Protein AF-0000000086092639 (afdb_homodimer)

Organism: Naegleria lovaniensis (NCBI:txid51637)

Foldseek 3Di:
DPPPPQDAWEKEFFAWDWAQAPHAAFQQEKEAQPPDQQWIWTWHQLQFIWIARNVVSDIDTQAGLDLPDDPVLSVCRPVDSVSCLVRWTWQEWYAFPQRWIFTFTQNQGTWTADNVHRSDIDHLDQADPPHGQAGWAYKDAAPVRFKMKTKRFDPPDGPVCVLLLLLQQFQAIWIWIAGRVVSDIDTLGGGARRWAAKEAFPVRQWMWIFRFSQQFIKIAGCDDPQHSDIDTLGRHPFAGWHYWYQAPVRKIKTWGQAGDAPVSVVSSVDPVSSVCCSVPNDSVNSVVSGQWWGWMFIGHNRRHTNYIYIGRPCPQHTRFNDWYDRPQKIWTGGSGGSTIMIARNVPRIDTD/DPPPPQDAWEKEFFAWDWAQAPHAAFQQEKEAQPPDQQWIWTWHQQQFIWIARNVVSDIDTQAGLDLPDDPVLSVCGPVDSVSCLVRWTWQEWYAFPQRWIFTFTQNQGTWTADNVHRSDIDHLDQDDPPHGQAGWAYKDAAPVRFKMKTKRFDPPDGPVCVLLLLLQQFQAIWMWIAGRVVSDIDTQGGGARRWAAKEAFPVRQWMWIFRFSQQFIKIAGCDDPQHSDIDTLGRHPFAGWHYWYQAPVRKIKTWGQAGDAPVSVVSSVDPVSSVCCSVPNDSVNSVVSGQWWGWMFIGHNRRHTNYIYIGRPCPQHTRFNDWYDRPQKIWTGHSGGSTIMIARNVPRIDID

Structure (mmCIF, N/CA/C/O backbone):
data_AF-0000000086092639-model_v1
#
loop_
_entity.id
_entity.type
_entity.pdbx_description
1 polymer 'Strictosidine synthase conserved region domain-containing protein'
#
loop_
_atom_site.group_PDB
_atom_site.id
_atom_site.type_symbol
_atom_site.label_atom_id
_atom_site.label_alt_id
_atom_site.label_comp_id
_atom_site.label_asym_id
_atom_site.label_entity_id
_atom_site.label_seq_id
_atom_site.pdbx_PDB_ins_code
_atom_site.Cartn_x
_atom_site.Cartn_y
_atom_site.Cartn_z
_atom_site.occupancy
_atom_site.B_iso_or_equiv
_atom_site.auth_seq_id
_atom_site.auth_comp_id
_atom_site.auth_asym_id
_atom_site.auth_atom_id
_atom_site.pdbx_PDB_model_num
ATOM 1 N N . MET A 1 1 ? 31.875 -8.672 -34.562 1 24.73 1 MET A N 1
ATOM 2 C CA . MET A 1 1 ? 30.906 -9.75 -34.812 1 24.73 1 MET A CA 1
ATOM 3 C C . MET A 1 1 ? 29.516 -9.336 -34.344 1 24.73 1 MET A C 1
ATOM 5 O O . MET A 1 1 ? 29.328 -8.906 -33.219 1 24.73 1 MET A O 1
ATOM 9 N N . MET A 1 2 ? 28.688 -8.914 -35.219 1 30.25 2 MET A N 1
ATOM 10 C CA . MET A 1 2 ? 27.391 -8.289 -34.969 1 30.25 2 MET A CA 1
ATOM 11 C C . MET A 1 2 ? 26.484 -9.195 -34.125 1 30.25 2 MET A C 1
ATOM 13 O O . MET A 1 2 ? 26.234 -10.344 -34.5 1 30.25 2 MET A O 1
ATOM 17 N N . VAL A 1 3 ? 26.547 -9.203 -32.875 1 35.75 3 VAL A N 1
ATOM 18 C CA . VAL A 1 3 ? 25.656 -9.992 -32 1 35.75 3 VAL A CA 1
ATOM 19 C C . VAL A 1 3 ? 24.219 -9.891 -32.531 1 35.75 3 VAL A C 1
ATOM 21 O O . VAL A 1 3 ? 23.641 -8.797 -32.562 1 35.75 3 VAL A O 1
ATOM 24 N N . SER A 1 4 ? 24 -10.492 -33.562 1 39.41 4 SER A N 1
ATOM 25 C CA . SER A 1 4 ? 22.656 -10.469 -34.125 1 39.41 4 SER A CA 1
ATOM 26 C C . SER A 1 4 ? 21.609 -10.562 -33.031 1 39.41 4 SER A C 1
ATOM 28 O O . SER A 1 4 ? 21.562 -11.547 -32.281 1 39.41 4 SER A O 1
ATOM 30 N N . ALA A 1 5 ? 21.25 -9.57 -32.281 1 49.91 5 ALA A N 1
ATOM 31 C CA . ALA A 1 5 ? 20.172 -9.453 -31.312 1 49.91 5 ALA A CA 1
ATOM 32 C C . ALA A 1 5 ? 18.953 -10.258 -31.75 1 49.91 5 ALA A C 1
ATOM 34 O O . ALA A 1 5 ? 18.375 -10 -32.812 1 49.91 5 ALA A O 1
ATOM 35 N N . THR A 1 6 ? 18.953 -11.609 -31.672 1 54.09 6 THR A N 1
ATOM 36 C CA . THR A 1 6 ? 17.797 -12.43 -31.984 1 54.09 6 THR A CA 1
ATOM 37 C C . THR A 1 6 ? 16.5 -11.703 -31.625 1 54.09 6 THR A C 1
ATOM 39 O O . THR A 1 6 ? 16.297 -11.336 -30.453 1 54.09 6 THR A O 1
ATOM 42 N N . ARG A 1 7 ? 15.703 -11.156 -32.625 1 72.12 7 ARG A N 1
ATOM 43 C CA . ARG A 1 7 ? 14.492 -10.352 -32.531 1 72.12 7 ARG A CA 1
ATOM 44 C C . ARG A 1 7 ? 13.352 -11.125 -31.891 1 72.12 7 ARG A C 1
ATOM 46 O O . ARG A 1 7 ? 13.047 -12.25 -32.281 1 72.12 7 ARG A O 1
ATOM 53 N N . ILE A 1 8 ? 12.914 -10.797 -30.656 1 86.06 8 ILE A N 1
ATOM 54 C CA . ILE A 1 8 ? 11.734 -11.352 -30 1 86.06 8 ILE A CA 1
ATOM 55 C C . ILE A 1 8 ? 10.523 -11.211 -30.922 1 86.06 8 ILE A C 1
ATOM 57 O O . ILE A 1 8 ? 10.258 -10.133 -31.453 1 86.06 8 ILE A O 1
ATOM 61 N N . ARG A 1 9 ? 9.883 -12.328 -31.266 1 86.19 9 ARG A N 1
ATOM 62 C CA . ARG A 1 9 ? 8.648 -12.312 -32.062 1 86.19 9 ARG A CA 1
ATOM 63 C C . ARG A 1 9 ? 7.43 -12.172 -31.156 1 86.19 9 ARG A C 1
ATOM 65 O O . ARG A 1 9 ? 7.148 -13.055 -30.344 1 86.19 9 ARG A O 1
ATOM 72 N N . GLU A 1 10 ? 6.77 -11.078 -31.312 1 94.5 10 GLU A N 1
ATOM 73 C CA . GLU A 1 10 ? 5.531 -10.906 -30.578 1 94.5 10 GLU A CA 1
ATOM 74 C C . GLU A 1 10 ? 4.316 -11.242 -31.438 1 94.5 10 GLU A C 1
ATOM 76 O O . GLU A 1 10 ? 4.184 -10.75 -32.562 1 94.5 10 GLU A O 1
ATOM 81 N N . LYS A 1 11 ? 3.49 -12.07 -30.938 1 96.81 11 LYS A N 1
ATOM 82 C CA . LYS A 1 11 ? 2.268 -12.516 -31.609 1 96.81 11 LYS A CA 1
ATOM 83 C C . LYS A 1 11 ? 1.041 -12.242 -30.734 1 96.81 11 LYS A C 1
ATOM 85 O O . LYS A 1 11 ? 1.046 -12.516 -29.531 1 96.81 11 LYS A O 1
ATOM 90 N N . THR A 1 12 ? 0.021 -11.727 -31.406 1 97.25 12 THR A N 1
ATOM 91 C CA . THR A 1 12 ? -1.227 -11.43 -30.703 1 97.25 12 THR A CA 1
ATOM 92 C C . THR A 1 12 ? -2.268 -12.516 -30.984 1 97.25 12 THR A C 1
ATOM 94 O O . THR A 1 12 ? -2.457 -12.922 -32.125 1 97.25 12 THR A O 1
ATOM 97 N N . PHE A 1 13 ? -2.83 -13.031 -29.875 1 97.88 13 PHE A N 1
ATOM 98 C CA . PHE A 1 13 ? -3.973 -13.922 -30.047 1 97.88 13 PHE A CA 1
ATOM 99 C C . PHE A 1 13 ? -5.145 -13.18 -30.688 1 97.88 13 PHE A C 1
ATOM 101 O O . PHE A 1 13 ? -5.562 -12.133 -30.188 1 97.88 13 PHE A O 1
ATOM 108 N N . ILE A 1 14 ? -5.711 -13.703 -31.734 1 97.69 14 ILE A N 1
ATOM 109 C CA . ILE A 1 14 ? -6.816 -13.008 -32.406 1 97.69 14 ILE A CA 1
ATOM 110 C C . ILE A 1 14 ? -8.031 -13.93 -32.469 1 97.69 14 ILE A C 1
ATOM 112 O O . ILE A 1 14 ? -9.086 -13.531 -32.969 1 97.69 14 ILE A O 1
ATOM 116 N N . ASN A 1 15 ? -7.875 -15.094 -32.094 1 97.5 15 ASN A N 1
ATOM 117 C CA . ASN A 1 15 ? -8.938 -16.094 -32.031 1 97.5 15 ASN A CA 1
ATOM 118 C C . ASN A 1 15 ? -8.578 -17.234 -31.078 1 97.5 15 ASN A C 1
ATOM 120 O O . ASN A 1 15 ? -7.414 -17.406 -30.703 1 97.5 15 ASN A O 1
ATOM 124 N N . SER A 1 16 ? -9.531 -18 -30.609 1 98.19 16 SER A N 1
ATOM 125 C CA . SER A 1 16 ? -9.336 -19.188 -29.797 1 98.19 16 SER A CA 1
ATOM 126 C C . SER A 1 16 ? -10.625 -20.016 -29.703 1 98.19 16 SER A C 1
ATOM 128 O O . SER A 1 16 ? -11.695 -19.547 -30.094 1 98.19 16 SER A O 1
ATOM 130 N N . ARG A 1 17 ? -10.453 -21.203 -29.312 1 97.19 17 ARG A N 1
ATOM 131 C CA . ARG A 1 17 ? -11.578 -22.078 -29 1 97.19 17 ARG A CA 1
ATOM 132 C C . ARG A 1 17 ? -11.5 -22.562 -27.547 1 97.19 17 ARG A C 1
ATOM 134 O O . ARG A 1 17 ? -10.414 -22.719 -27 1 97.19 17 ARG A O 1
ATOM 141 N N . LYS A 1 18 ? -12.68 -22.812 -26.969 1 97.62 18 LYS A N 1
ATOM 142 C CA . LYS A 1 18 ? -12.75 -23.312 -25.594 1 97.62 18 LYS A CA 1
ATOM 143 C C . LYS A 1 18 ? -13.195 -24.766 -25.562 1 97.62 18 LYS A C 1
ATOM 145 O O . LYS A 1 18 ? -14.094 -25.172 -26.297 1 97.62 18 LYS A O 1
ATOM 150 N N . ILE A 1 19 ? -12.516 -25.516 -24.797 1 97.94 19 ILE A N 1
ATOM 151 C CA . ILE A 1 19 ? -12.906 -26.891 -24.531 1 97.94 19 ILE A CA 1
ATOM 152 C C . ILE A 1 19 ? -13.398 -27.031 -23.094 1 97.94 19 ILE A C 1
ATOM 154 O O . ILE A 1 19 ? -12.719 -26.594 -22.156 1 97.94 19 ILE A O 1
ATOM 158 N N . GLY A 1 20 ? -14.664 -27.609 -22.984 1 96.62 20 GLY A N 1
ATOM 159 C CA . GLY A 1 20 ? -15.164 -27.906 -21.641 1 96.62 20 GLY A CA 1
ATOM 160 C C . GLY A 1 20 ? -15.672 -26.688 -20.906 1 96.62 20 GLY A C 1
ATOM 161 O O . GLY A 1 20 ? -15.555 -26.594 -19.688 1 96.62 20 GLY A O 1
ATOM 162 N N . LEU A 1 21 ? -16.219 -25.719 -21.594 1 95.06 21 LEU A N 1
ATOM 163 C CA . LEU A 1 21 ? -16.719 -24.5 -20.984 1 95.06 21 LEU A CA 1
ATOM 164 C C . LEU A 1 21 ? -17.719 -24.812 -19.875 1 95.06 21 LEU A C 1
ATOM 166 O O . LEU A 1 21 ? -18.719 -25.484 -20.109 1 95.06 21 LEU A O 1
ATOM 170 N N . GLY A 1 22 ? -17.344 -24.344 -18.688 1 94.44 22 GLY A N 1
ATOM 171 C CA . GLY A 1 22 ? -18.219 -24.531 -17.547 1 94.44 22 GLY A CA 1
ATOM 172 C C . GLY A 1 22 ? -18.047 -25.875 -16.859 1 94.44 22 GLY A C 1
ATOM 173 O O . GLY A 1 22 ? -18.594 -26.094 -15.773 1 94.44 22 GLY A O 1
ATOM 174 N N . VAL A 1 23 ? -17.266 -26.719 -17.438 1 94.69 23 VAL A N 1
ATOM 175 C CA . VAL A 1 23 ? -17.109 -28.062 -16.922 1 94.69 23 VAL A CA 1
ATOM 176 C C . VAL A 1 23 ? -15.688 -28.25 -16.391 1 94.69 23 VAL A C 1
ATOM 178 O O . VAL A 1 23 ? -15.492 -28.781 -15.305 1 94.69 23 VAL A O 1
ATOM 181 N N . LEU A 1 24 ? -14.75 -27.812 -17.078 1 97.44 24 LEU A N 1
ATOM 182 C CA . LEU A 1 24 ? -13.352 -27.938 -16.703 1 97.44 24 LEU A CA 1
ATOM 183 C C . LEU A 1 24 ? -12.898 -26.719 -15.906 1 97.44 24 LEU A C 1
ATOM 185 O 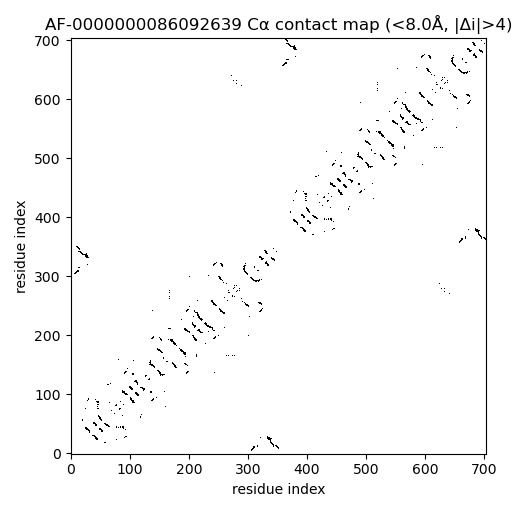O . LEU A 1 24 ? -12.164 -25.875 -16.422 1 97.44 24 LEU A O 1
ATOM 189 N N . THR A 1 25 ? -13.273 -26.719 -14.641 1 97.25 25 THR A N 1
ATOM 190 C CA . THR A 1 25 ? -12.984 -25.547 -13.82 1 97.25 25 THR A CA 1
ATOM 191 C C . THR A 1 25 ? -11.555 -25.594 -13.289 1 97.25 25 THR A C 1
ATOM 193 O O . THR A 1 25 ? -11.219 -26.453 -12.469 1 97.25 25 THR A O 1
ATOM 196 N N . GLY A 1 26 ? -10.789 -24.688 -13.773 1 97.56 26 GLY A N 1
ATOM 197 C CA . GLY A 1 26 ? -9.438 -24.516 -13.258 1 97.56 26 GLY A CA 1
ATOM 198 C C . GLY A 1 26 ? -8.477 -25.578 -13.758 1 97.56 26 GLY A C 1
ATOM 199 O O . GLY A 1 26 ? -7.73 -26.172 -12.977 1 97.56 26 GLY A O 1
ATOM 200 N N . PRO A 1 27 ? -8.516 -25.875 -15.016 1 98.38 27 PRO A N 1
ATOM 201 C CA . PRO A 1 27 ? -7.547 -26.844 -15.547 1 98.38 27 PRO A CA 1
ATOM 202 C C . PRO A 1 27 ? -6.141 -26.266 -15.664 1 98.38 27 PRO A C 1
ATOM 204 O O . PRO A 1 27 ? -5.715 -25.891 -16.766 1 98.38 27 PRO A O 1
ATOM 207 N N . GLU A 1 28 ? -5.453 -26.234 -14.586 1 97.5 28 GLU A N 1
ATOM 208 C CA . GLU A 1 28 ? -4.168 -25.547 -14.516 1 97.5 28 GLU A CA 1
ATOM 209 C C . GLU A 1 28 ? -3.113 -26.266 -15.352 1 97.5 28 GLU A C 1
ATOM 211 O O . GLU A 1 28 ? -2.408 -25.625 -16.141 1 97.5 28 GLU A O 1
ATOM 216 N N . SER A 1 29 ? -2.957 -27.531 -15.156 1 98.56 29 SER A N 1
ATOM 217 C CA . SER A 1 29 ? -1.958 -28.344 -15.844 1 98.56 29 SER A CA 1
ATOM 218 C C . SER A 1 29 ? -2.609 -29.5 -16.594 1 98.56 29 SER A C 1
ATOM 220 O O . SER A 1 29 ? -3.736 -29.891 -16.281 1 98.56 29 SER A O 1
ATOM 222 N N . PHE A 1 30 ? -1.894 -30.031 -17.625 1 98.31 30 PHE A N 1
ATOM 223 C CA . PHE A 1 30 ? -2.426 -31.172 -18.344 1 98.31 30 PHE A CA 1
ATOM 224 C C . PHE A 1 30 ? -1.299 -32.031 -18.922 1 98.31 30 PHE A C 1
ATOM 226 O O . PHE A 1 30 ? -0.19 -31.531 -19.141 1 98.31 30 PHE A O 1
ATOM 233 N N . ALA A 1 31 ? -1.543 -33.281 -19.125 1 98.12 31 ALA A N 1
ATOM 234 C CA . ALA A 1 31 ? -0.63 -34.281 -19.703 1 98.12 31 ALA A CA 1
ATOM 235 C C . ALA A 1 31 ? -1.303 -35.031 -20.844 1 98.12 31 ALA A C 1
ATOM 237 O O . ALA A 1 31 ? -2.449 -35.469 -20.719 1 98.12 31 ALA A O 1
ATOM 238 N N . TRP A 1 32 ? -0.62 -35.125 -21.891 1 97.56 32 TRP A N 1
ATOM 239 C CA . TRP A 1 32 ? -1.138 -35.875 -23.047 1 97.56 32 TRP A CA 1
ATOM 240 C C . TRP A 1 32 ? -1.086 -37.375 -22.797 1 97.56 32 TRP A C 1
ATOM 242 O O . TRP A 1 32 ? -0.125 -37.875 -22.203 1 97.56 32 TRP A O 1
ATOM 252 N N . ASP A 1 33 ? -2.102 -38 -23.297 1 96.88 33 ASP A N 1
ATOM 253 C CA . ASP A 1 33 ? -2.104 -39.469 -23.266 1 96.88 33 ASP A CA 1
ATOM 254 C C . ASP A 1 33 ? -0.931 -40.031 -24.062 1 96.88 33 ASP A C 1
ATOM 256 O O . ASP A 1 33 ? -0.589 -39.531 -25.125 1 96.88 33 ASP A O 1
ATOM 260 N N . LEU A 1 34 ? -0.408 -41.188 -23.594 1 93.88 34 LEU A N 1
ATOM 261 C CA . LEU A 1 34 ? 0.805 -41.719 -24.188 1 93.88 34 LEU A CA 1
ATOM 262 C C . LEU A 1 34 ? 0.487 -42.5 -25.469 1 93.88 34 LEU A C 1
ATOM 264 O O . LEU A 1 34 ? 1.383 -42.75 -26.266 1 93.88 34 LEU A O 1
ATOM 268 N N . VAL A 1 35 ? -0.678 -42.812 -25.656 1 94.06 35 VAL A N 1
ATOM 269 C CA . VAL A 1 35 ? -1.062 -43.656 -26.766 1 94.06 35 VAL A CA 1
ATOM 270 C C . VAL A 1 35 ? -1.975 -42.875 -27.719 1 94.06 35 VAL A C 1
ATOM 272 O O . VAL A 1 35 ? -1.729 -42.812 -28.922 1 94.06 35 VAL A O 1
ATOM 275 N N . ASP A 1 36 ? -2.959 -42.219 -27.188 1 95.69 36 ASP A N 1
ATOM 276 C CA . ASP A 1 36 ? -3.959 -41.531 -27.984 1 95.69 36 ASP A CA 1
ATOM 277 C C . ASP A 1 36 ? -3.648 -40.031 -28.062 1 95.69 36 ASP A C 1
ATOM 279 O O . ASP A 1 36 ? -3.779 -39.312 -27.078 1 95.69 36 ASP A O 1
ATOM 283 N N . GLN A 1 37 ? -3.461 -39.562 -29.234 1 95.44 37 GLN A N 1
ATOM 284 C CA . GLN A 1 37 ? -3.006 -38.188 -29.438 1 95.44 37 GLN A CA 1
ATOM 285 C C . GLN A 1 37 ? -4.148 -37.188 -29.25 1 95.44 37 GLN A C 1
ATOM 287 O O . GLN A 1 37 ? -3.916 -35.969 -29.141 1 95.44 37 GLN A O 1
ATOM 292 N N . ASP A 1 38 ? -5.336 -37.625 -29.156 1 97.44 38 ASP A N 1
ATOM 293 C CA . ASP A 1 38 ? -6.484 -36.719 -29.016 1 97.44 38 ASP A CA 1
ATOM 294 C C . ASP A 1 38 ? -6.922 -36.594 -27.562 1 97.44 38 ASP A C 1
ATOM 296 O O . ASP A 1 38 ? -7.898 -35.906 -27.266 1 97.44 38 ASP A O 1
ATOM 300 N N . ILE A 1 39 ? -6.16 -37.281 -26.703 1 98.25 39 ILE A N 1
ATOM 301 C CA . ILE A 1 39 ? -6.605 -37.344 -25.312 1 98.25 39 ILE A CA 1
ATOM 302 C C . ILE A 1 39 ? -5.574 -36.656 -24.406 1 98.25 39 ILE A C 1
ATOM 304 O O . ILE A 1 39 ? -4.371 -36.875 -24.562 1 98.25 39 ILE A O 1
ATOM 308 N N . LEU A 1 40 ? -6.039 -35.812 -23.562 1 98.38 40 LEU A N 1
ATOM 309 C CA . LEU A 1 40 ? -5.211 -35.312 -22.469 1 98.38 40 LEU A CA 1
ATOM 310 C C . LEU A 1 40 ? -5.926 -35.469 -21.125 1 98.38 40 LEU A C 1
ATOM 312 O O . LEU A 1 40 ? -7.125 -35.75 -21.094 1 98.38 40 LEU A O 1
ATOM 316 N N . TYR A 1 41 ? -5.176 -35.406 -20.031 1 98.75 41 TYR A N 1
ATOM 317 C CA . TYR A 1 41 ? -5.668 -35.469 -18.672 1 98.75 41 TYR A CA 1
ATOM 318 C C . TYR A 1 41 ? -5.363 -34.156 -17.922 1 98.75 41 TYR A C 1
ATOM 320 O O . TYR A 1 41 ? -4.285 -33.594 -18.078 1 98.75 41 TYR A O 1
ATOM 328 N N . THR A 1 42 ? -6.316 -33.656 -17.156 1 98.75 42 THR A N 1
ATOM 329 C CA . THR A 1 42 ? -6.125 -32.438 -16.406 1 98.75 42 THR A CA 1
ATOM 330 C C . THR A 1 42 ? -6.871 -32.5 -15.07 1 98.75 42 THR A C 1
ATOM 332 O O . THR A 1 42 ? -7.926 -33.125 -14.977 1 98.75 42 THR A O 1
ATOM 335 N N . GLY A 1 43 ? -6.27 -31.906 -14.062 1 98.5 43 GLY A N 1
ATOM 336 C CA . GLY A 1 43 ? -6.965 -31.734 -12.797 1 98.5 43 GLY A CA 1
ATOM 337 C C . GLY A 1 43 ? -7.809 -30.484 -12.75 1 98.5 43 GLY A C 1
ATOM 338 O O . GLY A 1 43 ? -7.406 -29.438 -13.266 1 98.5 43 GLY A O 1
ATOM 339 N N . ILE A 1 44 ? -8.984 -30.547 -12.047 1 98.25 44 ILE A N 1
ATOM 340 C CA . ILE A 1 44 ? -9.836 -29.375 -11.945 1 98.25 44 ILE A CA 1
ATOM 341 C C . ILE A 1 44 ? -10.188 -29.109 -10.477 1 98.25 44 ILE A C 1
ATOM 343 O O . ILE A 1 44 ? -9.703 -29.812 -9.586 1 98.25 44 ILE A O 1
ATOM 347 N N . ALA A 1 45 ? -10.992 -28.141 -10.18 1 97.31 45 ALA A N 1
ATOM 348 C CA . ALA A 1 45 ? -11.172 -27.531 -8.875 1 97.31 45 ALA A CA 1
ATOM 349 C C . ALA A 1 45 ? -11.859 -28.484 -7.898 1 97.31 45 ALA A C 1
ATOM 351 O O . ALA A 1 45 ? -11.734 -28.328 -6.68 1 97.31 45 ALA A O 1
ATOM 352 N N . ASP A 1 46 ? -12.516 -29.484 -8.398 1 97.25 46 ASP A N 1
ATOM 353 C CA . ASP A 1 46 ? -13.258 -30.344 -7.492 1 97.25 46 ASP A CA 1
ATOM 354 C C . ASP A 1 46 ? -12.406 -31.547 -7.07 1 97.25 46 ASP A C 1
ATOM 356 O O . ASP A 1 46 ? -12.922 -32.5 -6.469 1 97.25 46 ASP A O 1
ATOM 360 N N . GLY A 1 47 ? -11.156 -31.562 -7.445 1 97.94 47 GLY A N 1
ATOM 361 C CA . GLY A 1 47 ? -10.25 -32.625 -7.039 1 97.94 47 GLY A CA 1
ATOM 362 C C . GLY A 1 47 ? -10.227 -33.781 -8.008 1 97.94 47 GLY A C 1
ATOM 363 O O . GLY A 1 47 ? -9.469 -34.75 -7.816 1 97.94 47 GLY A O 1
ATOM 364 N N . SER A 1 48 ? -11.023 -33.688 -9.031 1 98.12 48 SER A N 1
ATOM 365 C CA . SER A 1 48 ? -11.031 -34.781 -10.008 1 98.12 48 SER A CA 1
ATOM 366 C C . SER A 1 48 ? -9.969 -34.562 -11.078 1 98.12 48 SER A C 1
ATOM 368 O O . SER A 1 48 ? -9.516 -33.438 -11.289 1 98.12 48 SER A O 1
ATOM 370 N N . ILE A 1 49 ? -9.539 -35.625 -11.633 1 98.75 49 ILE A N 1
ATOM 371 C CA . ILE A 1 49 ? -8.75 -35.656 -12.859 1 98.75 49 ILE A CA 1
ATOM 372 C C . ILE A 1 49 ? -9.633 -36.031 -14.039 1 98.75 49 ILE A C 1
ATOM 374 O O . ILE A 1 49 ? -10.266 -37.094 -14.023 1 98.75 49 ILE A O 1
ATOM 378 N N . ARG A 1 50 ? -9.656 -35.156 -15.016 1 98.75 50 ARG A N 1
ATOM 379 C CA . ARG A 1 50 ? -10.531 -35.344 -16.172 1 98.75 50 ARG A CA 1
ATOM 380 C C . ARG A 1 50 ? -9.773 -35.906 -17.359 1 98.75 50 ARG A C 1
ATOM 382 O O . ARG A 1 50 ? -8.633 -35.5 -17.625 1 98.75 50 ARG A O 1
ATOM 389 N N . ARG A 1 51 ? -10.344 -36.906 -18 1 98.62 51 ARG A N 1
ATOM 390 C CA . ARG A 1 51 ? -9.93 -37.344 -19.328 1 98.62 51 ARG A CA 1
ATOM 391 C C . ARG A 1 51 ? -10.656 -36.562 -20.422 1 98.62 51 ARG A C 1
ATOM 393 O O . ARG A 1 51 ? -11.883 -36.594 -20.5 1 98.62 51 ARG A O 1
ATOM 400 N N . VAL A 1 52 ? -9.914 -35.875 -21.266 1 98.75 52 VAL A N 1
ATOM 401 C CA . VAL A 1 52 ? -10.508 -34.938 -22.219 1 98.75 52 VAL A CA 1
ATOM 402 C C . VAL A 1 52 ? -10.148 -35.344 -23.641 1 98.75 52 VAL A C 1
ATOM 404 O O . VAL A 1 52 ? -8.969 -35.5 -23.969 1 98.75 52 VAL A O 1
ATOM 407 N N . ASN A 1 53 ? -11.102 -35.5 -24.453 1 98.44 53 ASN A N 1
ATOM 408 C CA . ASN A 1 53 ? -10.891 -35.594 -25.891 1 98.44 53 ASN A CA 1
ATOM 409 C C . ASN A 1 53 ? -10.898 -34.219 -26.562 1 98.44 53 ASN A C 1
ATOM 411 O O . ASN A 1 53 ? -11.945 -33.594 -26.656 1 98.44 53 ASN A O 1
ATOM 415 N N . VAL A 1 54 ? -9.797 -33.844 -27.094 1 97.62 54 VAL A N 1
ATOM 416 C CA . VAL A 1 54 ? -9.648 -32.469 -27.547 1 97.62 54 VAL A CA 1
ATOM 417 C C . VAL A 1 54 ? -10.328 -32.281 -28.891 1 97.62 54 VAL A C 1
ATOM 419 O O . VAL A 1 54 ? -10.578 -31.141 -29.328 1 97.62 54 VAL A O 1
ATOM 422 N N . THR A 1 55 ? -10.594 -33.344 -29.578 1 95.69 55 THR A N 1
ATOM 423 C CA . THR A 1 55 ? -11.281 -33.281 -30.859 1 95.69 55 THR A CA 1
ATOM 424 C C . THR A 1 55 ? -12.789 -33.125 -30.672 1 95.69 55 THR A C 1
ATOM 426 O O . THR A 1 55 ? -13.406 -32.219 -31.188 1 95.69 55 THR A O 1
ATOM 429 N N . SER A 1 56 ? -13.383 -33.906 -29.797 1 95.38 56 SER A N 1
ATOM 430 C CA . SER A 1 56 ? -14.82 -33.875 -29.594 1 95.38 56 SER A CA 1
ATOM 431 C C . SER A 1 56 ? -15.195 -32.844 -28.531 1 95.38 56 SER A C 1
ATOM 433 O O . SER A 1 56 ? -16.344 -32.375 -28.484 1 95.38 56 SER A O 1
ATOM 435 N N . GLY A 1 57 ? -14.305 -32.625 -27.688 1 94.88 57 GLY A N 1
ATOM 436 C CA . GLY A 1 57 ? -14.562 -31.719 -26.578 1 94.88 57 GLY A CA 1
ATOM 437 C C . GLY A 1 57 ? -15.156 -32.406 -25.359 1 94.88 57 GLY A C 1
ATOM 438 O O . GLY A 1 57 ? -15.359 -31.766 -24.328 1 94.88 57 GLY A O 1
ATOM 439 N N . GLU A 1 58 ? -15.328 -33.625 -25.422 1 95.31 58 GLU A N 1
ATOM 440 C CA . GLU A 1 58 ? -15.938 -34.375 -24.312 1 95.31 58 GLU A CA 1
ATOM 441 C C . GLU A 1 58 ? -14.914 -34.656 -23.219 1 95.31 58 GLU A C 1
ATOM 443 O O . GLU A 1 58 ? -13.734 -34.875 -23.5 1 95.31 58 GLU A O 1
ATOM 448 N N . SER A 1 59 ? -15.375 -34.594 -22.016 1 97.5 59 SER A N 1
ATOM 449 C CA . SER A 1 59 ? -14.539 -34.938 -20.859 1 97.5 59 SER A CA 1
ATOM 450 C C . SER A 1 59 ? -15.266 -35.875 -19.891 1 97.5 59 SER A C 1
ATOM 452 O O . SER A 1 59 ? -16.484 -35.75 -19.734 1 97.5 59 SER A O 1
ATOM 454 N N . THR A 1 60 ? -14.539 -36.781 -19.344 1 97.88 60 THR A N 1
ATOM 455 C CA . THR A 1 60 ? -15.039 -37.688 -18.312 1 97.88 60 THR A CA 1
ATOM 456 C C . THR A 1 60 ? -14.117 -37.719 -17.109 1 97.88 60 THR A C 1
ATOM 458 O O . THR A 1 60 ? -12.953 -37.312 -17.203 1 97.88 60 THR A O 1
ATOM 461 N N . VAL A 1 61 ? -14.672 -38.156 -15.945 1 98.06 61 VAL A N 1
ATOM 462 C CA . VAL A 1 61 ? -13.836 -38.312 -14.766 1 98.06 61 VAL A CA 1
ATOM 463 C C . VAL A 1 61 ? -12.945 -39.531 -14.914 1 98.06 61 VAL A C 1
ATOM 465 O O . VAL A 1 61 ? -13.438 -40.625 -15.141 1 98.06 61 VAL A O 1
ATOM 468 N N . PHE A 1 62 ? -11.742 -39.312 -14.797 1 98.38 62 PHE A N 1
ATOM 469 C CA . PHE A 1 62 ? -10.789 -40.406 -14.82 1 98.38 62 PHE A CA 1
ATOM 470 C C . PHE A 1 62 ? -10.5 -40.906 -13.406 1 98.38 62 PHE A C 1
ATOM 472 O O . PHE A 1 62 ? -10.547 -42.125 -13.141 1 98.38 62 PHE A O 1
ATOM 479 N N . ALA A 1 63 ? -10.211 -40 -12.555 1 98.5 63 ALA A N 1
ATOM 480 C CA . ALA A 1 63 ? -9.867 -40.312 -11.172 1 98.5 63 ALA A CA 1
ATOM 481 C C . ALA A 1 63 ? -10.141 -39.125 -10.258 1 98.5 63 ALA A C 1
ATOM 483 O O . ALA A 1 63 ? -10.477 -38.031 -10.742 1 98.5 63 ALA A O 1
ATOM 484 N N . TYR A 1 64 ? -10.086 -39.375 -8.961 1 98.19 64 TYR A N 1
ATOM 485 C CA . TYR A 1 64 ? -10.062 -38.344 -7.938 1 98.19 64 TYR A CA 1
ATOM 486 C C . TYR A 1 64 ? -8.766 -38.406 -7.137 1 98.19 64 TYR A C 1
ATOM 488 O O . TYR A 1 64 ? -8.266 -39.5 -6.824 1 98.19 64 TYR A O 1
ATOM 496 N N . SER A 1 65 ? -8.266 -37.25 -6.82 1 96.62 65 SER A N 1
ATOM 497 C CA . SER A 1 65 ? -7.117 -37.219 -5.926 1 96.62 65 SER A CA 1
ATOM 498 C C . SER A 1 65 ? -7.438 -37.875 -4.582 1 96.62 65 SER A C 1
ATOM 500 O O . SER A 1 65 ? -6.57 -38.469 -3.961 1 96.62 65 SER A O 1
ATOM 502 N N . VAL A 1 66 ? -8.625 -37.656 -4.129 1 97.75 66 VAL A N 1
ATOM 503 C CA . VAL A 1 66 ? -9.117 -38.25 -2.896 1 97.75 66 VAL A CA 1
ATOM 504 C C . VAL A 1 66 ? -10.312 -39.156 -3.205 1 97.75 66 VAL A C 1
ATOM 506 O O . VAL A 1 66 ? -11.469 -38.719 -3.059 1 97.75 66 VAL A O 1
ATOM 509 N N . PRO A 1 67 ? -10.008 -40.438 -3.42 1 95.94 67 PRO A N 1
ATOM 510 C CA . PRO A 1 67 ? -11.086 -41.312 -3.885 1 95.94 67 PRO A CA 1
ATOM 511 C C . PRO A 1 67 ? -12.023 -41.75 -2.76 1 95.94 67 PRO A C 1
ATOM 513 O O . PRO A 1 67 ? -13.156 -42.156 -3.02 1 95.94 67 PRO A O 1
ATOM 516 N N . SER A 1 68 ? -11.664 -41.625 -1.596 1 95 68 SER A N 1
ATOM 517 C CA . SER A 1 68 ? -12.375 -42.25 -0.481 1 95 68 SER A CA 1
ATOM 518 C C . SER A 1 68 ? -13.43 -41.312 0.095 1 95 68 SER A C 1
ATOM 520 O O . SER A 1 68 ? -14.062 -41.625 1.103 1 95 68 SER A O 1
ATOM 522 N N . LEU A 1 69 ? -13.68 -40.188 -0.487 1 96.38 69 LEU A N 1
ATOM 523 C CA . LEU A 1 69 ? -14.672 -39.25 0.054 1 96.38 69 LEU A CA 1
ATOM 524 C C . LEU A 1 69 ? -16.078 -39.844 -0.079 1 96.38 69 LEU A C 1
ATOM 526 O O . LEU A 1 69 ? -16.406 -40.469 -1.097 1 96.38 69 LEU A O 1
ATOM 530 N N . ASN A 1 70 ? -16.891 -39.625 0.94 1 96.12 70 ASN A N 1
ATOM 531 C CA . ASN A 1 70 ? -18.281 -40.031 0.821 1 96.12 70 ASN A CA 1
ATOM 532 C C . ASN A 1 70 ? -19.062 -39.156 -0.138 1 96.12 70 ASN A C 1
ATOM 534 O O . ASN A 1 70 ? -18.594 -38.062 -0.502 1 96.12 70 ASN A O 1
ATOM 538 N N . ALA A 1 71 ? -20.219 -39.594 -0.442 1 94.81 71 ALA A N 1
ATOM 539 C CA . ALA A 1 71 ? -21.016 -38.938 -1.481 1 94.81 71 ALA A CA 1
ATOM 540 C C . ALA A 1 71 ? -21.375 -37.531 -1.081 1 94.81 71 ALA A C 1
ATOM 542 O O . ALA A 1 71 ? -21.359 -36.594 -1.913 1 94.81 71 ALA A O 1
ATOM 543 N N . THR A 1 72 ? -21.656 -37.281 0.132 1 96.62 72 THR A N 1
ATOM 544 C CA . THR A 1 72 ? -22.078 -35.969 0.625 1 96.62 72 THR A CA 1
ATOM 545 C C . THR A 1 72 ? -20.938 -34.969 0.533 1 96.62 72 THR A C 1
ATOM 547 O O . THR A 1 72 ? -21.125 -33.875 0.042 1 96.62 72 THR A O 1
ATOM 550 N N . THR A 1 73 ? -19.797 -35.406 0.966 1 96.81 73 THR A N 1
ATOM 551 C CA . THR A 1 73 ? -18.641 -34.5 0.903 1 96.81 73 THR A CA 1
ATOM 552 C C . THR A 1 73 ? -18.219 -34.281 -0.544 1 96.81 73 THR A C 1
ATOM 554 O O . THR A 1 73 ? -17.906 -33.156 -0.926 1 96.81 73 THR A O 1
ATOM 557 N N . ARG A 1 74 ? -18.25 -35.281 -1.369 1 96.75 74 ARG A N 1
ATOM 558 C CA . ARG A 1 74 ? -17.906 -35.188 -2.783 1 96.75 74 ARG A CA 1
ATOM 559 C C . ARG A 1 74 ? -18.797 -34.156 -3.5 1 96.75 74 ARG A C 1
ATOM 561 O O . ARG A 1 74 ? -18.312 -33.438 -4.363 1 96.75 74 ARG A O 1
ATOM 568 N N . ALA A 1 75 ? -19.984 -34.094 -3.037 1 95.81 75 ALA A N 1
ATOM 569 C CA . ALA A 1 75 ? -20.938 -33.188 -3.682 1 95.81 75 ALA A CA 1
ATOM 570 C C . ALA A 1 75 ? -20.594 -31.734 -3.42 1 95.81 75 ALA A C 1
ATOM 572 O O . ALA A 1 75 ? -21.031 -30.844 -4.156 1 95.81 75 ALA A O 1
ATOM 573 N N . THR A 1 76 ? -19.797 -31.484 -2.42 1 96.81 76 THR A N 1
ATOM 574 C CA . THR A 1 76 ? -19.453 -30.109 -2.084 1 96.81 76 THR A CA 1
ATOM 575 C C . THR A 1 76 ? -18.188 -29.688 -2.824 1 96.81 76 THR A C 1
ATOM 577 O O . THR A 1 76 ? -17.859 -28.5 -2.865 1 96.81 76 THR A O 1
ATOM 580 N N . CYS A 1 77 ? -17.5 -30.656 -3.381 1 97.25 77 CYS A N 1
ATOM 581 C CA . CYS A 1 77 ? -16.25 -30.344 -4.07 1 97.25 77 CYS A CA 1
ATOM 582 C C . CYS A 1 77 ? -16.5 -29.547 -5.336 1 97.25 77 CYS A C 1
ATOM 584 O O . CYS A 1 77 ? -17.422 -29.859 -6.102 1 97.25 77 CYS A O 1
ATOM 586 N N . GLY A 1 78 ? -15.766 -28.453 -5.5 1 94.25 78 GLY A N 1
ATOM 587 C CA . GLY A 1 78 ? -15.906 -27.594 -6.664 1 94.25 78 GLY A CA 1
ATOM 588 C C . GLY A 1 78 ? -16.844 -26.422 -6.43 1 94.25 78 GLY A C 1
ATOM 589 O O . GLY A 1 78 ? -16.859 -25.469 -7.211 1 94.25 78 GLY A O 1
ATOM 590 N N . LEU A 1 79 ? -17.625 -26.422 -5.312 1 92.69 79 LEU A N 1
ATOM 591 C CA . LEU A 1 79 ? -18.562 -25.344 -5.02 1 92.69 79 LEU A CA 1
ATOM 592 C C . LEU A 1 79 ? -17.844 -24.141 -4.418 1 92.69 79 LEU A C 1
ATOM 594 O O . LEU A 1 79 ? -18.297 -23.016 -4.555 1 92.69 79 LEU A O 1
ATOM 598 N N . SER A 1 80 ? -16.766 -24.469 -3.77 1 92.81 80 SER A N 1
ATOM 599 C CA . SER A 1 80 ? -15.969 -23.422 -3.131 1 92.81 80 SER A CA 1
ATOM 600 C C . SER A 1 80 ? -14.492 -23.797 -3.096 1 92.81 80 SER A C 1
ATOM 602 O O . SER A 1 80 ? -14.148 -24.969 -2.887 1 92.81 80 SER A O 1
ATOM 604 N N . VAL A 1 81 ? -13.75 -22.734 -3.24 1 91.38 81 VAL A N 1
ATOM 605 C CA . VAL A 1 81 ? -12.305 -22.953 -3.166 1 91.38 81 VAL A CA 1
ATOM 606 C C . VAL A 1 81 ? -11.922 -23.422 -1.761 1 91.38 81 VAL A C 1
ATOM 608 O O . VAL A 1 81 ? -10.906 -24.094 -1.575 1 91.38 81 VAL A O 1
ATOM 611 N N . TRP A 1 82 ? -12.727 -23.188 -0.801 1 92.94 82 TRP A N 1
ATOM 612 C CA . TRP A 1 82 ? -12.445 -23.516 0.592 1 92.94 82 TRP A CA 1
ATOM 613 C C . TRP A 1 82 ? -12.594 -25.016 0.835 1 92.94 82 TRP A C 1
ATOM 615 O O . TRP A 1 82 ? -12.18 -25.516 1.877 1 92.94 82 TRP A O 1
ATOM 625 N N . ASN A 1 83 ? -13.117 -25.734 -0.146 1 96.75 83 ASN A N 1
ATOM 626 C CA . ASN A 1 83 ? -13.258 -27.188 -0.026 1 96.75 83 ASN A CA 1
ATOM 627 C C . ASN A 1 83 ? -12.039 -27.906 -0.581 1 96.75 83 ASN A C 1
ATOM 629 O O . ASN A 1 83 ? -11.891 -29.125 -0.398 1 96.75 83 ASN A O 1
ATOM 633 N N . GLU A 1 84 ? -11.125 -27.234 -1.162 1 97.06 84 GLU A N 1
ATOM 634 C CA . GLU A 1 84 ? -9.984 -27.844 -1.832 1 97.06 84 GLU A CA 1
ATOM 635 C C . GLU A 1 84 ? -9.141 -28.672 -0.853 1 97.06 84 GLU A C 1
ATOM 637 O O . GLU A 1 84 ? -8.672 -29.75 -1.186 1 97.06 84 GLU A O 1
ATOM 642 N N . PRO A 1 85 ? -9.016 -28.156 0.385 1 97.25 85 PRO A N 1
ATOM 643 C CA . PRO A 1 85 ? -8.203 -28.953 1.308 1 97.25 85 PRO A CA 1
ATOM 644 C C . PRO A 1 85 ? -8.789 -30.344 1.55 1 97.25 85 PRO A C 1
ATOM 646 O O . PRO A 1 85 ? -8.047 -31.297 1.799 1 97.25 85 PRO A O 1
ATOM 649 N N . ILE A 1 86 ? -10.055 -30.484 1.414 1 97.56 86 ILE A N 1
ATOM 650 C CA . ILE A 1 86 ? -10.727 -31.766 1.635 1 97.56 86 ILE A CA 1
ATOM 651 C C . ILE A 1 86 ? -10.789 -32.531 0.326 1 97.56 86 ILE A C 1
ATOM 653 O O . ILE A 1 86 ? -10.492 -33.75 0.299 1 97.56 86 ILE A O 1
ATOM 657 N N . CYS A 1 87 ? -11 -31.906 -0.739 1 97.94 87 CYS A N 1
ATOM 658 C CA . CYS A 1 87 ? -11.32 -32.531 -2.02 1 97.94 87 CYS A CA 1
ATOM 659 C C . CYS A 1 87 ? -10.055 -32.812 -2.818 1 97.94 87 CYS A C 1
ATOM 661 O O . CYS A 1 87 ? -10.047 -33.688 -3.697 1 97.94 87 CYS A O 1
ATOM 663 N N . GLY A 1 88 ? -9.016 -32.031 -2.582 1 98 88 GLY A N 1
ATOM 664 C CA . GLY A 1 88 ? -7.824 -32.062 -3.412 1 98 88 GLY A CA 1
ATOM 665 C C . GLY A 1 88 ? -7.836 -30.984 -4.488 1 98 88 GLY A C 1
ATOM 666 O O . GLY A 1 88 ? -8.898 -30.469 -4.859 1 98 88 GLY A O 1
ATOM 667 N N . ARG A 1 89 ? -6.668 -30.625 -4.887 1 98.5 89 ARG A N 1
ATOM 668 C CA . ARG A 1 89 ? -6.477 -29.672 -5.98 1 98.5 89 ARG A CA 1
ATOM 669 C C . ARG A 1 89 ? -5.215 -30 -6.773 1 98.5 89 ARG A C 1
ATOM 671 O O . ARG A 1 89 ? -4.109 -29.641 -6.367 1 98.5 89 ARG A O 1
ATOM 678 N N . VAL A 1 90 ? -5.41 -30.562 -7.891 1 98.31 90 VAL A N 1
ATOM 679 C CA . VAL A 1 90 ? -4.297 -30.984 -8.734 1 98.31 90 VAL A CA 1
ATOM 680 C C . VAL A 1 90 ? -3.73 -29.766 -9.477 1 98.31 90 VAL A C 1
ATOM 682 O O . VAL A 1 90 ? -4.457 -29.078 -10.195 1 98.31 90 VAL A O 1
ATOM 685 N N . LEU A 1 91 ? -2.426 -29.531 -9.312 1 98.56 91 LEU A N 1
ATOM 686 C CA . LEU A 1 91 ? -1.792 -28.375 -9.938 1 98.56 91 LEU A CA 1
ATOM 687 C C . LEU A 1 91 ? -0.801 -28.828 -11.016 1 98.56 91 LEU A C 1
ATOM 689 O O . LEU A 1 91 ? -0.399 -28.031 -11.859 1 98.56 91 LEU A O 1
ATOM 693 N N . GLY A 1 92 ? -0.315 -30.047 -10.938 1 98.62 92 GLY A N 1
ATOM 694 C CA . GLY A 1 92 ? 0.593 -30.672 -11.891 1 98.62 92 GLY A CA 1
ATOM 695 C C . GLY A 1 92 ? 0.389 -32.156 -12.031 1 98.62 92 GLY A C 1
ATOM 696 O O . GLY A 1 92 ? 0.008 -32.844 -11.07 1 98.62 92 GLY A O 1
ATOM 697 N N . LEU A 1 93 ? 0.646 -32.656 -13.203 1 98.38 93 LEU A N 1
ATOM 698 C CA . LEU A 1 93 ? 0.57 -34.094 -13.383 1 98.38 93 LEU A CA 1
ATOM 699 C C . LEU A 1 93 ? 1.366 -34.531 -14.609 1 98.38 93 LEU A C 1
ATOM 701 O O . LEU A 1 93 ? 1.546 -33.75 -15.547 1 98.38 93 LEU A O 1
ATOM 705 N N . THR A 1 94 ? 1.853 -35.688 -14.578 1 97.81 94 THR A N 1
ATOM 706 C CA . THR A 1 94 ? 2.588 -36.344 -15.656 1 97.81 94 THR A CA 1
ATOM 707 C C . THR A 1 94 ? 2.502 -37.844 -15.539 1 97.81 94 THR A C 1
ATOM 709 O O . THR A 1 94 ? 2.023 -38.375 -14.523 1 97.81 94 THR A O 1
ATOM 712 N N . PHE A 1 95 ? 2.908 -38.531 -16.578 1 96.75 95 PHE A N 1
ATOM 713 C CA . PHE A 1 95 ? 2.908 -39.969 -16.547 1 96.75 95 PHE A CA 1
ATOM 714 C C . PHE A 1 95 ? 4.285 -40.5 -16.172 1 96.75 95 PHE A C 1
ATOM 716 O O . PHE A 1 95 ? 5.305 -39.938 -16.547 1 96.75 95 PHE A O 1
ATOM 723 N N . ASP A 1 96 ? 4.242 -41.656 -15.453 1 94.75 96 ASP A N 1
ATOM 724 C CA . ASP A 1 96 ? 5.5 -42.375 -15.266 1 94.75 96 ASP A CA 1
ATOM 725 C C . ASP A 1 96 ? 5.688 -43.438 -16.328 1 94.75 96 ASP A C 1
ATOM 727 O O . ASP A 1 96 ? 4.918 -43.531 -17.297 1 94.75 96 ASP A O 1
ATOM 731 N N . HIS A 1 97 ? 6.766 -44.25 -16.219 1 90.88 97 HIS A N 1
ATOM 732 C CA . HIS A 1 97 ? 7.129 -45.219 -17.234 1 90.88 97 HIS A CA 1
ATOM 733 C C . HIS A 1 97 ? 6.109 -46.344 -17.312 1 90.88 97 HIS A C 1
ATOM 735 O O . HIS A 1 97 ? 5.969 -47 -18.344 1 90.88 97 HIS A O 1
ATOM 741 N N . ASP A 1 98 ? 5.449 -46.625 -16.25 1 90.62 98 ASP A N 1
ATOM 742 C CA . ASP A 1 98 ? 4.453 -47.688 -16.203 1 90.62 98 ASP A CA 1
ATOM 743 C C . ASP A 1 98 ? 3.066 -47.156 -16.578 1 90.62 98 ASP A C 1
ATOM 745 O O . ASP A 1 98 ? 2.061 -47.812 -16.328 1 90.62 98 ASP A O 1
ATOM 749 N N . ARG A 1 99 ? 2.924 -45.938 -16.969 1 92.62 99 ARG A N 1
ATOM 750 C CA . ARG A 1 99 ? 1.729 -45.25 -17.438 1 92.62 99 ARG A CA 1
ATOM 751 C C . ARG A 1 99 ? 0.818 -44.844 -16.281 1 92.62 99 ARG A C 1
ATOM 753 O O . ARG A 1 99 ? -0.365 -44.562 -16.469 1 92.62 99 ARG A O 1
ATOM 760 N N . ASN A 1 100 ? 1.366 -44.906 -15.094 1 95.88 100 ASN A N 1
ATOM 761 C CA . ASN A 1 100 ? 0.626 -44.312 -13.984 1 95.88 100 ASN A CA 1
ATOM 762 C C . ASN A 1 100 ? 0.717 -42.781 -14.016 1 95.88 100 ASN A C 1
ATOM 764 O O . ASN A 1 100 ? 1.688 -42.219 -14.531 1 95.88 100 ASN A O 1
ATOM 768 N N . LEU A 1 101 ? -0.328 -42.219 -13.461 1 97.62 101 LEU A N 1
ATOM 769 C CA . LEU A 1 101 ? -0.293 -40.75 -13.328 1 97.62 101 LEU A CA 1
ATOM 770 C C . LEU A 1 101 ? 0.394 -40.344 -12.031 1 97.62 101 LEU A C 1
ATOM 772 O O . LEU A 1 101 ? 0.023 -40.812 -10.953 1 97.62 101 LEU A O 1
ATOM 776 N N . ILE A 1 102 ? 1.453 -39.594 -12.133 1 98.44 102 ILE A N 1
ATOM 777 C CA . ILE A 1 102 ? 2.061 -38.906 -11 1 98.44 102 ILE A CA 1
ATOM 778 C C . ILE A 1 102 ? 1.486 -37.5 -10.883 1 98.44 102 ILE A C 1
ATOM 780 O O . ILE A 1 102 ? 1.602 -36.688 -11.812 1 98.44 102 ILE A O 1
ATOM 784 N N . VAL A 1 103 ? 0.87 -37.219 -9.711 1 98.62 103 VAL A N 1
ATOM 785 C CA . VAL A 1 103 ? 0.059 -36.031 -9.555 1 98.62 103 VAL A CA 1
ATOM 786 C C . VAL A 1 103 ? 0.614 -35.188 -8.414 1 98.62 103 VAL A C 1
ATOM 788 O O . VAL A 1 103 ? 0.911 -35.688 -7.336 1 98.62 103 VAL A O 1
ATOM 791 N N . ALA A 1 104 ? 0.804 -33.938 -8.711 1 98.88 104 ALA A N 1
ATOM 792 C CA . ALA A 1 104 ? 1.052 -32.938 -7.668 1 98.88 104 ALA A CA 1
ATOM 793 C C . ALA A 1 104 ? -0.254 -32.312 -7.184 1 98.88 104 ALA A C 1
ATOM 795 O O . ALA A 1 104 ? -0.823 -31.453 -7.855 1 98.88 104 ALA A O 1
ATOM 796 N N . ASP A 1 105 ? -0.718 -32.75 -6.094 1 98.81 105 ASP A N 1
ATOM 797 C CA . ASP A 1 105 ? -1.896 -32.188 -5.461 1 98.81 105 ASP A CA 1
ATOM 798 C C . ASP A 1 105 ? -1.499 -31.188 -4.359 1 98.81 105 ASP A C 1
ATOM 800 O O . ASP A 1 105 ? -0.763 -31.547 -3.438 1 98.81 105 ASP A O 1
ATOM 804 N N . ALA A 1 106 ? -2.043 -30.047 -4.422 1 98.62 106 ALA A N 1
ATOM 805 C CA . ALA A 1 106 ? -1.629 -28.953 -3.553 1 98.62 106 ALA A CA 1
ATOM 806 C C . ALA A 1 106 ? -1.772 -29.328 -2.082 1 98.62 106 ALA A C 1
ATOM 808 O O . ALA A 1 106 ? -0.995 -28.875 -1.238 1 98.62 106 ALA A O 1
ATOM 809 N N . TYR A 1 107 ? -2.711 -30.172 -1.755 1 98.19 107 TYR A N 1
ATOM 810 C CA . TYR A 1 107 ? -3.053 -30.406 -0.356 1 98.19 107 TYR A CA 1
ATOM 811 C C . TYR A 1 107 ? -2.727 -31.844 0.055 1 98.19 107 TYR A C 1
ATOM 813 O O . TYR A 1 107 ? -2.65 -32.156 1.246 1 98.19 107 TYR A O 1
ATOM 821 N N . LYS A 1 108 ? -2.527 -32.719 -0.934 1 98.38 108 LYS A N 1
ATOM 822 C CA . LYS A 1 108 ? -2.416 -34.125 -0.601 1 98.38 108 LYS A CA 1
ATOM 823 C C . LYS A 1 108 ? -1.015 -34.656 -0.899 1 98.38 108 LYS A C 1
ATOM 825 O O . LYS A 1 108 ? -0.683 -35.781 -0.545 1 98.38 108 LYS A O 1
ATOM 830 N N . GLY A 1 109 ? -0.199 -33.844 -1.516 1 98.56 109 GLY A N 1
ATOM 831 C CA . GLY A 1 109 ? 1.167 -34.25 -1.806 1 98.56 109 GLY A CA 1
ATOM 832 C C . GLY A 1 109 ? 1.337 -34.844 -3.201 1 98.56 109 GLY A C 1
ATOM 833 O O . GLY A 1 109 ? 0.579 -34.5 -4.113 1 98.56 109 GLY A O 1
ATOM 834 N N . ILE A 1 110 ? 2.42 -35.531 -3.332 1 98.81 110 ILE A N 1
ATOM 835 C CA . ILE A 1 110 ? 2.65 -36.281 -4.574 1 98.81 110 ILE A CA 1
ATOM 836 C C . ILE A 1 110 ? 1.93 -37.625 -4.52 1 98.81 110 ILE A C 1
ATOM 838 O O . ILE A 1 110 ? 2.133 -38.406 -3.592 1 98.81 110 ILE A O 1
ATOM 842 N N . LEU A 1 111 ? 1.103 -37.812 -5.547 1 98.69 111 LEU A N 1
ATOM 843 C CA . LEU A 1 111 ? 0.291 -39.031 -5.621 1 98.69 111 LEU A CA 1
ATOM 844 C C . LEU A 1 111 ? 0.649 -39.844 -6.855 1 98.69 111 LEU A C 1
ATOM 846 O O . LEU A 1 111 ? 1.089 -39.312 -7.867 1 98.69 111 LEU A O 1
ATOM 850 N N . ARG A 1 112 ? 0.466 -41.125 -6.719 1 98.38 112 ARG A N 1
ATOM 851 C CA . ARG A 1 112 ? 0.493 -42.031 -7.855 1 98.38 112 ARG A CA 1
ATOM 852 C C . ARG A 1 112 ? -0.865 -42.719 -8.062 1 98.38 112 ARG A C 1
ATOM 854 O O . ARG A 1 112 ? -1.396 -43.344 -7.148 1 98.38 112 ARG A O 1
ATOM 861 N N . ILE A 1 113 ? -1.355 -42.531 -9.219 1 98.31 113 ILE A N 1
ATOM 862 C CA . ILE A 1 113 ? -2.662 -43.062 -9.562 1 98.31 113 ILE A CA 1
ATOM 863 C C . ILE A 1 113 ? -2.508 -44.156 -10.641 1 98.31 113 ILE A C 1
ATOM 865 O O . ILE A 1 113 ? -1.959 -43.875 -11.711 1 98.31 113 ILE A O 1
ATOM 869 N N . SER A 1 114 ? -3.055 -45.312 -10.398 1 97.69 114 SER A N 1
ATOM 870 C CA . SER A 1 114 ? -2.971 -46.406 -11.352 1 97.69 114 SER A CA 1
ATOM 871 C C . SER A 1 114 ? -3.787 -46.125 -12.602 1 97.69 114 SER A C 1
ATOM 873 O O . SER A 1 114 ? -4.945 -45.719 -12.516 1 97.69 114 SER A O 1
ATOM 875 N N . PHE A 1 115 ? -3.107 -46.312 -13.656 1 96.62 115 PHE A N 1
ATOM 876 C CA . PHE A 1 115 ? -3.818 -46.094 -14.906 1 96.62 115 PHE A CA 1
ATOM 877 C C . PHE A 1 115 ? -4.906 -47.125 -15.125 1 96.62 115 PHE A C 1
ATOM 879 O O . PHE A 1 115 ? -5.996 -46.812 -15.609 1 96.62 115 PHE A O 1
ATOM 886 N N . ASN A 1 116 ? -4.645 -48.344 -14.695 1 95.5 116 ASN A N 1
ATOM 887 C CA . ASN A 1 116 ? -5.555 -49.469 -14.922 1 95.5 116 ASN A CA 1
ATOM 888 C C . ASN A 1 116 ? -6.641 -49.531 -13.852 1 95.5 116 ASN A C 1
ATOM 890 O O . ASN A 1 116 ? -7.707 -50.125 -14.07 1 95.5 116 ASN A O 1
ATOM 894 N N . ASN A 1 117 ? -6.379 -49.031 -12.742 1 96.94 117 ASN A N 1
ATOM 895 C CA . ASN A 1 117 ? -7.328 -48.938 -11.641 1 96.94 117 ASN A CA 1
ATOM 896 C C . ASN A 1 117 ? -7.297 -47.531 -11.008 1 96.94 117 ASN A C 1
ATOM 898 O O . ASN A 1 117 ? -6.785 -47.375 -9.898 1 96.94 117 ASN A O 1
ATOM 902 N N . PRO A 1 118 ? -7.98 -46.656 -11.633 1 96.25 118 PRO A N 1
ATOM 903 C CA . PRO A 1 118 ? -7.82 -45.25 -11.266 1 96.25 118 PRO A CA 1
ATOM 904 C C . PRO A 1 118 ? -8.328 -44.969 -9.859 1 96.25 118 PRO A C 1
ATOM 906 O O . PRO A 1 118 ? -8.078 -43.875 -9.32 1 96.25 118 PRO A O 1
ATOM 909 N N . SER A 1 119 ? -9 -45.844 -9.211 1 95.88 119 SER A N 1
ATOM 910 C CA . SER A 1 119 ? -9.414 -45.688 -7.82 1 95.88 119 SER A CA 1
ATOM 911 C C . SER A 1 119 ? -8.258 -45.969 -6.859 1 95.88 119 SER A C 1
ATOM 913 O O . SER A 1 119 ? -8.344 -45.656 -5.672 1 95.88 119 SER A O 1
ATOM 915 N N . GLN A 1 120 ? -7.281 -46.594 -7.398 1 97.25 120 GLN A N 1
ATOM 916 C CA . GLN A 1 120 ? -6.098 -46.844 -6.59 1 97.25 120 GLN A CA 1
ATOM 917 C C . GLN A 1 120 ? -5.148 -45.656 -6.598 1 97.25 120 GLN A C 1
ATOM 919 O O . GLN A 1 120 ? -4.406 -45.438 -7.562 1 97.25 120 GLN A O 1
ATOM 924 N N . VAL A 1 121 ? -5.16 -44.969 -5.523 1 98.12 121 VAL A N 1
ATOM 925 C CA . VAL A 1 121 ? -4.328 -43.781 -5.344 1 98.12 121 VAL A CA 1
ATOM 926 C C . VAL A 1 121 ? -3.346 -44 -4.199 1 98.12 121 VAL A C 1
ATOM 928 O O . VAL A 1 121 ? -3.752 -44.312 -3.076 1 98.12 121 VAL A O 1
ATOM 931 N N . GLN A 1 122 ? -2.078 -43.875 -4.496 1 97.75 122 GLN A N 1
ATOM 932 C CA . GLN A 1 122 ? -1.015 -44 -3.504 1 97.75 122 GLN A CA 1
ATOM 933 C C . GLN A 1 122 ? -0.384 -42.656 -3.205 1 97.75 122 GLN A C 1
ATOM 935 O O . GLN A 1 122 ? 0.019 -41.938 -4.121 1 97.75 122 GLN A O 1
ATOM 940 N N . VAL A 1 123 ? -0.332 -42.281 -1.897 1 98.06 123 VAL A N 1
ATOM 941 C CA . VAL A 1 123 ? 0.417 -41.094 -1.496 1 98.06 123 VAL A CA 1
ATOM 942 C C . VAL A 1 123 ? 1.908 -41.406 -1.441 1 98.06 123 VAL A C 1
ATOM 944 O O . VAL A 1 123 ? 2.35 -42.188 -0.596 1 98.06 123 VAL A O 1
ATOM 947 N N . LEU A 1 124 ? 2.654 -40.844 -2.305 1 98.06 124 LEU A N 1
ATOM 948 C CA . LEU A 1 124 ? 4.094 -41.062 -2.32 1 98.06 124 LEU A CA 1
ATOM 949 C C . LEU A 1 124 ? 4.797 -40.188 -1.279 1 98.06 124 LEU A C 1
ATOM 951 O O . LEU A 1 124 ? 5.645 -40.688 -0.53 1 98.06 124 LEU A O 1
ATOM 955 N N . VAL A 1 125 ? 4.484 -38.906 -1.271 1 98.06 125 VAL A N 1
ATOM 956 C CA . VAL A 1 125 ? 5.09 -37.938 -0.348 1 98.06 125 VAL A CA 1
ATOM 957 C C . VAL A 1 125 ? 4.086 -36.844 -0.014 1 98.06 125 VAL A C 1
ATOM 959 O O . VAL A 1 125 ? 3.43 -36.312 -0.905 1 98.06 125 VAL A O 1
ATOM 962 N N . ASN A 1 126 ? 3.977 -36.5 1.316 1 97.94 126 ASN A N 1
ATOM 963 C CA . ASN A 1 126 ? 3.129 -35.375 1.688 1 97.94 126 ASN A CA 1
ATOM 964 C C . ASN A 1 126 ? 3.682 -34.656 2.906 1 97.94 126 ASN A C 1
ATOM 966 O O . ASN A 1 126 ? 3.016 -33.75 3.459 1 97.94 126 ASN A O 1
ATOM 970 N N . SER A 1 127 ? 4.863 -35 3.381 1 98.06 127 SER A N 1
ATOM 971 C CA . SER A 1 127 ? 5.508 -34.312 4.504 1 98.06 127 SER A CA 1
ATOM 972 C C . SER A 1 127 ? 7.027 -34.375 4.383 1 98.06 127 SER A C 1
ATOM 974 O O . SER A 1 127 ? 7.562 -35.188 3.621 1 98.06 127 SER A O 1
ATOM 976 N N . TYR A 1 128 ? 7.699 -33.469 5.004 1 97.94 128 TYR A N 1
ATOM 977 C CA . TYR A 1 128 ? 9.148 -33.406 5.117 1 97.94 128 TYR A CA 1
ATOM 978 C C . TYR A 1 128 ? 9.578 -33.188 6.559 1 97.94 128 TYR A C 1
ATOM 980 O O . TYR A 1 128 ? 9.242 -32.156 7.156 1 97.94 128 TYR A O 1
ATOM 988 N N . GLN A 1 129 ? 10.297 -34.219 7.121 1 96.44 129 GLN A N 1
ATOM 989 C CA . GLN A 1 129 ? 10.758 -34.188 8.508 1 96.44 129 GLN A CA 1
ATOM 990 C C . GLN A 1 129 ? 9.586 -33.969 9.461 1 96.44 129 GLN A C 1
ATOM 992 O O . GLN A 1 129 ? 9.664 -33.125 10.359 1 96.44 129 GLN A O 1
ATOM 997 N N . GLY A 1 130 ? 8.516 -34.594 9.172 1 95.12 130 GLY A N 1
ATOM 998 C CA . GLY A 1 130 ? 7.367 -34.625 10.062 1 95.12 130 GLY A CA 1
ATOM 999 C C . GLY A 1 130 ? 6.434 -33.438 9.844 1 95.12 130 GLY A C 1
ATOM 1000 O O . GLY A 1 130 ? 5.371 -33.375 10.469 1 95.12 130 GLY A O 1
ATOM 1001 N N . VAL A 1 131 ? 6.805 -32.5 9.023 1 95.5 131 VAL A N 1
ATOM 1002 C CA . VAL A 1 131 ? 5.965 -31.344 8.766 1 95.5 131 VAL A CA 1
ATOM 1003 C C . VAL A 1 131 ? 5.242 -31.5 7.43 1 95.5 131 VAL A C 1
ATOM 1005 O O . VAL A 1 131 ? 5.879 -31.75 6.402 1 95.5 131 VAL A O 1
ATOM 1008 N N . PRO A 1 132 ? 3.93 -31.391 7.449 1 96.19 132 PRO A N 1
ATOM 1009 C CA . PRO A 1 132 ? 3.189 -31.516 6.188 1 96.19 132 PRO A CA 1
ATOM 1010 C C . PRO A 1 132 ? 3.609 -30.453 5.16 1 96.19 132 PRO A C 1
ATOM 1012 O O . PRO A 1 132 ? 3.881 -29.312 5.523 1 96.19 132 PRO A O 1
ATOM 1015 N N . ILE A 1 133 ? 3.719 -30.906 3.908 1 96.94 133 ILE A N 1
ATOM 1016 C CA . ILE A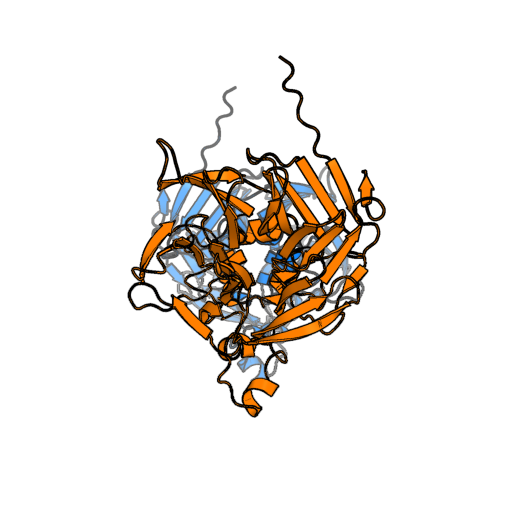 1 133 ? 3.982 -29.969 2.822 1 96.94 133 ILE A CA 1
ATOM 1017 C C . ILE A 1 133 ? 2.711 -29.188 2.49 1 96.94 133 ILE A C 1
ATOM 1019 O O . ILE A 1 133 ? 1.657 -29.781 2.254 1 96.94 133 ILE A O 1
ATOM 1023 N N . LYS A 1 134 ? 2.76 -27.875 2.408 1 94.31 134 LYS A N 1
ATOM 1024 C CA . LYS A 1 134 ? 1.566 -27.031 2.408 1 94.31 134 LYS A CA 1
ATOM 1025 C C . LYS A 1 134 ? 1.022 -26.859 0.995 1 94.31 134 LYS A C 1
ATOM 1027 O O . LYS A 1 134 ? -0.179 -26.656 0.807 1 94.31 134 LYS A O 1
ATOM 1032 N N . MET A 1 135 ? 1.924 -26.844 0.021 1 98 135 MET A N 1
ATOM 1033 C CA . MET A 1 135 ? 1.443 -26.562 -1.329 1 98 135 MET A CA 1
ATOM 1034 C C . MET A 1 135 ? 2.344 -27.219 -2.375 1 98 135 MET A C 1
ATOM 1036 O O . MET A 1 135 ? 3.084 -26.531 -3.078 1 98 135 MET A O 1
ATOM 1040 N N . VAL A 1 136 ? 2.141 -28.5 -2.557 1 98.69 136 VAL A N 1
ATOM 1041 C CA . VAL A 1 136 ? 2.775 -29.156 -3.691 1 98.69 136 VAL A CA 1
ATOM 1042 C C . VAL A 1 136 ? 2.227 -28.594 -4.996 1 98.69 136 VAL A C 1
ATOM 1044 O O . VAL A 1 136 ? 1.015 -28.422 -5.148 1 98.69 136 VAL A O 1
ATOM 1047 N N . ASN A 1 137 ? 3.111 -28.281 -5.926 1 98.75 137 ASN A N 1
ATOM 1048 C CA . ASN A 1 137 ? 2.652 -27.453 -7.035 1 98.75 137 ASN A CA 1
ATOM 1049 C C . ASN A 1 137 ? 2.879 -28.125 -8.383 1 98.75 137 ASN A C 1
ATOM 1051 O O . ASN A 1 137 ? 1.938 -28.312 -9.156 1 98.75 137 ASN A O 1
ATOM 1055 N N . SER A 1 138 ? 4.062 -28.469 -8.711 1 98.75 138 SER A N 1
ATOM 1056 C CA . SER A 1 138 ? 4.414 -29.062 -10 1 98.75 138 SER A CA 1
ATOM 1057 C C . SER A 1 138 ? 5.352 -30.25 -9.828 1 98.75 138 SER A C 1
ATOM 1059 O O . SER A 1 138 ? 5.969 -30.422 -8.773 1 98.75 138 SER A O 1
ATOM 1061 N N . VAL A 1 139 ? 5.438 -31.109 -10.938 1 98.81 139 VAL A N 1
ATOM 1062 C CA . VAL A 1 139 ? 6.168 -32.375 -10.789 1 98.81 139 VAL A CA 1
ATOM 1063 C C . VAL A 1 139 ? 6.754 -32.781 -12.141 1 98.81 139 VAL A C 1
ATOM 1065 O O . VAL A 1 139 ? 6.152 -32.531 -13.188 1 98.81 139 VAL A O 1
ATOM 1068 N N . VAL A 1 140 ? 7.926 -33.406 -12.078 1 98.44 140 VAL A N 1
ATOM 1069 C CA . VAL A 1 140 ? 8.547 -34.031 -13.234 1 98.44 140 VAL A CA 1
ATOM 1070 C C . VAL A 1 140 ? 9.062 -35.438 -12.836 1 98.44 140 VAL A C 1
ATOM 1072 O O . VAL A 1 140 ? 9.555 -35.625 -11.719 1 98.44 140 VAL A O 1
ATOM 1075 N N . VAL A 1 141 ? 8.852 -36.344 -13.719 1 98.25 141 VAL A N 1
ATOM 1076 C CA . VAL A 1 141 ? 9.43 -37.656 -13.586 1 98.25 141 VAL A CA 1
ATOM 1077 C C . VAL A 1 141 ? 10.656 -37.812 -14.484 1 98.25 141 VAL A C 1
ATOM 1079 O O . VAL A 1 141 ? 10.578 -37.5 -15.688 1 98.25 141 VAL A O 1
ATOM 1082 N N . MET A 1 142 ? 11.719 -38.219 -13.898 1 98 142 MET A N 1
ATOM 1083 C CA . MET A 1 142 ? 12.977 -38.344 -14.641 1 98 142 MET A CA 1
ATOM 1084 C C . MET A 1 142 ? 12.977 -39.562 -15.547 1 98 142 MET A C 1
ATOM 1086 O O . MET A 1 142 ? 12.203 -40.5 -15.336 1 98 142 MET A O 1
ATOM 1090 N N . PRO A 1 143 ? 13.898 -39.531 -16.516 1 94.75 143 PRO A N 1
ATOM 1091 C CA . PRO A 1 143 ? 13.93 -40.625 -17.5 1 94.75 143 PRO A CA 1
ATOM 1092 C C . PRO A 1 143 ? 14.227 -42 -16.859 1 94.75 143 PRO A C 1
ATOM 1094 O O . PRO A 1 143 ? 13.875 -43.031 -17.406 1 94.75 143 PRO A O 1
ATOM 1097 N N . ASP A 1 144 ? 14.867 -42.062 -15.758 1 91.81 144 ASP A N 1
ATOM 1098 C CA . ASP A 1 144 ? 15.172 -43.312 -15.094 1 91.81 144 ASP A CA 1
ATOM 1099 C C . ASP A 1 144 ? 13.914 -43.969 -14.523 1 91.81 144 ASP A C 1
ATOM 1101 O O . ASP A 1 144 ? 13.93 -45.125 -14.102 1 91.81 144 ASP A O 1
ATOM 1105 N N . GLY A 1 145 ? 12.844 -43.219 -14.453 1 90.81 145 GLY A N 1
ATOM 1106 C CA . GLY A 1 145 ? 11.555 -43.719 -13.992 1 90.81 145 GLY A CA 1
ATOM 1107 C C . GLY A 1 145 ? 11.469 -43.844 -12.484 1 90.81 145 GLY A C 1
ATOM 1108 O O . GLY A 1 145 ? 10.422 -44.188 -11.945 1 90.81 145 GLY A O 1
ATOM 1109 N N . LYS A 1 146 ? 12.484 -43.5 -11.797 1 94.12 146 LYS A N 1
ATOM 1110 C CA . LYS A 1 146 ? 12.539 -43.719 -10.352 1 94.12 146 LYS A CA 1
ATOM 1111 C C . LYS A 1 146 ? 12.664 -42.406 -9.602 1 94.12 146 LYS A C 1
ATOM 1113 O O . LYS A 1 146 ? 12.359 -42.344 -8.406 1 94.12 146 LYS A O 1
ATOM 1118 N N . THR A 1 147 ? 13.125 -41.438 -10.273 1 97.62 147 THR A N 1
ATOM 1119 C CA . THR A 1 147 ? 13.367 -40.156 -9.617 1 97.62 147 THR A CA 1
ATOM 1120 C C . THR A 1 147 ? 12.281 -39.156 -9.992 1 97.62 147 THR A C 1
ATOM 1122 O O . THR A 1 147 ? 11.945 -39 -11.172 1 97.62 147 THR A O 1
ATOM 1125 N N . ILE A 1 148 ? 11.734 -38.5 -8.961 1 98.5 148 ILE A N 1
ATOM 1126 C CA . ILE A 1 148 ? 10.727 -37.438 -9.133 1 98.5 148 ILE A CA 1
ATOM 1127 C C . ILE A 1 148 ? 11.227 -36.156 -8.523 1 98.5 148 ILE A C 1
ATOM 1129 O O . ILE A 1 148 ? 11.812 -36.156 -7.434 1 98.5 148 ILE A O 1
ATOM 1133 N N . TYR A 1 149 ? 11.141 -35.031 -9.242 1 98.88 149 TYR A N 1
ATOM 1134 C CA . TYR A 1 149 ? 11.312 -33.688 -8.68 1 98.88 149 TYR A CA 1
ATOM 1135 C C . TYR A 1 149 ? 9.977 -32.969 -8.594 1 98.88 149 TYR A C 1
ATOM 1137 O O . TYR A 1 149 ? 9.125 -33.094 -9.477 1 98.88 149 TYR A O 1
ATOM 1145 N N . PHE A 1 150 ? 9.773 -32.219 -7.492 1 98.88 150 PHE A N 1
ATOM 1146 C CA . PHE A 1 150 ? 8.531 -31.469 -7.379 1 98.88 150 PHE A CA 1
ATOM 1147 C C . PHE A 1 150 ? 8.742 -30.219 -6.543 1 98.88 150 PHE A C 1
ATOM 1149 O O . PHE A 1 150 ? 9.688 -30.141 -5.758 1 98.88 150 PHE A O 1
ATOM 1156 N N . THR A 1 151 ? 7.949 -29.219 -6.762 1 98.88 151 THR A N 1
ATOM 1157 C CA . THR A 1 151 ? 8.055 -27.938 -6.059 1 98.88 151 THR A CA 1
ATOM 1158 C C . THR A 1 151 ? 7.039 -27.859 -4.926 1 98.88 151 THR A C 1
ATOM 1160 O O . THR A 1 151 ? 5.938 -28.406 -5.027 1 98.88 151 THR A O 1
ATOM 1163 N N . ASP A 1 152 ? 7.414 -27.25 -3.848 1 98.69 152 ASP A N 1
ATOM 1164 C CA . ASP A 1 152 ? 6.605 -26.781 -2.73 1 98.69 152 ASP A CA 1
ATOM 1165 C C . ASP A 1 152 ? 6.578 -25.25 -2.693 1 98.69 152 ASP A C 1
ATOM 1167 O O . ASP A 1 152 ? 7.594 -24.609 -2.414 1 98.69 152 ASP A O 1
ATOM 1171 N N . SER A 1 153 ? 5.441 -24.672 -2.875 1 98.69 153 SER A N 1
ATOM 1172 C CA . SER A 1 153 ? 5.375 -23.266 -3.279 1 98.69 153 SER A CA 1
ATOM 1173 C C . SER A 1 153 ? 5.484 -22.328 -2.076 1 98.69 153 SER A C 1
ATOM 1175 O O . SER A 1 153 ? 5.766 -21.141 -2.227 1 98.69 153 SER A O 1
ATOM 1177 N N . SER A 1 154 ? 5.199 -22.828 -0.864 1 98.06 154 SER A N 1
ATOM 1178 C CA . SER A 1 154 ? 5.25 -21.953 0.301 1 98.06 154 SER A CA 1
ATOM 1179 C C . SER A 1 154 ? 5.258 -22.75 1.598 1 98.06 154 SER A C 1
ATOM 1181 O O . SER A 1 154 ? 4.621 -23.797 1.684 1 98.06 154 SER A O 1
ATOM 1183 N N . LEU A 1 155 ? 5.922 -22.266 2.586 1 96.69 155 LEU A N 1
ATOM 1184 C CA . LEU A 1 155 ? 5.867 -22.828 3.928 1 96.69 155 LEU A CA 1
ATOM 1185 C C . LEU A 1 155 ? 4.754 -22.188 4.746 1 96.69 155 LEU A C 1
ATOM 1187 O O . LEU A 1 155 ? 4.262 -22.781 5.707 1 96.69 155 LEU A O 1
ATOM 1191 N N . ALA A 1 156 ? 4.402 -21.047 4.375 1 95.69 156 ALA A N 1
ATOM 1192 C CA . ALA A 1 156 ? 3.543 -20.234 5.23 1 95.69 156 ALA A CA 1
ATOM 1193 C C . ALA A 1 156 ? 2.096 -20.266 4.75 1 95.69 156 ALA A C 1
ATOM 1195 O O . ALA A 1 156 ? 1.166 -20.156 5.551 1 95.69 156 ALA A O 1
ATOM 1196 N N . PHE A 1 157 ? 1.907 -20.391 3.449 1 96.44 157 PHE A N 1
ATOM 1197 C CA . PHE A 1 157 ? 0.583 -20.203 2.867 1 96.44 157 PHE A CA 1
ATOM 1198 C C . PHE A 1 157 ? 0.163 -21.422 2.062 1 96.44 157 PHE A C 1
ATOM 1200 O O . PHE A 1 157 ? 1.011 -22.156 1.544 1 96.44 157 PHE A O 1
ATOM 1207 N N . SER A 1 158 ? -1.121 -21.656 1.934 1 95.81 158 SER A N 1
ATOM 1208 C CA . SER A 1 158 ? -1.681 -22.703 1.088 1 95.81 158 SER A CA 1
ATOM 1209 C C . SER A 1 158 ? -2.092 -22.156 -0.274 1 95.81 158 SER A C 1
ATOM 1211 O O . SER A 1 158 ? -1.965 -20.953 -0.53 1 95.81 158 SER A O 1
ATOM 1213 N N . ARG A 1 159 ? -2.584 -23.031 -1.058 1 96.19 159 ARG A N 1
ATOM 1214 C CA . ARG A 1 159 ? -2.934 -22.719 -2.439 1 96.19 159 ARG A CA 1
ATOM 1215 C C . ARG A 1 159 ? -3.986 -21.625 -2.5 1 96.19 159 ARG A C 1
ATOM 1217 O O . ARG A 1 159 ? -3.914 -20.734 -3.35 1 96.19 159 ARG A O 1
ATOM 1224 N N . MET A 1 160 ? -4.953 -21.594 -1.611 1 94.25 160 MET A N 1
ATOM 1225 C CA . MET A 1 160 ? -6.027 -20.609 -1.644 1 94.25 160 MET A CA 1
ATOM 1226 C C . MET A 1 160 ? -5.5 -19.219 -1.302 1 94.25 160 MET A C 1
ATOM 1228 O O . MET A 1 160 ? -6.176 -18.219 -1.551 1 94.25 160 MET A O 1
ATOM 1232 N N . GLN A 1 161 ? -4.355 -19.219 -0.759 1 96.38 161 GLN A N 1
ATOM 1233 C CA . GLN A 1 161 ? -3.738 -17.953 -0.371 1 96.38 161 GLN A CA 1
ATOM 1234 C C . GLN A 1 161 ? -2.631 -17.562 -1.343 1 96.38 161 GLN A C 1
ATOM 1236 O O . GLN A 1 161 ? -1.614 -16.984 -0.938 1 96.38 161 GLN A O 1
ATOM 1241 N N . PHE A 1 162 ? -2.746 -17.875 -2.611 1 96.56 162 PHE A N 1
ATOM 1242 C CA . PHE A 1 162 ? -1.675 -17.672 -3.58 1 96.56 162 PHE A CA 1
ATOM 1243 C C . PHE A 1 162 ? -1.361 -16.188 -3.74 1 96.56 162 PHE A C 1
ATOM 1245 O O . PHE A 1 162 ? -0.218 -15.82 -4.016 1 96.56 162 PHE A O 1
ATOM 1252 N N . VAL A 1 163 ? -2.344 -15.289 -3.557 1 97.44 163 VAL A N 1
ATOM 1253 C CA . VAL A 1 163 ? -2.09 -13.859 -3.645 1 97.44 163 VAL A CA 1
ATOM 1254 C C . VAL A 1 163 ? -1.148 -13.43 -2.521 1 97.44 163 VAL A C 1
ATOM 1256 O O . VAL A 1 163 ? -0.219 -12.648 -2.744 1 97.44 163 VAL A O 1
ATOM 1259 N N . SER A 1 164 ? -1.389 -13.961 -1.333 1 98 164 SER A N 1
ATOM 1260 C CA . SER A 1 164 ? -0.521 -13.664 -0.198 1 98 164 SER A CA 1
ATOM 1261 C C . SER A 1 164 ? 0.904 -14.148 -0.451 1 98 164 SER A C 1
ATOM 1263 O O . SER A 1 164 ? 1.866 -13.508 -0.023 1 98 164 SER A O 1
ATOM 1265 N N . ILE A 1 165 ? 1.035 -15.289 -1.107 1 98.38 165 ILE A N 1
ATOM 1266 C CA . ILE A 1 165 ? 2.361 -15.805 -1.44 1 98.38 165 ILE A CA 1
ATOM 1267 C C . ILE A 1 165 ? 3.092 -14.805 -2.334 1 98.38 165 ILE A C 1
ATOM 1269 O O . ILE A 1 165 ? 4.266 -14.5 -2.105 1 98.38 165 ILE A O 1
ATOM 1273 N N . VAL A 1 166 ? 2.4 -14.266 -3.318 1 98.44 166 VAL A N 1
ATOM 1274 C CA . VAL A 1 166 ? 3.006 -13.305 -4.234 1 98.44 166 VAL A CA 1
ATOM 1275 C C . VAL A 1 166 ? 3.398 -12.039 -3.475 1 98.44 166 VAL A C 1
ATOM 1277 O O . VAL A 1 166 ? 4.516 -11.539 -3.625 1 98.44 166 VAL A O 1
ATOM 1280 N N . LEU A 1 167 ? 2.457 -11.547 -2.631 1 98.12 167 LEU A N 1
ATOM 1281 C CA . LEU A 1 167 ? 2.713 -10.312 -1.889 1 98.12 167 LEU A CA 1
ATOM 1282 C C . LEU A 1 167 ? 3.869 -10.5 -0.912 1 98.12 167 LEU A C 1
ATOM 1284 O O . LEU A 1 167 ? 4.738 -9.633 -0.803 1 98.12 167 LEU A O 1
ATOM 1288 N N . ALA A 1 168 ? 3.924 -11.609 -0.223 1 98.12 168 ALA A N 1
ATOM 1289 C CA . ALA A 1 168 ? 4.969 -11.875 0.763 1 98.12 168 ALA A CA 1
ATOM 1290 C C . ALA A 1 168 ? 6.332 -12.023 0.091 1 98.12 168 ALA A C 1
ATOM 1292 O O . ALA A 1 168 ? 7.348 -11.57 0.63 1 98.12 168 ALA A O 1
ATOM 1293 N N . ASN A 1 169 ? 6.289 -12.68 -1.055 1 98.25 169 ASN A N 1
ATOM 1294 C CA . ASN A 1 169 ? 7.504 -12.914 -1.832 1 98.25 169 ASN A CA 1
ATOM 1295 C C . ASN A 1 169 ? 8.625 -13.477 -0.965 1 98.25 169 ASN A C 1
ATOM 1297 O O . ASN A 1 169 ? 9.781 -13.07 -1.099 1 98.25 169 ASN A O 1
ATOM 1301 N N . SER A 1 170 ? 8.281 -14.367 -0.067 1 97.81 170 SER A N 1
ATOM 1302 C CA . SER A 1 170 ? 9.25 -14.977 0.837 1 97.81 170 SER A CA 1
ATOM 1303 C C . SER A 1 170 ? 10.117 -16 0.109 1 97.81 170 SER A C 1
ATOM 1305 O O . SER A 1 170 ? 9.641 -16.703 -0.779 1 97.81 170 SER A O 1
ATOM 1307 N N . ALA A 1 171 ? 11.352 -16.125 0.508 1 98.25 171 ALA A N 1
ATOM 1308 C CA . ALA A 1 171 ? 12.258 -17.125 -0.034 1 98.25 171 ALA A CA 1
ATOM 1309 C C . ALA A 1 171 ? 12.172 -18.422 0.757 1 98.25 171 ALA A C 1
ATOM 1311 O O . ALA A 1 171 ? 13.164 -18.891 1.328 1 98.25 171 ALA A O 1
ATOM 1312 N N . ASP A 1 172 ? 11 -19.031 0.755 1 98.06 172 ASP A N 1
ATOM 1313 C CA . ASP A 1 172 ? 10.789 -20.203 1.602 1 98.06 172 ASP A CA 1
ATOM 1314 C C . ASP A 1 172 ? 10.273 -21.391 0.785 1 98.06 172 ASP A C 1
ATOM 1316 O O . ASP A 1 172 ? 10.039 -22.469 1.328 1 98.06 172 ASP A O 1
ATOM 1320 N N . SER A 1 173 ? 10 -21.203 -0.505 1 98.19 173 SER A N 1
ATOM 1321 C CA . SER A 1 173 ? 9.578 -22.266 -1.413 1 98.19 173 SER A CA 1
ATOM 1322 C C . SER A 1 173 ? 10.711 -23.25 -1.69 1 98.19 173 SER A C 1
ATOM 1324 O O . SER A 1 173 ? 11.891 -22.891 -1.582 1 98.19 173 SER A O 1
ATOM 1326 N N . ARG A 1 174 ? 10.383 -24.453 -2.035 1 98.75 174 ARG A N 1
ATOM 1327 C CA . ARG A 1 174 ? 11.383 -25.516 -2.039 1 98.75 174 ARG A CA 1
ATOM 1328 C C . ARG A 1 174 ? 11.273 -26.359 -3.299 1 98.75 174 ARG A C 1
ATOM 1330 O O . ARG A 1 174 ? 10.211 -26.422 -3.92 1 98.75 174 ARG A O 1
ATOM 1337 N N . LEU A 1 175 ? 12.352 -26.938 -3.682 1 98.88 175 LEU A N 1
ATOM 1338 C CA . LEU A 1 175 ? 12.438 -28.047 -4.637 1 98.88 175 LEU A CA 1
ATOM 1339 C C . LEU A 1 175 ? 12.875 -29.328 -3.947 1 98.88 175 LEU A C 1
ATOM 1341 O O . LEU A 1 175 ? 13.867 -29.344 -3.221 1 98.88 175 LEU A O 1
ATOM 1345 N N . PHE A 1 176 ? 12.109 -30.406 -4.211 1 98.88 176 PHE A N 1
ATOM 1346 C CA . PHE A 1 176 ? 12.414 -31.703 -3.619 1 98.88 176 PHE A CA 1
ATOM 1347 C C . PHE A 1 176 ? 12.766 -32.719 -4.699 1 98.88 176 PHE A C 1
ATOM 1349 O O . PHE A 1 176 ? 12.266 -32.625 -5.824 1 98.88 176 PHE A O 1
ATOM 1356 N N . LYS A 1 177 ? 13.617 -33.625 -4.32 1 98.81 177 LYS A N 1
ATOM 1357 C CA . LYS A 1 177 ? 13.922 -34.844 -5.059 1 98.81 177 LYS A CA 1
ATOM 1358 C C . LYS A 1 177 ? 13.453 -36.094 -4.297 1 98.81 177 LYS A C 1
ATOM 1360 O O . LYS A 1 177 ? 13.797 -36.281 -3.125 1 98.81 177 LYS A O 1
ATOM 1365 N N . PHE A 1 178 ? 12.633 -36.844 -4.957 1 98.62 178 PHE A N 1
ATOM 1366 C CA . PHE A 1 178 ? 12.078 -38.062 -4.34 1 98.62 178 PHE A CA 1
ATOM 1367 C C . PHE A 1 178 ? 12.422 -39.281 -5.16 1 98.62 178 PHE A C 1
ATOM 1369 O O . PHE A 1 178 ? 12.273 -39.281 -6.383 1 98.62 178 PHE A O 1
ATOM 1376 N N . HIS A 1 179 ? 12.891 -40.375 -4.484 1 97.94 179 HIS A N 1
ATOM 1377 C CA . HIS A 1 179 ? 13.141 -41.656 -5.117 1 97.94 179 HIS A CA 1
ATOM 1378 C C . HIS A 1 179 ? 12.031 -42.656 -4.809 1 97.94 179 HIS A C 1
ATOM 1380 O O . HIS A 1 179 ? 11.852 -43.062 -3.658 1 97.94 179 HIS A O 1
ATOM 1386 N N . VAL A 1 180 ? 11.352 -43.156 -5.812 1 95.5 180 VAL A N 1
ATOM 1387 C CA . VAL A 1 180 ? 10.109 -43.906 -5.66 1 95.5 180 VAL A CA 1
ATOM 1388 C C . VAL A 1 180 ? 10.398 -45.25 -5.023 1 95.5 180 VAL A C 1
ATOM 1390 O O . VAL A 1 180 ? 9.586 -45.781 -4.254 1 95.5 180 VAL A O 1
ATOM 1393 N N . GLU A 1 181 ? 11.516 -45.844 -5.25 1 93.88 181 GLU A N 1
ATOM 1394 C CA . GLU A 1 181 ? 11.836 -47.188 -4.75 1 93.88 181 GLU A CA 1
ATOM 1395 C C . GLU A 1 181 ? 12.336 -47.125 -3.309 1 93.88 181 GLU A C 1
ATOM 1397 O O . GLU A 1 181 ? 11.914 -47.938 -2.471 1 93.88 181 GLU A O 1
ATOM 1402 N N . THR A 1 182 ? 13.172 -46.219 -3.064 1 96.25 182 THR A N 1
ATOM 1403 C CA . THR A 1 182 ? 13.773 -46.188 -1.737 1 96.25 182 THR A CA 1
ATOM 1404 C C . THR A 1 182 ? 12.938 -45.312 -0.792 1 96.25 182 THR A C 1
ATOM 1406 O O . THR A 1 182 ? 13.062 -45.438 0.43 1 96.25 182 THR A O 1
ATOM 1409 N N . GLY A 1 183 ? 12.195 -44.438 -1.326 1 96.06 183 GLY A N 1
ATOM 1410 C CA . GLY A 1 183 ? 11.406 -43.531 -0.512 1 96.06 183 GLY A CA 1
ATOM 1411 C C . GLY A 1 183 ? 12.211 -42.344 0.002 1 96.06 183 GLY A C 1
ATOM 1412 O O . GLY A 1 183 ? 11.719 -41.562 0.816 1 96.06 183 GLY A O 1
ATOM 1413 N N . GLU A 1 184 ? 13.383 -42.219 -0.452 1 97.5 184 GLU A N 1
ATOM 1414 C CA . GLU A 1 184 ? 14.242 -41.125 0 1 97.5 184 GLU A CA 1
ATOM 1415 C C . GLU A 1 184 ? 13.758 -39.781 -0.551 1 97.5 184 GLU A C 1
ATOM 1417 O O . GLU A 1 184 ? 13.508 -39.656 -1.75 1 97.5 184 GLU A O 1
ATOM 1422 N N . LEU A 1 185 ? 13.508 -38.812 0.369 1 98.44 185 LEU A N 1
ATOM 1423 C CA . LEU A 1 185 ? 13.133 -37.438 0.036 1 98.44 185 LEU A CA 1
ATOM 1424 C C . LEU A 1 185 ? 14.25 -36.469 0.378 1 98.44 185 LEU A C 1
ATOM 1426 O O . LEU A 1 185 ? 14.656 -36.375 1.538 1 98.44 185 LEU A O 1
ATOM 1430 N N . GLN A 1 186 ? 14.758 -35.75 -0.616 1 98.31 186 GLN A N 1
ATOM 1431 C CA . GLN A 1 186 ? 15.859 -34.812 -0.44 1 98.31 186 GLN A CA 1
ATOM 1432 C C . GLN A 1 186 ? 15.422 -33.375 -0.751 1 98.31 186 GLN A C 1
ATOM 1434 O O . GLN A 1 186 ? 14.742 -33.156 -1.751 1 98.31 186 GLN A O 1
ATOM 1439 N N . LEU A 1 187 ? 15.75 -32.469 0.142 1 98.44 187 LEU A N 1
ATOM 1440 C CA . LEU A 1 187 ? 15.602 -31.047 -0.139 1 98.44 187 LEU A CA 1
ATOM 1441 C C . LEU A 1 187 ? 16.734 -30.547 -1.022 1 98.44 187 LEU A C 1
ATOM 1443 O O . LEU A 1 187 ? 17.906 -30.547 -0.607 1 98.44 187 LEU A O 1
ATOM 1447 N N . VAL A 1 188 ? 16.438 -30.047 -2.25 1 98.12 188 VAL A N 1
ATOM 1448 C CA . VAL A 1 188 ? 17.453 -29.719 -3.254 1 98.12 188 VAL A CA 1
ATOM 1449 C C . VAL A 1 188 ? 17.672 -28.203 -3.291 1 98.12 188 VAL A C 1
ATOM 1451 O O . VAL A 1 188 ? 18.812 -27.734 -3.42 1 98.12 188 VAL A O 1
ATOM 1454 N N . ILE A 1 189 ? 16.641 -27.422 -3.326 1 98.62 189 ILE A N 1
ATOM 1455 C CA . ILE A 1 189 ? 16.641 -25.969 -3.227 1 98.62 189 ILE A CA 1
ATOM 1456 C C . ILE A 1 189 ? 15.688 -25.516 -2.119 1 98.62 189 ILE A C 1
ATOM 1458 O O . ILE A 1 189 ? 14.578 -26.031 -2.012 1 98.62 189 ILE A O 1
ATOM 1462 N N . SER A 1 190 ? 16.062 -24.5 -1.271 1 98.44 190 SER A N 1
ATOM 1463 C CA . SER A 1 190 ? 15.25 -24.141 -0.114 1 98.44 190 SER A CA 1
ATOM 1464 C C . SER A 1 190 ? 14.867 -22.672 -0.137 1 98.44 190 SER A C 1
ATOM 1466 O O . SER A 1 190 ? 14.305 -22.156 0.832 1 98.44 190 SER A O 1
ATOM 1468 N N . ASP A 1 191 ? 15.211 -21.953 -1.243 1 98.62 191 ASP A N 1
ATOM 1469 C CA . ASP A 1 191 ? 15.039 -20.516 -1.182 1 98.62 191 ASP A CA 1
ATOM 1470 C C . ASP A 1 191 ? 14.336 -19.984 -2.432 1 98.62 191 ASP A C 1
ATOM 1472 O O . ASP A 1 191 ? 14.617 -18.891 -2.898 1 98.62 191 ASP A O 1
ATOM 1476 N N . LEU A 1 192 ? 13.523 -20.844 -3 1 98.69 192 LEU A N 1
ATOM 1477 C CA . LEU A 1 192 ? 12.719 -20.359 -4.109 1 98.69 192 LEU A CA 1
ATOM 1478 C C . LEU A 1 192 ? 11.672 -19.359 -3.619 1 98.69 192 LEU A C 1
ATOM 1480 O O . LEU A 1 192 ? 11.375 -19.297 -2.424 1 98.69 192 LEU A O 1
ATOM 1484 N N . ARG A 1 193 ? 11.234 -18.531 -4.488 1 98.75 193 ARG A N 1
ATOM 1485 C CA . ARG A 1 193 ? 10.141 -17.609 -4.199 1 98.75 193 ARG A CA 1
ATOM 1486 C C . ARG A 1 193 ? 8.898 -17.953 -5.012 1 98.75 193 ARG A C 1
ATOM 1488 O O . ARG A 1 193 ? 8.781 -17.578 -6.18 1 98.75 193 ARG A O 1
ATOM 1495 N N . PHE A 1 194 ? 7.992 -18.656 -4.316 1 98.69 194 PHE A N 1
ATOM 1496 C CA . PHE A 1 194 ? 6.801 -19.219 -4.938 1 98.69 194 PHE A CA 1
ATOM 1497 C C . PHE A 1 194 ? 7.172 -20.141 -6.09 1 98.69 194 PHE A C 1
ATOM 1499 O O . PHE A 1 194 ? 6.758 -19.922 -7.23 1 98.69 194 PHE A O 1
ATOM 1506 N N . GLY A 1 195 ? 7.93 -21.188 -5.754 1 98.75 195 GLY A N 1
ATOM 1507 C CA . GLY A 1 195 ? 8.219 -22.219 -6.75 1 98.75 195 GLY A CA 1
ATOM 1508 C C . GLY A 1 195 ? 6.969 -22.828 -7.348 1 98.75 195 GLY A C 1
ATOM 1509 O O . GLY A 1 195 ? 6.062 -23.25 -6.621 1 98.75 195 GLY A O 1
ATOM 1510 N N . ASN A 1 196 ? 6.926 -22.797 -8.617 1 98.5 196 ASN A N 1
ATOM 1511 C CA . ASN A 1 196 ? 5.738 -23.234 -9.344 1 98.5 196 ASN A CA 1
ATOM 1512 C C . ASN A 1 196 ? 6.086 -24.266 -10.414 1 98.5 196 ASN A C 1
ATOM 1514 O O . ASN A 1 196 ? 6.547 -25.359 -10.102 1 98.5 196 ASN A O 1
ATOM 1518 N N . GLY A 1 197 ? 6.074 -23.969 -11.641 1 98.81 197 GLY A N 1
ATOM 1519 C CA . GLY A 1 197 ? 6.344 -24.891 -12.727 1 98.81 197 GLY A CA 1
ATOM 1520 C C . GLY A 1 197 ? 7.773 -25.406 -12.727 1 98.81 197 GLY A C 1
ATOM 1521 O O . GLY A 1 197 ? 8.703 -24.672 -12.422 1 98.81 197 GLY A O 1
ATOM 1522 N N . ILE A 1 198 ? 7.938 -26.672 -13.102 1 98.88 198 ILE A N 1
ATOM 1523 C CA . ILE A 1 198 ? 9.234 -27.312 -13.266 1 98.88 198 ILE A CA 1
ATOM 1524 C C . ILE A 1 198 ? 9.258 -28.109 -14.578 1 98.88 198 ILE A C 1
ATOM 1526 O O . ILE A 1 198 ? 8.266 -28.734 -14.953 1 98.88 198 ILE A O 1
ATOM 1530 N N . ALA A 1 199 ? 10.359 -28.031 -15.297 1 98.81 199 ALA A N 1
ATOM 1531 C CA . ALA A 1 199 ? 10.508 -28.781 -16.531 1 98.81 199 ALA A CA 1
ATOM 1532 C C . ALA A 1 199 ? 11.938 -29.297 -16.703 1 98.81 199 ALA A C 1
ATOM 1534 O O . ALA A 1 199 ? 12.883 -28.672 -16.219 1 98.81 199 ALA A O 1
ATOM 1535 N N . LEU A 1 200 ? 12 -30.422 -17.297 1 98.69 200 LEU A N 1
ATOM 1536 C CA . LEU A 1 200 ? 13.273 -31.047 -17.625 1 98.69 200 LEU A CA 1
ATOM 1537 C C . LEU A 1 200 ? 13.742 -30.625 -19.016 1 98.69 200 LEU A C 1
ATOM 1539 O O . LEU A 1 200 ? 12.945 -30.609 -19.953 1 98.69 200 LEU A O 1
ATOM 1543 N N . SER A 1 201 ? 15.055 -30.281 -19.109 1 98.69 201 SER A N 1
ATOM 1544 C CA . SER A 1 201 ? 15.609 -29.969 -20.422 1 98.69 201 SER A CA 1
ATOM 1545 C C . SER A 1 201 ? 15.562 -31.188 -21.344 1 98.69 201 SER A C 1
ATOM 1547 O O . SER A 1 201 ? 15.539 -32.312 -20.875 1 98.69 201 SER A O 1
ATOM 1549 N N . SER A 1 202 ? 15.602 -30.875 -22.609 1 97.38 202 SER A N 1
ATOM 1550 C CA . SER A 1 202 ? 15.453 -31.938 -23.594 1 97.38 202 SER A CA 1
ATOM 1551 C C . SER A 1 202 ? 16.625 -32.906 -23.531 1 97.38 202 SER A C 1
ATOM 1553 O O . SER A 1 202 ? 16.469 -34.094 -23.812 1 97.38 202 SER A O 1
ATOM 1555 N N . ASP A 1 203 ? 17.797 -32.469 -23.172 1 97.12 203 ASP A N 1
ATOM 1556 C CA . ASP A 1 203 ? 18.969 -33.344 -23.094 1 97.12 203 ASP A CA 1
ATOM 1557 C C . ASP A 1 203 ? 19.141 -33.906 -21.688 1 97.12 203 ASP A C 1
ATOM 1559 O O . ASP A 1 203 ? 20.156 -34.531 -21.391 1 97.12 203 ASP A O 1
ATOM 1563 N N . HIS A 1 204 ? 18.219 -33.594 -20.812 1 97.88 204 HIS A N 1
ATOM 1564 C CA . HIS A 1 204 ? 18.125 -34.125 -19.453 1 97.88 204 HIS A CA 1
ATOM 1565 C C . HIS A 1 204 ? 19.297 -33.656 -18.609 1 97.88 204 HIS A C 1
ATOM 1567 O O . HIS A 1 204 ? 19.656 -34.281 -17.625 1 97.88 204 HIS A O 1
ATOM 1573 N N . SER A 1 205 ? 19.875 -32.5 -18.969 1 98.25 205 SER A N 1
ATOM 1574 C CA . SER A 1 205 ? 21.062 -32.031 -18.266 1 98.25 205 SER A CA 1
ATOM 1575 C C . SER A 1 205 ? 20.719 -31.062 -17.141 1 98.25 205 SER A C 1
ATOM 1577 O O . SER A 1 205 ? 21.531 -30.797 -16.266 1 98.25 205 SER A O 1
ATOM 1579 N N . PHE A 1 206 ? 19.562 -30.484 -17.188 1 98.75 206 PHE A N 1
ATOM 1580 C CA . PHE A 1 206 ? 19.172 -29.547 -16.141 1 98.75 206 PHE A CA 1
ATOM 1581 C C . PHE A 1 206 ? 17.656 -29.438 -16.047 1 98.75 206 PHE A C 1
ATOM 1583 O O . PHE A 1 206 ? 16.938 -29.875 -16.938 1 98.75 206 PHE A O 1
ATOM 1590 N N . LEU A 1 207 ? 17.188 -28.953 -14.906 1 98.88 207 LEU A N 1
ATOM 1591 C CA . LEU A 1 207 ? 15.797 -28.562 -14.672 1 98.88 207 LEU A CA 1
ATOM 1592 C C . LEU A 1 207 ? 15.656 -27.047 -14.688 1 98.88 207 LEU A C 1
ATOM 1594 O O . LEU A 1 207 ? 16.594 -26.328 -14.32 1 98.88 207 LEU A O 1
ATOM 1598 N N . VAL A 1 208 ? 14.539 -26.562 -15.141 1 98.94 208 VAL A N 1
ATOM 1599 C CA . VAL A 1 208 ? 14.164 -25.156 -14.938 1 98.94 208 VAL A CA 1
ATOM 1600 C C . VAL A 1 208 ? 12.945 -25.078 -14.031 1 98.94 208 VAL A C 1
ATOM 1602 O O . VAL A 1 208 ? 12.039 -25.906 -14.117 1 98.94 208 VAL A O 1
ATOM 1605 N N . ILE A 1 209 ? 12.969 -24.125 -13.047 1 98.94 209 ILE A N 1
ATOM 1606 C CA . ILE A 1 209 ? 11.914 -23.953 -12.055 1 98.94 209 ILE A CA 1
ATOM 1607 C C . ILE A 1 209 ? 11.438 -22.5 -12.078 1 98.94 209 ILE A C 1
ATOM 1609 O O . ILE A 1 209 ? 12.242 -21.562 -11.93 1 98.94 209 ILE A O 1
ATOM 1613 N N . ASN A 1 210 ? 10.156 -22.297 -12.258 1 98.94 210 ASN A N 1
ATOM 1614 C CA . ASN A 1 210 ? 9.586 -20.953 -12.18 1 98.94 210 ASN A CA 1
ATOM 1615 C C . ASN A 1 210 ? 9.531 -20.438 -10.742 1 98.94 210 ASN A C 1
ATOM 1617 O O . ASN A 1 210 ? 9.141 -21.172 -9.836 1 98.94 210 ASN A O 1
ATOM 1621 N N . GLU A 1 211 ? 9.938 -19.266 -10.516 1 98.81 211 GLU A N 1
ATOM 1622 C CA . GLU A 1 211 ? 9.656 -18.5 -9.312 1 98.81 211 GLU A CA 1
ATOM 1623 C C . GLU A 1 211 ? 8.625 -17.406 -9.586 1 98.81 211 GLU A C 1
ATOM 1625 O O . GLU A 1 211 ? 8.977 -16.312 -10.023 1 98.81 211 GLU A O 1
ATOM 1630 N N . CYS A 1 212 ? 7.461 -17.672 -9.242 1 98.69 212 CYS A N 1
ATOM 1631 C CA . CYS A 1 212 ? 6.328 -16.859 -9.672 1 98.69 212 CYS A CA 1
ATOM 1632 C C . CYS A 1 212 ? 6.402 -15.453 -9.086 1 98.69 212 CYS A C 1
ATOM 1634 O O . CYS A 1 212 ? 6.344 -14.461 -9.812 1 98.69 212 CYS A O 1
ATOM 1636 N N . SER A 1 213 ? 6.59 -15.344 -7.766 1 98.31 213 SER A N 1
ATOM 1637 C CA . SER A 1 213 ? 6.492 -14.055 -7.094 1 98.31 213 SER A CA 1
ATOM 1638 C C . SER A 1 213 ? 7.664 -13.148 -7.457 1 98.31 213 SER A C 1
ATOM 1640 O O . SER A 1 213 ? 7.523 -11.922 -7.492 1 98.31 213 SER A O 1
ATOM 1642 N N . GLU A 1 214 ? 8.789 -13.758 -7.766 1 97.88 214 GLU A N 1
ATOM 1643 C CA . GLU A 1 214 ? 9.984 -12.992 -8.109 1 97.88 214 GLU A CA 1
ATOM 1644 C C . GLU A 1 214 ? 10.109 -12.797 -9.617 1 97.88 214 GLU A C 1
ATOM 1646 O O . GLU A 1 214 ? 11.062 -12.18 -10.094 1 97.88 214 GLU A O 1
ATOM 1651 N N . ARG A 1 215 ? 9.25 -13.414 -10.391 1 98.31 215 ARG A N 1
ATOM 1652 C CA . ARG A 1 215 ? 9.203 -13.273 -11.844 1 98.31 215 ARG A CA 1
ATOM 1653 C C . ARG A 1 215 ? 10.492 -13.773 -12.484 1 98.31 215 ARG A C 1
ATOM 1655 O O . ARG A 1 215 ? 11.016 -13.148 -13.406 1 98.31 215 ARG A O 1
ATOM 1662 N N . ARG A 1 216 ? 11.031 -14.828 -11.961 1 98.38 216 ARG A N 1
ATOM 1663 C CA . ARG A 1 216 ? 12.297 -15.352 -12.453 1 98.38 216 ARG A CA 1
ATOM 1664 C C . ARG A 1 216 ? 12.234 -16.875 -12.633 1 98.38 216 ARG A C 1
ATOM 1666 O O . ARG A 1 216 ? 11.25 -17.5 -12.258 1 98.38 216 ARG A O 1
ATOM 1673 N N . ILE A 1 217 ? 13.242 -17.406 -13.328 1 98.88 217 ILE A N 1
ATOM 1674 C CA . ILE A 1 217 ? 13.375 -18.859 -13.523 1 98.88 217 ILE A CA 1
ATOM 1675 C C . ILE A 1 217 ? 14.734 -19.312 -13.008 1 98.88 217 ILE A C 1
ATOM 1677 O O . ILE A 1 217 ? 15.758 -18.688 -13.281 1 98.88 217 ILE A O 1
ATOM 1681 N N . ARG A 1 218 ? 14.734 -20.375 -12.211 1 98.88 218 ARG A N 1
ATOM 1682 C CA . ARG A 1 218 ? 15.938 -21.016 -11.703 1 98.88 218 ARG A CA 1
ATOM 1683 C C . ARG A 1 218 ? 16.328 -22.219 -12.57 1 98.88 218 ARG A C 1
ATOM 1685 O O . ARG A 1 218 ? 15.453 -22.891 -13.117 1 98.88 218 ARG A O 1
ATOM 1692 N N . LYS A 1 219 ? 17.641 -22.406 -12.719 1 98.81 219 LYS A N 1
ATOM 1693 C CA . LYS A 1 219 ? 18.203 -23.578 -13.375 1 98.81 219 LYS A CA 1
ATOM 1694 C C . LYS A 1 219 ? 18.953 -24.453 -12.383 1 98.81 219 LYS A C 1
ATOM 1696 O O . LYS A 1 219 ? 19.797 -23.969 -11.633 1 98.81 219 LYS A O 1
ATOM 1701 N N . TYR A 1 220 ? 18.578 -25.656 -12.297 1 98.88 220 TYR A N 1
ATOM 1702 C CA . TYR A 1 220 ? 19.234 -26.656 -11.461 1 98.88 220 TYR A CA 1
ATOM 1703 C C . TYR A 1 220 ? 19.969 -27.688 -12.312 1 98.88 220 TYR A C 1
ATOM 1705 O O . TYR A 1 220 ? 19.344 -28.422 -13.078 1 98.88 220 TYR A O 1
ATOM 1713 N N . TYR A 1 221 ? 21.297 -27.844 -12.164 1 98.81 221 TYR A N 1
ATOM 1714 C CA . TYR A 1 221 ? 22.109 -28.734 -12.969 1 98.81 221 TYR A CA 1
ATOM 1715 C C . TYR A 1 221 ? 21.984 -30.172 -12.484 1 98.81 221 TYR A C 1
ATOM 1717 O O . TYR A 1 221 ? 22.141 -30.453 -11.289 1 98.81 221 TYR A O 1
ATOM 1725 N N . LEU A 1 222 ? 21.75 -31.062 -13.438 1 98.5 222 LEU A N 1
ATOM 1726 C CA . LEU A 1 222 ? 21.594 -32.469 -13.109 1 98.5 222 LEU A CA 1
ATOM 1727 C C . LEU A 1 222 ? 22.859 -33.25 -13.422 1 98.5 222 LEU A C 1
ATOM 1729 O O . LEU A 1 222 ? 23.125 -34.281 -12.812 1 98.5 222 LEU A O 1
ATOM 1733 N N . THR A 1 223 ? 23.625 -32.812 -14.422 1 97.88 223 THR A N 1
ATOM 1734 C CA . THR A 1 223 ? 24.828 -33.5 -14.875 1 97.88 223 THR A CA 1
ATOM 1735 C C . THR A 1 223 ? 26 -32.531 -15.016 1 97.88 223 THR A C 1
ATOM 1737 O O . THR A 1 223 ? 25.812 -31.312 -14.898 1 97.88 223 THR A O 1
ATOM 1740 N N . GLY A 1 224 ? 27.172 -33.188 -15.227 1 96.94 224 GLY A N 1
ATOM 1741 C CA . GLY A 1 224 ? 28.359 -32.406 -15.453 1 96.94 224 GLY A CA 1
ATOM 1742 C C . GLY A 1 224 ? 29 -31.906 -14.172 1 96.94 224 GLY A C 1
ATOM 1743 O O . GLY A 1 224 ? 28.641 -32.344 -13.078 1 96.94 224 GLY A O 1
ATOM 1744 N N . ARG A 1 225 ? 29.984 -30.922 -14.242 1 97.5 225 ARG A N 1
ATOM 1745 C CA . ARG A 1 225 ? 30.781 -30.438 -13.117 1 97.5 225 ARG A CA 1
ATOM 1746 C C . ARG A 1 225 ? 29.922 -29.625 -12.148 1 97.5 225 ARG A C 1
ATOM 1748 O O . ARG A 1 225 ? 30.219 -29.562 -10.953 1 97.5 225 ARG A O 1
ATOM 1755 N N . LYS A 1 226 ? 28.875 -29.109 -12.633 1 97.5 226 LYS A N 1
ATOM 1756 C CA . LYS A 1 226 ? 28.047 -28.25 -11.797 1 97.5 226 LYS A CA 1
ATOM 1757 C C . LYS A 1 226 ? 26.859 -29.016 -11.219 1 97.5 226 LYS A C 1
ATOM 1759 O O . LYS A 1 226 ? 26 -28.438 -10.555 1 97.5 226 LYS A O 1
ATOM 1764 N N . ALA A 1 227 ? 26.797 -30.25 -11.438 1 97.81 227 ALA A N 1
ATOM 1765 C CA . ALA A 1 227 ? 25.656 -31.047 -10.969 1 97.81 227 ALA A CA 1
ATOM 1766 C C . ALA A 1 227 ? 25.391 -30.812 -9.484 1 97.81 227 ALA A C 1
ATOM 1768 O O . ALA A 1 227 ? 26.328 -30.766 -8.68 1 97.81 227 ALA A O 1
ATOM 1769 N N . GLY A 1 228 ? 24.125 -30.516 -9.156 1 97.75 228 GLY A N 1
ATOM 1770 C CA . GLY A 1 228 ? 23.734 -30.312 -7.77 1 97.75 228 GLY A CA 1
ATOM 1771 C C . GLY A 1 228 ? 23.703 -28.844 -7.371 1 97.75 228 GLY A C 1
ATOM 1772 O O . GLY A 1 228 ? 23.312 -28.5 -6.254 1 97.75 228 GLY A O 1
ATOM 1773 N N . THR A 1 229 ? 24.094 -28.016 -8.297 1 98.25 229 THR A N 1
ATOM 1774 C CA . THR A 1 229 ? 24.047 -26.578 -8.039 1 98.25 229 THR A CA 1
ATOM 1775 C C . THR A 1 229 ? 22.953 -25.922 -8.875 1 98.25 229 THR A C 1
ATOM 1777 O O . THR A 1 229 ? 22.344 -26.562 -9.734 1 98.25 229 THR A O 1
ATOM 1780 N N . ASN A 1 230 ? 22.594 -24.703 -8.508 1 98.56 230 ASN A N 1
ATOM 1781 C CA . ASN A 1 230 ? 21.578 -23.953 -9.258 1 98.56 230 ASN A CA 1
ATOM 1782 C C . ASN A 1 230 ? 21.984 -22.5 -9.477 1 98.56 230 ASN A C 1
ATOM 1784 O O . ASN A 1 230 ? 22.828 -21.984 -8.75 1 98.56 230 ASN A O 1
ATOM 1788 N N . VAL A 1 231 ? 21.484 -21.891 -10.5 1 98.25 231 VAL A N 1
ATOM 1789 C CA . VAL A 1 231 ? 21.734 -20.484 -10.844 1 98.25 231 VAL A CA 1
ATOM 1790 C C . VAL A 1 231 ? 20.422 -19.844 -11.312 1 98.25 231 VAL A C 1
ATOM 1792 O O . VAL A 1 231 ? 19.453 -20.531 -11.602 1 98.25 231 VAL A O 1
ATOM 1795 N N . VAL A 1 232 ? 20.406 -18.5 -11.273 1 98.38 232 VAL A N 1
ATOM 1796 C CA . VAL A 1 232 ? 19.312 -17.781 -11.922 1 98.38 232 VAL A CA 1
ATOM 1797 C C . VAL A 1 232 ? 19.422 -17.922 -13.438 1 98.38 232 VAL A C 1
ATOM 1799 O O . VAL A 1 232 ? 20.422 -17.516 -14.031 1 98.38 232 VAL A O 1
ATOM 1802 N N . PHE A 1 233 ? 18.484 -18.547 -14.031 1 98.44 233 PHE A N 1
ATOM 1803 C CA . PHE A 1 233 ? 18.422 -18.828 -15.461 1 98.44 233 PHE A CA 1
ATOM 1804 C C . PHE A 1 233 ? 17.891 -17.625 -16.219 1 98.44 233 PHE A C 1
ATOM 1806 O O . PHE A 1 233 ? 18.422 -17.234 -17.266 1 98.44 233 PHE A O 1
ATOM 1813 N N . VAL A 1 234 ? 16.812 -17.047 -15.773 1 98.44 234 VAL A N 1
ATOM 1814 C CA . VAL A 1 234 ? 16.172 -15.812 -16.234 1 98.44 234 VAL A CA 1
ATOM 1815 C C . VAL A 1 234 ? 15.945 -14.875 -15.062 1 98.44 234 VAL A C 1
ATOM 1817 O O . VAL A 1 234 ? 15.219 -15.203 -14.125 1 98.44 234 VAL A O 1
ATOM 1820 N N . GLU A 1 235 ? 16.547 -13.734 -15.062 1 97.81 235 GLU A N 1
ATOM 1821 C CA . GLU A 1 235 ? 16.484 -12.797 -13.945 1 97.81 235 GLU A CA 1
ATOM 1822 C C . GLU A 1 235 ? 15.094 -12.188 -13.812 1 97.81 235 GLU A C 1
ATOM 1824 O O . GLU A 1 235 ? 14.602 -11.977 -12.703 1 97.81 235 GLU A O 1
ATOM 1829 N N . ASP A 1 236 ? 14.531 -11.812 -14.891 1 97.5 236 ASP A N 1
ATOM 1830 C CA . ASP A 1 236 ? 13.188 -11.258 -14.953 1 97.5 236 ASP A CA 1
ATOM 1831 C C . ASP A 1 236 ? 12.5 -11.648 -16.266 1 97.5 236 ASP A C 1
ATOM 1833 O O . ASP A 1 236 ? 12.852 -11.156 -17.328 1 97.5 236 ASP A O 1
ATOM 1837 N N . ILE A 1 237 ? 11.539 -12.469 -16.156 1 98 237 ILE A N 1
ATOM 1838 C CA . ILE A 1 237 ? 10.859 -12.992 -17.328 1 98 237 ILE A CA 1
ATOM 1839 C C . ILE A 1 237 ? 9.781 -12 -17.781 1 98 237 ILE A C 1
ATOM 1841 O O . ILE A 1 237 ? 9.195 -12.164 -18.859 1 98 237 ILE A O 1
ATOM 1845 N N . GLY A 1 238 ? 9.531 -10.938 -17 1 97.19 238 GLY A N 1
ATOM 1846 C CA . GLY A 1 238 ? 8.578 -9.906 -17.391 1 97.19 238 GLY A CA 1
ATOM 1847 C C . GLY A 1 238 ? 7.137 -10.312 -17.125 1 97.19 238 GLY A C 1
ATOM 1848 O O . GLY A 1 238 ? 6.254 -10.023 -17.938 1 97.19 238 GLY A O 1
ATOM 1849 N N . GLY A 1 239 ? 6.852 -11.008 -16.078 1 97.94 239 GLY A N 1
ATOM 1850 C CA . GLY A 1 239 ? 5.539 -11.461 -15.656 1 97.94 239 GLY A CA 1
ATOM 1851 C C . GLY A 1 239 ? 5.586 -12.445 -14.5 1 97.94 239 GLY A C 1
ATOM 1852 O O . GLY A 1 239 ? 6.641 -12.641 -13.891 1 97.94 239 GLY A O 1
ATOM 1853 N N . TYR A 1 240 ? 4.469 -12.984 -14.18 1 98.5 240 TYR A N 1
ATOM 1854 C CA . TYR A 1 240 ? 4.355 -13.945 -13.086 1 98.5 240 TYR A CA 1
ATOM 1855 C C . TYR A 1 240 ? 4.191 -15.359 -13.633 1 98.5 240 TYR A C 1
ATOM 1857 O O . TYR A 1 240 ? 3.072 -15.797 -13.914 1 98.5 240 TYR A O 1
ATOM 1865 N N . PRO A 1 241 ? 5.363 -16.062 -13.742 1 98.81 241 PRO A N 1
ATOM 1866 C CA . PRO A 1 241 ? 5.312 -17.391 -14.367 1 98.81 241 PRO A CA 1
ATOM 1867 C C . PRO A 1 241 ? 4.609 -18.422 -13.5 1 98.81 241 PRO A C 1
ATOM 1869 O O . PRO A 1 241 ? 4.883 -18.516 -12.297 1 98.81 241 PRO A O 1
ATOM 1872 N N . ASP A 1 242 ? 3.678 -19.125 -14.07 1 98.62 242 ASP A N 1
ATOM 1873 C CA . ASP A 1 242 ? 2.982 -20.203 -13.398 1 98.62 242 ASP A CA 1
ATOM 1874 C C . ASP A 1 242 ? 3.625 -21.562 -13.727 1 98.62 242 ASP A C 1
ATOM 1876 O O . ASP A 1 242 ? 4.672 -21.906 -13.164 1 98.62 242 ASP A O 1
ATOM 1880 N N . ASN A 1 243 ? 3.188 -22.281 -14.758 1 98.88 243 ASN A N 1
ATOM 1881 C CA . ASN A 1 243 ? 3.838 -23.531 -15.141 1 98.88 243 ASN A CA 1
ATOM 1882 C C . ASN A 1 243 ? 4.766 -23.328 -16.344 1 98.88 243 ASN A C 1
ATOM 1884 O O . ASN A 1 243 ? 4.742 -22.281 -16.984 1 98.88 243 ASN A O 1
ATOM 1888 N N . ILE A 1 244 ? 5.629 -24.297 -16.578 1 98.88 244 ILE A N 1
ATOM 1889 C CA . ILE A 1 244 ? 6.605 -24.312 -17.672 1 98.88 244 ILE A CA 1
ATOM 1890 C C . ILE A 1 244 ? 6.707 -25.719 -18.25 1 98.88 244 ILE A C 1
ATOM 1892 O O . ILE A 1 244 ? 6.688 -26.703 -17.531 1 98.88 244 ILE A O 1
ATOM 1896 N N . LYS A 1 245 ? 6.762 -25.812 -19.578 1 98.44 245 LYS A N 1
ATOM 1897 C CA . LYS A 1 245 ? 6.887 -27.078 -20.281 1 98.44 245 LYS A CA 1
ATOM 1898 C C . LYS A 1 245 ? 7.988 -27.031 -21.328 1 98.44 245 LYS A C 1
ATOM 1900 O O . LYS A 1 245 ? 8.211 -25.984 -21.953 1 98.44 245 LYS A O 1
ATOM 1905 N N . THR A 1 246 ? 8.641 -28.141 -21.531 1 97.94 246 THR A N 1
ATOM 1906 C CA . THR A 1 246 ? 9.602 -28.297 -22.625 1 97.94 246 THR A CA 1
ATOM 1907 C C . THR A 1 246 ? 8.891 -28.719 -23.906 1 97.94 246 THR A C 1
ATOM 1909 O O . THR A 1 246 ? 8.094 -29.672 -23.891 1 97.94 246 THR A O 1
ATOM 1912 N N . ASP A 1 247 ? 9.148 -28 -24.891 1 95.12 247 ASP A N 1
ATOM 1913 C CA . ASP A 1 247 ? 8.508 -28.391 -26.141 1 95.12 247 ASP A CA 1
ATOM 1914 C C . ASP A 1 247 ? 9.406 -29.344 -26.938 1 95.12 247 ASP A C 1
ATOM 1916 O O . ASP A 1 247 ? 10.484 -29.719 -26.484 1 95.12 247 ASP A O 1
ATOM 1920 N N . GLU A 1 248 ? 8.953 -29.734 -28.125 1 91.88 248 GLU A N 1
ATOM 1921 C CA . GLU A 1 248 ? 9.625 -30.766 -28.906 1 91.88 248 GLU A CA 1
ATOM 1922 C C . GLU A 1 248 ? 10.961 -30.266 -29.453 1 91.88 248 GLU A C 1
ATOM 1924 O O . GLU A 1 248 ? 11.859 -31.062 -29.719 1 91.88 248 GLU A O 1
ATOM 1929 N N . ASP A 1 249 ? 11.117 -28.984 -29.609 1 94.31 249 ASP A N 1
ATOM 1930 C CA . ASP A 1 249 ? 12.328 -28.406 -30.156 1 94.31 249 ASP A CA 1
ATOM 1931 C C . ASP A 1 249 ? 13.344 -28.094 -29.062 1 94.31 249 ASP A C 1
ATOM 1933 O O . ASP A 1 249 ? 14.414 -27.531 -29.328 1 94.31 249 ASP A O 1
ATOM 1937 N N . GLY A 1 250 ? 12.984 -28.406 -27.844 1 96.25 250 GLY A N 1
ATOM 1938 C CA . GLY A 1 250 ? 13.883 -28.188 -26.734 1 96.25 250 GLY A CA 1
ATOM 1939 C C . GLY A 1 250 ? 13.766 -26.797 -26.141 1 96.25 250 GLY A C 1
ATOM 1940 O O . GLY A 1 250 ? 14.602 -26.375 -25.328 1 96.25 250 GLY A O 1
ATOM 1941 N N . ASN A 1 251 ? 12.734 -26.047 -26.609 1 97.88 251 ASN A N 1
ATOM 1942 C CA . ASN A 1 251 ? 12.414 -24.766 -26 1 97.88 251 ASN A CA 1
ATOM 1943 C C . ASN A 1 251 ? 11.5 -24.922 -24.781 1 97.88 251 ASN A C 1
ATOM 1945 O O . ASN A 1 251 ? 11.062 -26.031 -24.484 1 97.88 251 ASN A O 1
ATOM 1949 N N . PHE A 1 252 ? 11.352 -23.844 -24.094 1 98.75 252 PHE A N 1
ATOM 1950 C CA . PHE A 1 252 ? 10.461 -23.828 -22.938 1 98.75 252 PHE A CA 1
ATOM 1951 C C . PHE A 1 252 ? 9.266 -22.922 -23.172 1 98.75 252 PHE A C 1
ATOM 1953 O O . PHE A 1 252 ? 9.422 -21.797 -23.641 1 98.75 252 PHE A O 1
ATOM 1960 N N . LEU A 1 253 ? 8.102 -23.438 -22.953 1 98.81 253 LEU A N 1
ATOM 1961 C CA . LEU A 1 253 ? 6.883 -22.625 -22.938 1 98.81 253 LEU A CA 1
ATOM 1962 C C . LEU A 1 253 ? 6.477 -22.266 -21.516 1 98.81 253 LEU A C 1
ATOM 1964 O O . LEU A 1 253 ? 6.324 -23.156 -20.672 1 98.81 253 LEU A O 1
ATOM 1968 N N . VAL A 1 254 ? 6.309 -21 -21.266 1 98.88 254 VAL A N 1
ATOM 1969 C CA . VAL A 1 254 ? 5.977 -20.516 -19.938 1 98.88 254 VAL A CA 1
ATOM 1970 C C . VAL A 1 254 ? 4.617 -19.828 -19.953 1 98.88 254 VAL A C 1
ATOM 1972 O O . VAL A 1 254 ? 4.418 -18.859 -20.688 1 98.88 254 VAL A O 1
ATOM 1975 N N . GLY A 1 255 ? 3.648 -20.391 -19.203 1 98.81 255 GLY A N 1
ATOM 1976 C CA . GLY A 1 255 ? 2.424 -19.641 -18.953 1 98.81 255 GLY A CA 1
ATOM 1977 C C . GLY A 1 255 ? 2.594 -18.562 -17.906 1 98.81 255 GLY A C 1
ATOM 1978 O O . GLY A 1 255 ? 3.227 -18.781 -16.875 1 98.81 255 GLY A O 1
ATOM 1979 N N . LEU A 1 256 ? 2.066 -17.375 -18.188 1 98.75 256 LEU A N 1
ATOM 1980 C CA . LEU A 1 256 ? 2.178 -16.266 -17.25 1 98.75 256 LEU A CA 1
ATOM 1981 C C . LEU A 1 256 ? 0.799 -15.742 -16.875 1 98.75 256 LEU A C 1
ATOM 1983 O O . LEU A 1 256 ? -0.055 -15.531 -17.734 1 98.75 256 LEU A O 1
ATOM 1987 N N . TYR A 1 257 ? 0.631 -15.523 -15.633 1 97.62 257 TYR A N 1
ATOM 1988 C CA . TYR A 1 257 ? -0.63 -14.984 -15.133 1 97.62 257 TYR A CA 1
ATOM 1989 C C . TYR A 1 257 ? -0.875 -13.578 -15.664 1 97.62 257 TYR A C 1
ATOM 1991 O O . TYR A 1 257 ? -2.002 -13.234 -16.031 1 97.62 257 TYR A O 1
ATOM 1999 N N . ALA A 1 258 ? 0.175 -12.758 -15.664 1 97.38 258 ALA A N 1
ATOM 2000 C CA . ALA A 1 258 ? 0.148 -11.375 -16.141 1 97.38 258 ALA A CA 1
ATOM 2001 C C . ALA A 1 258 ? 1.562 -10.828 -16.312 1 97.38 258 ALA A C 1
ATOM 2003 O O . ALA A 1 258 ? 2.541 -11.5 -15.984 1 97.38 258 ALA A O 1
ATOM 2004 N N . GLU A 1 259 ? 1.61 -9.656 -16.859 1 97 259 GLU A N 1
ATOM 2005 C CA . GLU A 1 259 ? 2.885 -8.945 -16.938 1 97 259 GLU A CA 1
ATOM 2006 C C . GLU A 1 259 ? 3.275 -8.383 -15.57 1 97 259 GLU A C 1
ATOM 2008 O O . GLU A 1 259 ? 2.434 -8.258 -14.68 1 97 259 GLU A O 1
ATOM 2013 N N . THR A 1 260 ? 4.551 -8.07 -15.516 1 96.38 260 THR A N 1
ATOM 2014 C CA . THR A 1 260 ? 5.043 -7.426 -14.297 1 96.38 260 THR A CA 1
ATOM 2015 C C . THR A 1 260 ? 4.227 -6.176 -13.977 1 96.38 260 THR A C 1
ATOM 2017 O O . THR A 1 260 ? 3.891 -5.398 -14.875 1 96.38 260 THR A O 1
ATOM 2020 N N . ASN A 1 261 ? 3.928 -6 -12.758 1 96.25 261 ASN A N 1
ATOM 2021 C CA . ASN A 1 261 ? 3.148 -4.852 -12.305 1 96.25 261 ASN A CA 1
ATOM 2022 C C . ASN A 1 261 ? 3.918 -4.023 -11.281 1 96.25 261 ASN A C 1
ATOM 2024 O O . ASN A 1 261 ? 4.391 -4.559 -10.273 1 96.25 261 ASN A O 1
ATOM 2028 N N . ALA A 1 262 ? 3.996 -2.746 -11.555 1 95.62 262 ALA A N 1
ATOM 2029 C CA . ALA A 1 262 ? 4.797 -1.859 -10.719 1 95.62 262 ALA A CA 1
ATOM 2030 C C . ALA A 1 262 ? 4.203 -1.748 -9.312 1 95.62 262 ALA A C 1
ATOM 2032 O O . ALA A 1 262 ? 4.934 -1.608 -8.328 1 95.62 262 ALA A O 1
ATOM 2033 N N . ASP A 1 263 ? 2.906 -1.736 -9.172 1 96.56 263 ASP A N 1
ATOM 2034 C CA . ASP A 1 263 ? 2.268 -1.648 -7.863 1 96.56 263 ASP A CA 1
ATOM 2035 C C . ASP A 1 263 ? 2.605 -2.865 -7.004 1 96.56 263 ASP A C 1
ATOM 2037 O O . ASP A 1 263 ? 2.9 -2.73 -5.816 1 96.56 263 ASP A O 1
ATOM 2041 N N . VAL A 1 264 ? 2.551 -4.059 -7.633 1 97.56 264 VAL A N 1
ATOM 2042 C CA . VAL A 1 264 ? 2.896 -5.273 -6.906 1 97.56 264 VAL A CA 1
ATOM 2043 C C . VAL A 1 264 ? 4.359 -5.215 -6.469 1 97.56 264 VAL A C 1
ATOM 2045 O O . VAL A 1 264 ? 4.684 -5.531 -5.32 1 97.56 264 VAL A O 1
ATOM 2048 N N . THR A 1 265 ? 5.184 -4.773 -7.34 1 96.31 265 THR A N 1
ATOM 2049 C CA . THR A 1 265 ? 6.602 -4.641 -7.02 1 96.31 265 THR A CA 1
ATOM 2050 C C . THR A 1 265 ? 6.809 -3.662 -5.867 1 96.31 265 THR A C 1
ATOM 2052 O O . THR A 1 265 ? 7.629 -3.904 -4.98 1 96.31 265 THR A O 1
ATOM 2055 N N . ALA A 1 266 ? 6.086 -2.559 -5.887 1 95.75 266 ALA A N 1
ATOM 2056 C CA . ALA A 1 266 ? 6.188 -1.572 -4.816 1 95.75 266 ALA A CA 1
ATOM 2057 C C . ALA A 1 266 ? 5.785 -2.178 -3.475 1 95.75 266 ALA A C 1
ATOM 2059 O O . ALA A 1 266 ? 6.461 -1.968 -2.465 1 95.75 266 ALA A O 1
ATOM 2060 N N . VAL A 1 267 ? 4.75 -2.934 -3.428 1 97.69 267 VAL A N 1
ATOM 2061 C CA . VAL A 1 267 ? 4.289 -3.58 -2.201 1 97.69 267 VAL A CA 1
ATOM 2062 C C . VAL A 1 267 ? 5.348 -4.566 -1.71 1 97.69 267 VAL A C 1
ATOM 2064 O O . VAL A 1 267 ? 5.691 -4.578 -0.525 1 97.69 267 VAL A O 1
ATOM 2067 N N . GLN A 1 268 ? 5.895 -5.332 -2.641 1 97.12 268 GLN A N 1
ATOM 2068 C CA . GLN A 1 268 ? 6.879 -6.348 -2.281 1 97.12 268 GLN A CA 1
ATOM 2069 C C . GLN A 1 268 ? 8.156 -5.711 -1.738 1 97.12 268 GLN A C 1
ATOM 2071 O O . GLN A 1 268 ? 8.883 -6.328 -0.957 1 97.12 268 GLN A O 1
ATOM 2076 N N . SER A 1 269 ? 8.43 -4.496 -2.08 1 95.81 269 SER A N 1
ATOM 2077 C CA . SER A 1 269 ? 9.711 -3.865 -1.805 1 95.81 269 SER A CA 1
ATOM 2078 C C . SER A 1 269 ? 9.727 -3.219 -0.423 1 95.81 269 SER A C 1
ATOM 2080 O O . SER A 1 269 ? 10.781 -2.811 0.066 1 95.81 269 SER A O 1
ATOM 2082 N N . SER A 1 270 ? 8.562 -3.037 0.193 1 96.56 270 SER A N 1
ATOM 2083 C CA . SER A 1 270 ? 8.477 -2.439 1.521 1 96.56 270 SER A CA 1
ATOM 2084 C C . SER A 1 270 ? 7.93 -3.434 2.541 1 96.56 270 SER A C 1
ATOM 2086 O O . SER A 1 270 ? 6.805 -3.918 2.404 1 96.56 270 SER A O 1
ATOM 2088 N N . ILE A 1 271 ? 8.727 -3.727 3.541 1 95.94 271 ILE A N 1
ATOM 2089 C CA . ILE A 1 271 ? 8.305 -4.664 4.578 1 95.94 271 ILE A CA 1
ATOM 2090 C C . ILE A 1 271 ? 7.016 -4.164 5.23 1 95.94 271 ILE A C 1
ATOM 2092 O O . ILE A 1 271 ? 6.09 -4.945 5.473 1 95.94 271 ILE A O 1
ATOM 2096 N N . ASN A 1 272 ? 6.902 -2.826 5.434 1 96 272 ASN A N 1
ATOM 2097 C CA . ASN A 1 272 ? 5.73 -2.25 6.086 1 96 272 ASN A CA 1
ATOM 2098 C C . ASN A 1 272 ? 4.492 -2.348 5.199 1 96 272 ASN A C 1
ATOM 2100 O O . ASN A 1 272 ? 3.445 -2.824 5.641 1 96 272 ASN A O 1
ATOM 2104 N N . ILE A 1 273 ? 4.598 -1.9 3.943 1 97.75 273 ILE A N 1
ATOM 2105 C CA . ILE A 1 273 ? 3.447 -1.923 3.047 1 97.75 273 ILE A CA 1
ATOM 2106 C C . ILE A 1 273 ? 3 -3.365 2.816 1 97.75 273 ILE A C 1
ATOM 2108 O O . ILE A 1 273 ? 1.803 -3.658 2.828 1 97.75 273 ILE A O 1
ATOM 2112 N N . LYS A 1 274 ? 3.965 -4.238 2.68 1 97.12 274 LYS A N 1
ATOM 2113 C CA . LYS A 1 274 ? 3.688 -5.664 2.508 1 97.12 274 LYS A CA 1
ATOM 2114 C C . LYS A 1 274 ? 2.867 -6.207 3.674 1 97.12 274 LYS A C 1
ATOM 2116 O O . LYS A 1 274 ? 1.826 -6.836 3.469 1 97.12 274 LYS A O 1
ATOM 2121 N N . ASN A 1 275 ? 3.338 -5.957 4.891 1 97.44 275 ASN A N 1
ATOM 2122 C CA . ASN A 1 275 ? 2.65 -6.449 6.082 1 97.44 275 ASN A CA 1
ATOM 2123 C C . ASN A 1 275 ? 1.249 -5.863 6.203 1 97.44 275 ASN A C 1
ATOM 2125 O O . ASN A 1 275 ? 0.314 -6.551 6.613 1 97.44 275 ASN A O 1
ATOM 2129 N N . ILE A 1 276 ? 1.093 -4.617 5.859 1 98.31 276 ILE A N 1
ATOM 2130 C CA . ILE A 1 276 ? -0.213 -3.969 5.898 1 98.31 276 ILE A CA 1
ATOM 2131 C C . ILE A 1 276 ? -1.146 -4.617 4.879 1 98.31 276 ILE A C 1
ATOM 2133 O O . ILE A 1 276 ? -2.311 -4.891 5.18 1 98.31 276 ILE A O 1
ATOM 2137 N N . PHE A 1 277 ? -0.727 -4.895 3.666 1 98.25 277 PHE A N 1
ATOM 2138 C CA . PHE A 1 277 ? -1.538 -5.566 2.656 1 98.25 277 PHE A CA 1
ATOM 2139 C C . PHE A 1 277 ? -1.965 -6.949 3.135 1 98.25 277 PHE A C 1
ATOM 2141 O O . PHE A 1 277 ? -3.143 -7.305 3.051 1 98.25 277 PHE A O 1
ATOM 2148 N N . LEU A 1 278 ? -0.984 -7.73 3.664 1 98.19 278 LEU A N 1
ATOM 2149 C CA . LEU A 1 278 ? -1.261 -9.094 4.09 1 98.19 278 LEU A CA 1
ATOM 2150 C C . LEU A 1 278 ? -2.279 -9.117 5.227 1 98.19 278 LEU A C 1
ATOM 2152 O O . LEU A 1 278 ? -3.084 -10.047 5.328 1 98.19 278 LEU A O 1
ATOM 2156 N N . LYS A 1 279 ? -2.268 -8.07 6.012 1 97.44 279 LYS A N 1
ATOM 2157 C CA . LYS A 1 279 ? -3.102 -8.055 7.211 1 97.44 279 LYS A CA 1
ATOM 2158 C C . LYS A 1 279 ? -4.461 -7.426 6.922 1 97.44 279 LYS A C 1
ATOM 2160 O O . LYS A 1 279 ? -5.48 -7.867 7.457 1 97.44 279 LYS A O 1
ATOM 2165 N N . HIS A 1 280 ? -4.562 -6.375 5.969 1 97.69 280 HIS A N 1
ATOM 2166 C CA . HIS A 1 280 ? -5.754 -5.535 5.957 1 97.69 280 HIS A CA 1
ATOM 2167 C C . HIS A 1 280 ? -6.426 -5.551 4.586 1 97.69 280 HIS A C 1
ATOM 2169 O O . HIS A 1 280 ? -7.59 -5.168 4.457 1 97.69 280 HIS A O 1
ATOM 2175 N N . VAL A 1 281 ? -5.754 -5.902 3.539 1 98 281 VAL A N 1
ATOM 2176 C CA . VAL A 1 281 ? -6.293 -5.781 2.188 1 98 281 VAL A CA 1
ATOM 2177 C C . VAL A 1 281 ? -6.84 -7.129 1.725 1 98 281 VAL A C 1
ATOM 2179 O O . VAL A 1 281 ? -6.113 -8.125 1.709 1 98 281 VAL A O 1
ATOM 2182 N N . PRO A 1 282 ? -8.102 -7.203 1.352 1 96.94 282 PRO A N 1
ATOM 2183 C CA . PRO A 1 282 ? -8.617 -8.453 0.799 1 96.94 282 PRO A CA 1
ATOM 2184 C C . PRO A 1 282 ? -7.809 -8.953 -0.396 1 96.94 282 PRO A C 1
ATOM 2186 O O . PRO A 1 282 ? -7.441 -8.164 -1.27 1 96.94 282 PRO A O 1
ATOM 2189 N N . PRO A 1 283 ? -7.586 -10.273 -0.462 1 95.19 283 PRO A N 1
ATOM 2190 C CA . PRO A 1 283 ? -6.75 -10.828 -1.531 1 95.19 283 PRO A CA 1
ATOM 2191 C C . PRO A 1 283 ? -7.281 -10.492 -2.924 1 95.19 283 PRO A C 1
ATOM 2193 O O . PRO A 1 283 ? -6.5 -10.219 -3.838 1 95.19 283 PRO A O 1
ATOM 2196 N N . LEU A 1 284 ? -8.562 -10.508 -3.096 1 94.62 284 LEU A N 1
ATOM 2197 C CA . LEU A 1 284 ? -9.133 -10.219 -4.406 1 94.62 284 LEU A CA 1
ATOM 2198 C C . LEU A 1 284 ? -8.82 -8.781 -4.82 1 94.62 284 LEU A C 1
ATOM 2200 O O . LEU A 1 284 ? -8.578 -8.516 -6 1 94.62 284 LEU A O 1
ATOM 2204 N N . THR A 1 285 ? -8.844 -7.777 -3.877 1 96.81 285 THR A N 1
ATOM 2205 C CA . THR A 1 285 ? -8.477 -6.395 -4.16 1 96.81 285 THR A CA 1
ATOM 2206 C C . THR A 1 285 ? -7.027 -6.301 -4.625 1 96.81 285 THR A C 1
ATOM 2208 O O . THR A 1 285 ? -6.727 -5.609 -5.598 1 96.81 285 THR A O 1
ATOM 2211 N N . ALA A 1 286 ? -6.133 -7.031 -3.904 1 96.06 286 ALA A N 1
ATOM 2212 C CA . ALA A 1 286 ? -4.727 -7.051 -4.297 1 96.06 286 ALA A CA 1
ATOM 2213 C C . ALA A 1 286 ? -4.547 -7.699 -5.668 1 96.06 286 ALA A C 1
ATOM 2215 O O . ALA A 1 286 ? -3.764 -7.223 -6.488 1 96.06 286 ALA A O 1
ATOM 2216 N N . LEU A 1 287 ? -5.266 -8.773 -5.93 1 94.94 287 LEU A N 1
ATOM 2217 C CA . LEU A 1 287 ? -5.18 -9.477 -7.207 1 94.94 287 LEU A CA 1
ATOM 2218 C C . LEU A 1 287 ? -5.59 -8.562 -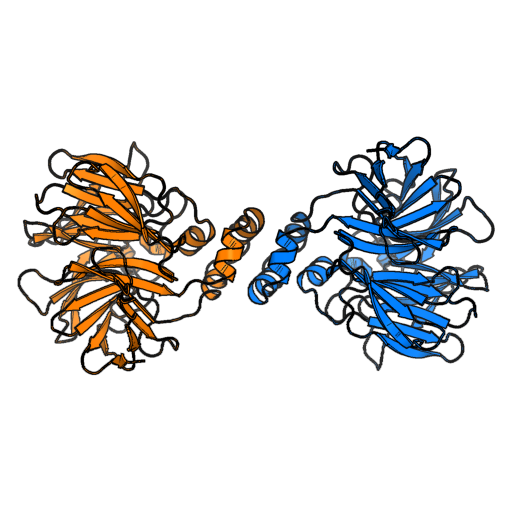8.359 1 94.94 287 LEU A C 1
ATOM 2220 O O . LEU A 1 287 ? -5.008 -8.625 -9.445 1 94.94 287 LEU A O 1
ATOM 2224 N N . ASN A 1 288 ? -6.523 -7.688 -8.117 1 94.44 288 ASN A N 1
ATOM 2225 C CA . ASN A 1 288 ? -7.07 -6.809 -9.148 1 94.44 288 ASN A CA 1
ATOM 2226 C C . ASN A 1 288 ? -6.09 -5.699 -9.516 1 94.44 288 ASN A C 1
ATOM 2228 O O . ASN A 1 288 ? -6.34 -4.93 -10.445 1 94.44 288 ASN A O 1
ATOM 2232 N N . MET A 1 289 ? -5.012 -5.551 -8.805 1 94.38 289 MET A N 1
ATOM 2233 C CA . MET A 1 289 ? -3.982 -4.59 -9.195 1 94.38 289 MET A CA 1
ATOM 2234 C C . MET A 1 289 ? -3.318 -5.004 -10.508 1 94.38 289 MET A C 1
ATOM 2236 O O . MET A 1 289 ? -2.766 -4.164 -11.219 1 94.38 289 MET A O 1
ATOM 2240 N N . VAL A 1 290 ? -3.297 -6.352 -10.773 1 95 290 VAL A N 1
ATOM 2241 C CA . VAL A 1 290 ? -2.648 -6.867 -11.977 1 95 290 VAL A CA 1
ATOM 2242 C C . VAL A 1 290 ? -3.66 -6.953 -13.117 1 95 290 VAL A C 1
ATOM 2244 O O . VAL A 1 290 ? -4.793 -7.395 -12.914 1 95 290 VAL A O 1
ATOM 2247 N N . PRO A 1 291 ? -3.279 -6.492 -14.328 1 93.69 291 PRO A N 1
ATOM 2248 C CA . PRO A 1 291 ? -4.219 -6.539 -15.453 1 93.69 291 PRO A CA 1
ATOM 2249 C C . PRO A 1 291 ? -4.578 -7.965 -15.859 1 93.69 291 PRO A C 1
ATOM 2251 O O . PRO A 1 291 ? -3.725 -8.852 -15.82 1 93.69 291 PRO A O 1
ATOM 2254 N N . VAL A 1 292 ? -5.82 -8.164 -16.234 1 96.31 292 VAL A N 1
ATOM 2255 C CA . VAL A 1 292 ? -6.25 -9.43 -16.828 1 96.31 292 VAL A CA 1
ATOM 2256 C C . VAL A 1 292 ? -5.797 -9.5 -18.281 1 96.31 292 VAL A C 1
ATOM 2258 O O . VAL A 1 292 ? -6.125 -8.625 -19.078 1 96.31 292 VAL A O 1
ATOM 2261 N N . MET A 1 293 ? -5.047 -10.523 -18.609 1 98 293 MET A N 1
ATOM 2262 C CA . MET A 1 293 ? -4.508 -10.688 -19.953 1 98 293 MET A CA 1
ATOM 2263 C C . MET A 1 293 ? -4.09 -12.133 -20.203 1 98 293 MET A C 1
ATOM 2265 O O . MET A 1 293 ? -4.027 -12.938 -19.266 1 98 293 MET A O 1
ATOM 2269 N N . GLY A 1 294 ? -3.928 -12.469 -21.484 1 98.38 294 GLY A N 1
ATOM 2270 C CA . GLY A 1 294 ? -3.266 -13.711 -21.859 1 98.38 294 GLY A CA 1
ATOM 2271 C C . GLY A 1 294 ? -1.801 -13.516 -22.203 1 98.38 294 GLY A C 1
ATOM 2272 O O . GLY A 1 294 ? -1.445 -12.594 -22.938 1 98.38 294 GLY A O 1
ATOM 2273 N N . LEU A 1 295 ? -0.987 -14.344 -21.656 1 98.62 295 LEU A N 1
ATOM 2274 C CA . LEU A 1 295 ? 0.443 -14.164 -21.891 1 98.62 295 LEU A CA 1
ATOM 2275 C C . LEU A 1 295 ? 1.18 -15.492 -21.812 1 98.62 295 LEU A C 1
ATOM 2277 O O . LEU A 1 295 ? 1.025 -16.25 -20.859 1 98.62 295 LEU A O 1
ATOM 2281 N N . VAL A 1 296 ? 1.862 -15.883 -22.875 1 98.81 296 VAL A N 1
ATOM 2282 C CA . VAL A 1 296 ? 2.783 -17.016 -22.953 1 98.81 296 VAL A CA 1
ATOM 2283 C C . VAL A 1 296 ? 4.121 -16.547 -23.516 1 98.81 296 VAL A C 1
ATOM 2285 O O . VAL A 1 296 ? 4.164 -15.742 -24.453 1 98.81 296 VAL A O 1
ATOM 2288 N N . LYS A 1 297 ? 5.16 -17.016 -22.938 1 98.75 297 LYS A N 1
ATOM 2289 C CA . LYS A 1 297 ? 6.484 -16.734 -23.5 1 98.75 297 LYS A CA 1
ATOM 2290 C C . LYS A 1 297 ? 7.227 -18.031 -23.797 1 98.75 297 LYS A C 1
ATOM 2292 O O . LYS A 1 297 ? 7.137 -19 -23.031 1 98.75 297 LYS A O 1
ATOM 2297 N N . LYS A 1 298 ? 7.938 -18.016 -24.891 1 98.38 298 LYS A N 1
ATOM 2298 C CA . LYS A 1 298 ? 8.805 -19.125 -25.281 1 98.38 298 LYS A CA 1
ATOM 2299 C C . LYS A 1 298 ? 10.273 -18.781 -25.109 1 98.38 298 LYS A C 1
ATOM 2301 O O . LYS A 1 298 ? 10.727 -17.719 -25.578 1 98.38 298 LYS A O 1
ATOM 2306 N N . LEU A 1 299 ? 10.953 -19.625 -24.422 1 98.5 299 LEU A N 1
ATOM 2307 C CA . LEU A 1 299 ? 12.383 -19.453 -24.172 1 98.5 299 LEU A CA 1
ATOM 2308 C C . LEU A 1 299 ? 13.195 -20.5 -24.922 1 98.5 299 LEU A C 1
ATOM 2310 O O . LEU A 1 299 ? 12.781 -21.656 -25.016 1 98.5 299 LEU A O 1
ATOM 2314 N N . ASP A 1 300 ? 14.367 -20.109 -25.359 1 97.5 300 ASP A N 1
ATOM 2315 C CA . ASP A 1 300 ? 15.273 -21.109 -25.906 1 97.5 300 ASP A CA 1
ATOM 2316 C C . ASP A 1 300 ? 16.047 -21.812 -24.781 1 97.5 300 ASP A C 1
ATOM 2318 O O . ASP A 1 300 ? 15.812 -21.547 -23.594 1 97.5 300 ASP A O 1
ATOM 2322 N N . ARG A 1 301 ? 16.875 -22.781 -25.125 1 96.69 301 ARG A N 1
ATOM 2323 C CA . ARG A 1 301 ? 17.562 -23.641 -24.172 1 96.69 301 ARG A CA 1
ATOM 2324 C C . ARG A 1 301 ? 18.5 -22.844 -23.281 1 96.69 301 ARG A C 1
ATOM 2326 O O . ARG A 1 301 ? 18.953 -23.344 -22.25 1 96.69 301 ARG A O 1
ATOM 2333 N N . HIS A 1 302 ? 18.797 -21.547 -23.641 1 95.75 302 HIS A N 1
ATOM 2334 C CA . HIS A 1 302 ? 19.719 -20.719 -22.875 1 95.75 302 HIS A CA 1
ATOM 2335 C C . HIS A 1 302 ? 18.953 -19.672 -22.062 1 95.75 302 HIS A C 1
ATOM 2337 O O . HIS A 1 302 ? 19.562 -18.828 -21.406 1 95.75 302 HIS A O 1
ATOM 2343 N N . GLY A 1 303 ? 17.672 -19.688 -22.078 1 97.12 303 GLY A N 1
ATOM 2344 C CA . GLY A 1 303 ? 16.875 -18.797 -21.25 1 97.12 303 GLY A CA 1
ATOM 2345 C C . GLY A 1 303 ? 16.5 -17.5 -21.953 1 97.12 303 GLY A C 1
ATOM 2346 O O . GLY A 1 303 ? 15.953 -16.594 -21.328 1 97.12 303 GLY A O 1
ATOM 2347 N N . ARG A 1 304 ? 16.875 -17.375 -23.281 1 96.69 304 ARG A N 1
ATOM 2348 C CA . ARG A 1 304 ? 16.516 -16.188 -24.062 1 96.69 304 ARG A CA 1
ATOM 2349 C C . ARG A 1 304 ? 15.07 -16.281 -24.547 1 96.69 304 ARG A C 1
ATOM 2351 O O . ARG A 1 304 ? 14.656 -17.312 -25.094 1 96.69 304 ARG A O 1
ATOM 2358 N N . VAL A 1 305 ? 14.211 -15.211 -24.25 1 97.44 305 VAL A N 1
ATOM 2359 C CA . VAL A 1 305 ? 12.852 -15.148 -24.781 1 97.44 305 VAL A CA 1
ATOM 2360 C C . VAL A 1 305 ? 12.898 -15.047 -26.297 1 97.44 305 VAL A C 1
ATOM 2362 O O . VAL A 1 305 ? 13.469 -14.102 -26.844 1 97.44 305 VAL A O 1
ATOM 2365 N N . ILE A 1 306 ? 12.258 -15.953 -27.016 1 96.94 306 ILE A N 1
ATOM 2366 C CA . ILE A 1 306 ? 12.328 -15.945 -28.469 1 96.94 306 ILE A CA 1
ATOM 2367 C C . ILE A 1 306 ? 10.945 -15.633 -29.047 1 96.94 306 ILE A C 1
ATOM 2369 O O . ILE A 1 306 ? 10.828 -15.219 -30.203 1 96.94 306 ILE A O 1
ATOM 2373 N N . SER A 1 307 ? 9.906 -15.883 -28.312 1 97 307 SER A N 1
ATOM 2374 C CA . SER A 1 307 ? 8.555 -15.523 -28.734 1 97 307 SER A CA 1
ATOM 2375 C C . SER A 1 307 ? 7.703 -15.094 -27.547 1 97 307 SER A C 1
ATOM 2377 O O . SER A 1 307 ? 7.871 -15.602 -26.438 1 97 307 SER A O 1
ATOM 2379 N N . VAL A 1 308 ? 6.848 -14.125 -27.781 1 98.06 308 VAL A N 1
ATOM 2380 C CA . VAL A 1 308 ? 5.844 -13.68 -26.812 1 98.06 308 VAL A CA 1
ATOM 2381 C C . VAL A 1 308 ? 4.453 -13.773 -27.438 1 98.06 308 VAL A C 1
ATOM 2383 O O . VAL A 1 308 ? 4.211 -13.219 -28.516 1 98.06 308 VAL A O 1
ATOM 2386 N N . TYR A 1 309 ? 3.582 -14.516 -26.906 1 98.25 309 TYR A N 1
ATOM 2387 C CA . TYR A 1 309 ? 2.176 -14.609 -27.281 1 98.25 309 TYR A CA 1
ATOM 2388 C C . TYR A 1 309 ? 1.298 -13.836 -26.297 1 98.25 309 TYR A C 1
ATOM 2390 O O . TYR A 1 309 ? 1.315 -14.109 -25.094 1 98.25 309 TYR A O 1
ATOM 2398 N N . VAL A 1 310 ? 0.478 -12.875 -26.812 1 98.19 310 VAL A N 1
ATOM 2399 C CA . VAL A 1 310 ? -0.157 -11.977 -25.844 1 98.19 310 VAL A CA 1
ATOM 2400 C C . VAL A 1 310 ? -1.582 -11.664 -26.297 1 98.19 310 VAL A C 1
ATOM 2402 O O . VAL A 1 310 ? -1.854 -11.57 -27.5 1 98.19 310 VAL A O 1
ATOM 2405 N N . ASP A 1 311 ? -2.49 -11.633 -25.391 1 98.06 311 ASP A N 1
ATOM 2406 C CA . ASP A 1 311 ? -3.824 -11.055 -25.516 1 98.06 311 ASP A CA 1
ATOM 2407 C C . ASP A 1 311 ? -4.055 -9.977 -24.453 1 98.06 311 ASP A C 1
ATOM 2409 O O . ASP A 1 311 ? -4.543 -10.273 -23.359 1 98.06 311 ASP A O 1
ATOM 2413 N N . ARG A 1 312 ? -3.814 -8.734 -24.781 1 95.44 312 ARG A N 1
ATOM 2414 C CA . ARG A 1 312 ? -3.85 -7.637 -23.812 1 95.44 312 ARG A CA 1
ATOM 2415 C C . ARG A 1 312 ? -5.285 -7.297 -23.438 1 95.44 312 ARG A C 1
ATOM 2417 O O . ARG A 1 312 ? -5.523 -6.707 -22.375 1 95.44 312 ARG A O 1
ATOM 2424 N N . THR A 1 313 ? -6.258 -7.738 -24.266 1 95.81 313 THR A N 1
ATOM 2425 C CA . THR A 1 313 ? -7.656 -7.406 -24.016 1 95.81 313 THR A CA 1
ATOM 2426 C C . THR A 1 313 ? -8.352 -8.539 -23.266 1 95.81 313 THR A C 1
ATOM 2428 O O . THR A 1 313 ? -9.492 -8.383 -22.812 1 95.81 313 THR A O 1
ATOM 2431 N N . ALA A 1 314 ? -7.617 -9.648 -23.156 1 96.75 314 ALA A N 1
ATOM 2432 C CA . ALA A 1 314 ? -8.18 -10.828 -22.5 1 96.75 314 ALA A CA 1
ATOM 2433 C C . ALA A 1 314 ? -9.453 -11.289 -23.188 1 96.75 314 ALA A C 1
ATOM 2435 O O . ALA A 1 314 ? -10.383 -11.766 -22.547 1 96.75 314 ALA A O 1
ATOM 2436 N N . THR A 1 315 ? -9.562 -11.086 -24.438 1 96.38 315 THR A N 1
ATOM 2437 C CA . THR A 1 315 ? -10.742 -11.445 -25.203 1 96.38 315 THR A CA 1
ATOM 2438 C C . THR A 1 315 ? -10.727 -12.938 -25.547 1 96.38 315 THR A C 1
ATOM 2440 O O . THR A 1 315 ? -11.766 -13.602 -25.484 1 96.38 315 THR A O 1
ATOM 2443 N N . PHE A 1 316 ? -9.547 -13.461 -25.906 1 94.69 316 PHE A N 1
ATOM 2444 C CA . PHE A 1 316 ? -9.422 -14.812 -26.422 1 94.69 316 PHE A CA 1
ATOM 2445 C C . PHE A 1 316 ? -8.758 -15.727 -25.406 1 94.69 316 PHE A C 1
ATOM 2447 O O . PHE A 1 316 ? -9.039 -16.922 -25.359 1 94.69 316 PHE A O 1
ATOM 2454 N N . VAL A 1 317 ? -7.832 -15.195 -24.734 1 94.88 317 VAL A N 1
ATOM 2455 C CA . VAL A 1 317 ? -7.043 -15.922 -23.75 1 94.88 317 VAL A CA 1
ATOM 2456 C C . VAL A 1 317 ? -6.793 -15.039 -22.516 1 94.88 317 VAL A C 1
ATOM 2458 O O . VAL A 1 317 ? -6.57 -13.828 -22.656 1 94.88 317 VAL A O 1
ATOM 2461 N N . SER A 1 318 ? -6.887 -15.602 -21.359 1 96.44 318 SER A N 1
ATOM 2462 C CA . SER A 1 318 ? -6.496 -14.828 -20.172 1 96.44 318 SER A CA 1
ATOM 2463 C C . SER A 1 318 ? -5.922 -15.734 -19.094 1 96.44 318 SER A C 1
ATOM 2465 O O . SER A 1 318 ? -6.238 -16.922 -19.031 1 96.44 318 SER A O 1
ATOM 2467 N N . GLN A 1 319 ? -5.023 -15.164 -18.281 1 96.62 319 GLN A N 1
ATOM 2468 C CA . GLN A 1 319 ? -4.52 -15.758 -17.047 1 96.62 319 GLN A CA 1
ATOM 2469 C C . GLN A 1 319 ? -4.027 -17.188 -17.281 1 96.62 319 GLN A C 1
ATOM 2471 O O . GLN A 1 319 ? -4.504 -18.125 -16.641 1 96.62 319 GLN A O 1
ATOM 2476 N N . VAL A 1 320 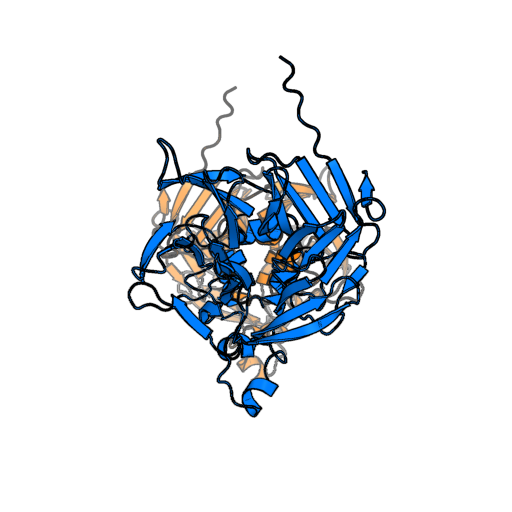? -2.996 -17.344 -18.062 1 98.69 320 VAL A N 1
ATOM 2477 C CA . VAL A 1 320 ? -2.49 -18.641 -18.5 1 98.69 320 VAL A CA 1
ATOM 2478 C C . VAL A 1 320 ? -1.64 -19.281 -17.406 1 98.69 320 VAL A C 1
ATOM 2480 O O . VAL A 1 320 ? -0.706 -18.656 -16.891 1 98.69 320 VAL A O 1
ATOM 2483 N N . SER A 1 321 ? -1.972 -20.516 -17.062 1 98.75 321 SER A N 1
ATOM 2484 C CA . SER A 1 321 ? -1.174 -21.281 -16.109 1 98.75 321 SER A CA 1
ATOM 2485 C C . SER A 1 321 ? -0.161 -22.172 -16.812 1 98.75 321 SER A C 1
ATOM 2487 O O . SER A 1 321 ? 0.994 -22.266 -16.391 1 98.75 321 SER A O 1
ATOM 2489 N N . GLU A 1 322 ? -0.559 -22.781 -17.859 1 98.88 322 GLU A N 1
ATOM 2490 C CA . GLU A 1 322 ? 0.298 -23.703 -18.609 1 98.88 322 GLU A CA 1
ATOM 2491 C C . GLU A 1 322 ? 0.022 -23.625 -20.109 1 98.88 322 GLU A C 1
ATOM 2493 O O . GLU A 1 322 ? -1.118 -23.391 -20.516 1 98.88 322 GLU A O 1
ATOM 2498 N N . ALA A 1 323 ? 1.08 -23.781 -20.891 1 98.81 323 ALA A N 1
ATOM 2499 C CA . ALA A 1 323 ? 0.992 -23.828 -22.344 1 98.81 323 ALA A CA 1
ATOM 2500 C C . ALA A 1 323 ? 1.749 -25.031 -22.906 1 98.81 323 ALA A C 1
ATOM 2502 O O . ALA A 1 323 ? 2.832 -25.359 -22.422 1 98.81 323 ALA A O 1
ATOM 2503 N N . ASP A 1 324 ? 1.181 -25.625 -23.844 1 98 324 ASP A N 1
ATOM 2504 C CA . ASP A 1 324 ? 1.811 -26.703 -24.578 1 98 324 ASP A CA 1
ATOM 2505 C C . ASP A 1 324 ? 1.367 -26.703 -26.047 1 98 324 ASP A C 1
ATOM 2507 O O . ASP A 1 324 ? 0.26 -26.266 -26.359 1 98 324 ASP A O 1
ATOM 2511 N N . VAL A 1 325 ? 2.248 -27.125 -26.875 1 97.5 325 VAL A N 1
ATOM 2512 C CA . VAL A 1 325 ? 1.938 -27.188 -28.312 1 97.5 325 VAL A CA 1
ATOM 2513 C C . VAL A 1 325 ? 1.829 -28.641 -28.75 1 97.5 325 VAL A C 1
ATOM 2515 O O . VAL A 1 325 ? 2.699 -29.453 -28.438 1 97.5 325 VAL A O 1
ATOM 2518 N N . HIS A 1 326 ? 0.785 -28.953 -29.422 1 95.75 326 HIS A N 1
ATOM 2519 C CA . HIS A 1 326 ? 0.485 -30.297 -29.922 1 95.75 326 HIS A CA 1
ATOM 2520 C C . HIS A 1 326 ? -0.218 -30.234 -31.266 1 95.75 326 HIS A C 1
ATOM 2522 O O . HIS A 1 326 ? -1.29 -29.641 -31.391 1 95.75 326 HIS A O 1
ATOM 2528 N N . GLU A 1 327 ? 0.416 -30.781 -32.312 1 93.44 327 GLU A N 1
ATOM 2529 C CA . GLU A 1 327 ? -0.14 -30.891 -33.656 1 93.44 327 GLU A CA 1
ATOM 2530 C C . GLU A 1 327 ? -0.554 -29.531 -34.188 1 93.44 327 GLU A C 1
ATOM 2532 O O . GLU A 1 327 ? -1.68 -29.359 -34.656 1 93.44 327 GLU A O 1
ATOM 2537 N N . GLY A 1 328 ? 0.254 -28.578 -34 1 94.19 328 GLY A N 1
ATOM 2538 C CA . GLY A 1 328 ? 0.078 -27.266 -34.594 1 94.19 328 GLY A CA 1
ATOM 2539 C C . GLY A 1 328 ? -0.847 -26.359 -33.781 1 94.19 328 GLY A C 1
ATOM 2540 O O . GLY A 1 328 ? -1.143 -25.25 -34.219 1 94.19 328 GLY A O 1
ATOM 2541 N N . LYS A 1 329 ? -1.263 -26.859 -32.656 1 97.31 329 LYS A N 1
ATOM 2542 C CA . LYS A 1 329 ? -2.141 -26.078 -31.781 1 97.31 329 LYS A CA 1
ATOM 2543 C C . LYS A 1 329 ? -1.512 -25.859 -30.406 1 97.31 329 LYS A C 1
ATOM 2545 O O . LYS A 1 329 ? -0.786 -26.734 -29.906 1 97.31 329 LYS A O 1
ATOM 2550 N N . MET A 1 330 ? -1.837 -24.672 -29.922 1 98.25 330 MET A N 1
ATOM 2551 C CA . MET A 1 330 ? -1.431 -24.391 -28.547 1 98.25 330 MET A CA 1
ATOM 2552 C C . MET A 1 330 ? -2.592 -24.594 -27.578 1 98.25 330 MET A C 1
ATOM 2554 O O . MET A 1 330 ? -3.682 -24.047 -27.797 1 98.25 330 MET A O 1
ATOM 2558 N N . TYR A 1 331 ? -2.359 -25.391 -26.625 1 98.56 331 TYR A N 1
ATOM 2559 C CA . TYR A 1 331 ? -3.322 -25.641 -25.562 1 98.56 331 TYR A CA 1
ATOM 2560 C C . TYR A 1 331 ? -2.928 -24.891 -24.297 1 98.56 331 TYR A C 1
ATOM 2562 O O . TYR A 1 331 ? -1.768 -24.922 -23.875 1 98.56 331 TYR A O 1
ATOM 2570 N N . LEU A 1 332 ? -3.924 -24.172 -23.766 1 98.81 332 LEU A N 1
ATOM 2571 C CA . LEU A 1 332 ? -3.664 -23.312 -22.609 1 98.81 332 LEU A CA 1
ATOM 2572 C C . LEU A 1 332 ? -4.57 -23.688 -21.438 1 98.81 332 LEU A C 1
ATOM 2574 O O . LEU A 1 332 ? -5.793 -23.75 -21.594 1 98.81 332 LEU A O 1
ATOM 2578 N N . GLY A 1 333 ? -3.93 -24 -20.281 1 98.38 333 GLY A N 1
ATOM 2579 C CA . GLY A 1 333 ? -4.648 -24.172 -19.031 1 98.38 333 GLY A CA 1
ATOM 2580 C C . GLY A 1 333 ? -4.637 -22.922 -18.172 1 98.38 333 GLY A C 1
ATOM 2581 O O . GLY A 1 333 ? -3.738 -22.078 -18.297 1 98.38 333 GLY A O 1
ATOM 2582 N N . SER A 1 334 ? -5.66 -22.797 -17.359 1 97.69 334 SER A N 1
ATOM 2583 C CA . SER A 1 334 ? -5.754 -21.719 -16.391 1 97.69 334 SER A CA 1
ATOM 2584 C C . SER A 1 334 ? -6.34 -22.188 -15.062 1 97.69 334 SER A C 1
ATOM 2586 O O . SER A 1 334 ? -7.324 -22.938 -15.047 1 97.69 334 SER A O 1
ATOM 2588 N N . VAL A 1 335 ? -5.699 -21.703 -14.055 1 93.56 335 VAL A N 1
ATOM 2589 C CA . VAL A 1 335 ? -6.168 -22.094 -12.727 1 93.56 335 VAL A CA 1
ATOM 2590 C C . VAL A 1 335 ? -7.484 -21.391 -12.414 1 93.56 335 VAL A C 1
ATOM 2592 O O . VAL A 1 335 ? -8.25 -21.828 -11.562 1 93.56 335 VAL A O 1
ATOM 2595 N N . LEU A 1 336 ? -7.867 -20.359 -13.156 1 92.25 336 LEU A N 1
ATOM 2596 C CA . LEU A 1 336 ? -9.008 -19.531 -12.797 1 92.25 336 LEU A CA 1
ATOM 2597 C C . LEU A 1 336 ? -10.156 -19.719 -13.781 1 92.25 336 LEU A C 1
ATOM 2599 O O . LEU A 1 336 ? -11.312 -19.453 -13.453 1 92.25 336 LEU A O 1
ATOM 2603 N N . LEU A 1 337 ? -9.859 -20.219 -14.961 1 95.81 337 LEU A N 1
ATOM 2604 C CA . LEU A 1 337 ? -10.875 -20.281 -16 1 95.81 337 LEU A CA 1
ATOM 2605 C C . LEU A 1 337 ? -11.586 -21.641 -15.984 1 95.81 337 LEU A C 1
ATOM 2607 O O . LEU A 1 337 ? -10.977 -22.656 -15.641 1 95.81 337 LEU A O 1
ATOM 2611 N N . PRO A 1 338 ? -12.797 -21.656 -16.406 1 97 338 PRO A N 1
ATOM 2612 C CA . PRO A 1 338 ? -13.562 -22.906 -16.406 1 97 338 PRO A CA 1
ATOM 2613 C C . PRO A 1 338 ? -13.539 -23.609 -17.766 1 97 338 PRO A C 1
ATOM 2615 O O . PRO A 1 338 ? -14.57 -24.109 -18.219 1 97 338 PRO A O 1
ATOM 2618 N N . TRP A 1 339 ? -12.43 -23.547 -18.5 1 97.88 339 TRP A N 1
ATOM 2619 C CA . TRP A 1 339 ? -12.234 -24.234 -19.781 1 97.88 339 TRP A CA 1
ATOM 2620 C C . TRP A 1 339 ? -10.758 -24.328 -20.125 1 97.88 339 TRP A C 1
ATOM 2622 O O . TRP A 1 339 ? -9.914 -23.719 -19.469 1 97.88 339 TRP A O 1
ATOM 2632 N N . LEU A 1 340 ? -10.422 -25.219 -21.062 1 98.31 340 LEU A N 1
ATOM 2633 C CA . LEU A 1 340 ? -9.141 -25.188 -21.75 1 98.31 340 LEU A CA 1
ATOM 2634 C C . LEU A 1 340 ? -9.227 -24.344 -23.031 1 98.31 340 LEU A C 1
ATOM 2636 O O . LEU A 1 340 ? -10.211 -24.438 -23.766 1 98.31 340 LEU A O 1
ATOM 2640 N N . THR A 1 341 ? -8.227 -23.469 -23.219 1 98.62 341 THR A N 1
ATOM 2641 C CA . THR A 1 341 ? -8.195 -22.656 -24.422 1 98.62 341 THR A CA 1
ATOM 2642 C C . THR A 1 341 ? -7.312 -23.297 -25.484 1 98.62 341 THR A C 1
ATOM 2644 O O . THR A 1 341 ? -6.23 -23.797 -25.188 1 98.62 341 THR A O 1
ATOM 2647 N N . VAL A 1 342 ? -7.797 -23.328 -26.719 1 98.56 342 VAL A N 1
ATOM 2648 C CA . VAL A 1 342 ? -7.035 -23.859 -27.844 1 98.56 342 VAL A CA 1
ATOM 2649 C C . VAL A 1 342 ? -6.844 -22.781 -28.906 1 98.56 342 VAL A C 1
ATOM 2651 O O . VAL A 1 342 ? -7.805 -22.109 -29.297 1 98.56 342 VAL A O 1
ATOM 2654 N N . VAL A 1 343 ? -5.648 -22.656 -29.328 1 98.44 343 VAL A N 1
ATOM 2655 C CA . VAL A 1 343 ? -5.285 -21.672 -30.344 1 98.44 343 VAL A CA 1
ATOM 2656 C C . VAL A 1 343 ? -4.57 -22.359 -31.5 1 98.44 343 VAL A C 1
ATOM 2658 O O . VAL A 1 343 ? -3.574 -23.047 -31.297 1 98.44 343 VAL A O 1
ATOM 2661 N N . ASP A 1 344 ? -5.102 -22.141 -32.688 1 97.81 344 ASP A N 1
ATOM 2662 C CA . ASP A 1 344 ? -4.395 -22.609 -33.875 1 97.81 344 ASP A CA 1
ATOM 2663 C C . ASP A 1 344 ? -3.213 -21.688 -34.188 1 97.81 344 ASP A C 1
ATOM 2665 O O . ASP A 1 344 ? -3.396 -20.516 -34.469 1 97.81 344 ASP A O 1
ATOM 2669 N N . LEU A 1 345 ? -2.084 -22.266 -34.25 1 96.56 345 LEU A N 1
ATOM 2670 C CA . LEU A 1 345 ? -0.879 -21.453 -34.375 1 96.56 345 LEU A CA 1
ATOM 2671 C C . LEU A 1 345 ? -0.765 -20.875 -35.781 1 96.56 345 LEU A C 1
ATOM 2673 O O . LEU A 1 345 ? -0.019 -19.922 -36 1 96.56 345 LEU A O 1
ATOM 2677 N N . SER A 1 346 ? -1.469 -21.406 -36.719 1 95.75 346 SER A N 1
ATOM 2678 C CA . SER A 1 346 ? -1.393 -20.953 -38.094 1 95.75 346 SER A CA 1
ATOM 2679 C C . SER A 1 346 ? -2.42 -19.859 -38.375 1 95.75 346 SER A C 1
ATOM 2681 O O . SER A 1 346 ? -2.186 -18.984 -39.188 1 95.75 346 SER A O 1
ATOM 2683 N N . THR A 1 347 ? -3.502 -19.875 -37.625 1 95.69 347 THR A N 1
ATOM 2684 C CA . THR A 1 347 ? -4.59 -19 -38.062 1 95.69 347 THR A CA 1
ATOM 2685 C C . THR A 1 347 ? -4.977 -18.047 -36.906 1 95.69 347 THR A C 1
ATOM 2687 O O . THR A 1 347 ? -5.598 -17 -37.156 1 95.69 347 THR A O 1
ATOM 2690 N N . ASP A 1 348 ? -4.691 -18.359 -35.75 1 95.81 348 ASP A N 1
ATOM 2691 C CA . ASP A 1 348 ? -5.281 -17.641 -34.625 1 95.81 348 ASP A CA 1
ATOM 2692 C C . ASP A 1 348 ? -4.293 -16.641 -34.031 1 95.81 348 ASP A C 1
ATOM 2694 O O . ASP A 1 348 ? -4.504 -16.141 -32.938 1 95.81 348 ASP A O 1
ATOM 2698 N N . LEU A 1 349 ? -3.236 -16.422 -34.719 1 95.62 349 LEU A N 1
ATOM 2699 C CA . LEU A 1 349 ? -2.219 -15.477 -34.25 1 95.62 349 LEU A CA 1
ATOM 2700 C C . LEU A 1 349 ? -1.956 -14.398 -35.281 1 95.62 349 LEU A C 1
ATOM 2702 O O . LEU A 1 349 ? -2.025 -14.664 -36.5 1 95.62 349 LEU A O 1
ATOM 2706 N N . GLN A 1 350 ? -1.717 -13.195 -34.75 1 94.88 350 GLN A N 1
ATOM 2707 C CA . GLN A 1 350 ? -1.274 -12.094 -35.594 1 94.88 350 GLN A CA 1
ATOM 2708 C C . GLN A 1 350 ? 0.117 -11.617 -35.188 1 94.88 350 GLN A C 1
ATOM 2710 O O . GLN A 1 350 ? 0.36 -11.32 -34.031 1 94.88 350 GLN A O 1
ATOM 2715 N N . LEU A 1 351 ? 0.991 -11.641 -36.156 1 89.12 351 LEU A N 1
ATOM 2716 C CA . LEU A 1 351 ? 2.336 -11.141 -35.906 1 89.12 351 LEU A CA 1
ATOM 2717 C C . LEU A 1 351 ? 2.344 -9.625 -35.781 1 89.12 351 LEU A C 1
ATOM 2719 O O . LEU A 1 351 ? 1.726 -8.93 -36.594 1 89.12 351 LEU A O 1
ATOM 2723 N N . ASN A 1 352 ? 2.961 -9.172 -34.625 1 80.06 352 ASN A N 1
ATOM 2724 C CA . ASN A 1 352 ? 3.059 -7.73 -34.438 1 80.06 352 ASN A CA 1
ATOM 2725 C C . ASN A 1 352 ? 4.297 -7.156 -35.125 1 80.06 352 ASN A C 1
ATOM 2727 O O . ASN A 1 352 ? 5.309 -7.848 -35.25 1 80.06 352 ASN A O 1
ATOM 2731 N N . MET B 1 1 ? 34.469 32.344 -5.609 1 25.08 1 MET B N 1
ATOM 2732 C CA . MET B 1 1 ? 33.75 32.812 -4.418 1 25.08 1 MET B CA 1
ATOM 2733 C C . MET B 1 1 ? 33.125 31.641 -3.682 1 25.08 1 MET B C 1
ATOM 2735 O O . MET B 1 1 ? 32.344 30.891 -4.27 1 25.08 1 MET B O 1
ATOM 2739 N N . MET B 1 2 ? 33.75 31.094 -2.734 1 29.89 2 MET B N 1
ATOM 2740 C CA . MET B 1 2 ? 33.406 29.859 -2.027 1 29.89 2 MET B CA 1
ATOM 2741 C C . MET B 1 2 ? 31.984 29.938 -1.454 1 29.89 2 MET B C 1
ATOM 2743 O O . MET B 1 2 ? 31.656 30.859 -0.703 1 29.89 2 MET B O 1
ATOM 2747 N N . VAL B 1 3 ? 30.969 29.641 -2.137 1 35.59 3 VAL B N 1
ATOM 2748 C CA . VAL B 1 3 ? 29.609 29.625 -1.606 1 35.59 3 VAL B CA 1
ATOM 2749 C C . VAL B 1 3 ? 29.594 28.984 -0.222 1 35.59 3 VAL B C 1
ATOM 2751 O O . VAL B 1 3 ? 29.938 27.812 -0.073 1 35.59 3 VAL B O 1
ATOM 2754 N N . SER B 1 4 ? 30.078 29.656 0.665 1 39.28 4 SER B N 1
ATOM 2755 C CA . SER B 1 4 ? 30.109 29.156 2.031 1 39.28 4 SER B CA 1
ATOM 2756 C C . SER B 1 4 ? 28.812 28.391 2.365 1 39.28 4 SER B C 1
ATOM 2758 O O . SER B 1 4 ? 27.734 28.969 2.303 1 39.28 4 SER B O 1
ATOM 2760 N N . ALA B 1 5 ? 28.578 27.188 1.967 1 49.22 5 ALA B N 1
ATOM 2761 C CA . ALA B 1 5 ? 27.484 26.281 2.307 1 49.22 5 ALA B CA 1
ATOM 2762 C C . ALA B 1 5 ? 27.047 26.469 3.754 1 49.22 5 ALA B C 1
ATOM 2764 O O . ALA B 1 5 ? 27.844 26.312 4.68 1 49.22 5 ALA B O 1
ATOM 2765 N N . THR B 1 6 ? 26.328 27.562 4.102 1 54.31 6 THR B N 1
ATOM 2766 C CA . THR B 1 6 ? 25.797 27.766 5.449 1 54.31 6 THR B CA 1
ATOM 2767 C C . THR B 1 6 ? 25.438 26.438 6.102 1 54.31 6 THR B C 1
ATOM 2769 O O . THR B 1 6 ? 24.609 25.688 5.578 1 54.31 6 THR B O 1
ATOM 2772 N N . ARG B 1 7 ? 26.25 25.875 7.086 1 72.38 7 ARG B N 1
ATOM 2773 C CA . ARG B 1 7 ? 26.188 24.609 7.797 1 72.38 7 ARG B CA 1
ATOM 2774 C C . ARG B 1 7 ? 24.906 24.5 8.609 1 72.38 7 ARG B C 1
ATOM 2776 O O . ARG B 1 7 ? 24.578 25.391 9.391 1 72.38 7 ARG B O 1
ATOM 2783 N N . ILE B 1 8 ? 23.953 23.656 8.242 1 86.06 8 ILE B N 1
ATOM 2784 C CA . ILE B 1 8 ? 22.75 23.344 9.023 1 86.06 8 ILE B CA 1
ATOM 2785 C C . ILE B 1 8 ? 23.156 22.906 10.43 1 86.06 8 ILE B C 1
ATOM 2787 O O . ILE B 1 8 ? 24.031 22.047 10.586 1 86.06 8 ILE B O 1
ATOM 2791 N N . ARG B 1 9 ? 22.688 23.594 11.453 1 86.06 9 ARG B N 1
ATOM 2792 C CA . ARG B 1 9 ? 22.922 23.219 12.836 1 86.06 9 ARG B CA 1
ATOM 2793 C C . ARG B 1 9 ? 21.844 22.234 13.328 1 86.06 9 ARG B C 1
ATOM 2795 O O . ARG B 1 9 ? 20.672 22.594 13.406 1 86.06 9 ARG B O 1
ATOM 2802 N N . GLU B 1 10 ? 22.312 21.078 13.617 1 94.5 10 GLU B N 1
ATOM 2803 C CA . GLU B 1 10 ? 21.375 20.109 14.188 1 94.5 10 GLU B CA 1
ATOM 2804 C C . GLU B 1 10 ? 21.516 20.047 15.711 1 94.5 10 GLU B C 1
ATOM 2806 O O . GLU B 1 10 ? 22.625 19.906 16.234 1 94.5 10 GLU B O 1
ATOM 2811 N N . LYS B 1 11 ? 20.438 20.188 16.375 1 96.81 11 LYS B N 1
ATOM 2812 C CA . LYS B 1 11 ? 20.359 20.156 17.828 1 96.81 11 LYS B CA 1
ATOM 2813 C C . LYS B 1 11 ? 19.391 19.078 18.297 1 96.81 11 LYS B C 1
ATOM 2815 O O . LYS B 1 11 ? 18.297 18.938 17.766 1 96.81 11 LYS B O 1
ATOM 2820 N N . THR B 1 12 ? 19.859 18.359 19.312 1 97.31 12 THR B N 1
ATOM 2821 C CA . THR B 1 12 ? 19.016 17.297 19.875 1 97.31 12 THR B CA 1
ATOM 2822 C C . THR B 1 12 ? 18.375 17.766 21.188 1 97.31 12 THR B C 1
ATOM 2824 O O . THR B 1 12 ? 19.047 18.344 22.031 1 97.31 12 THR B O 1
ATOM 2827 N N . PHE B 1 13 ? 17.047 17.594 21.234 1 97.81 13 PHE B N 1
ATOM 2828 C CA . PHE B 1 13 ? 16.375 17.828 22.516 1 97.81 13 PHE B CA 1
ATOM 2829 C C . PHE B 1 13 ? 16.875 16.828 23.562 1 97.81 13 PHE B C 1
ATOM 2831 O O . PHE B 1 13 ? 16.844 15.625 23.344 1 97.81 13 PHE B O 1
ATOM 2838 N N . ILE B 1 14 ? 17.281 17.297 24.719 1 97.69 14 ILE B N 1
ATOM 2839 C CA . ILE B 1 14 ? 17.781 16.375 25.734 1 97.69 14 ILE B CA 1
ATOM 2840 C C . ILE B 1 14 ? 17 16.562 27.031 1 97.69 14 ILE B C 1
ATOM 2842 O O . ILE B 1 14 ? 17.25 15.875 28.016 1 97.69 14 ILE B O 1
ATOM 2846 N N . ASN B 1 15 ? 16.156 17.484 27.062 1 97.56 15 ASN B N 1
ATOM 2847 C CA . ASN B 1 15 ? 15.273 17.766 28.188 1 97.56 15 ASN B CA 1
ATOM 2848 C C . ASN B 1 15 ? 14.07 18.594 27.75 1 97.56 15 ASN B C 1
ATOM 2850 O O . ASN B 1 15 ? 14.062 19.172 26.672 1 97.56 15 ASN B O 1
ATOM 2854 N N . SER B 1 16 ? 13.008 18.625 28.5 1 98.19 16 SER B N 1
ATOM 2855 C CA . SER B 1 16 ? 11.828 19.453 28.281 1 98.19 16 SER B CA 1
ATOM 2856 C C . SER B 1 16 ? 10.93 19.469 29.516 1 98.19 16 SER B C 1
ATOM 2858 O O . SER B 1 16 ? 11.133 18.688 30.453 1 98.19 16 SER B O 1
ATOM 2860 N N . ARG B 1 17 ? 10.086 20.406 29.531 1 97.19 17 ARG B N 1
ATOM 2861 C CA . ARG B 1 17 ? 9.031 20.5 30.531 1 97.19 17 ARG B CA 1
ATOM 2862 C C . ARG B 1 17 ? 7.648 20.5 29.891 1 97.19 17 ARG B C 1
ATOM 2864 O O . ARG B 1 17 ? 7.484 20.984 28.766 1 97.19 17 ARG B O 1
ATOM 2871 N N . LYS B 1 18 ? 6.668 19.953 30.625 1 97.62 18 LYS B N 1
ATOM 2872 C CA . LYS B 1 18 ? 5.293 19.906 30.125 1 97.62 18 LYS B CA 1
ATOM 2873 C C . LYS B 1 18 ? 4.402 20.891 30.891 1 97.62 18 LYS B C 1
ATOM 2875 O O . LYS B 1 18 ? 4.496 21 32.125 1 97.62 18 LYS B O 1
ATOM 2880 N N . ILE B 1 19 ? 3.652 21.609 30.188 1 97.94 19 ILE B N 1
ATOM 2881 C CA . ILE B 1 19 ? 2.637 22.469 30.766 1 97.94 19 ILE B CA 1
ATOM 2882 C C . ILE B 1 19 ? 1.247 21.906 30.484 1 97.94 19 ILE B C 1
ATOM 2884 O O . ILE B 1 19 ? 0.924 21.594 29.328 1 97.94 19 ILE B O 1
ATOM 2888 N N . GLY B 1 20 ? 0.456 21.734 31.625 1 96.62 20 GLY B N 1
ATOM 2889 C CA . GLY B 1 20 ? -0.932 21.344 31.438 1 96.62 20 GLY B CA 1
ATOM 2890 C C . GLY B 1 20 ? -1.096 19.859 31.109 1 96.62 20 GLY B C 1
ATOM 2891 O O . GLY B 1 20 ? -2 19.484 30.375 1 96.62 20 GLY B O 1
ATOM 2892 N N . LEU B 1 21 ? -0.256 19.016 31.625 1 95 21 LEU B N 1
ATOM 2893 C CA . LEU B 1 21 ? -0.315 17.578 31.359 1 95 21 LEU B CA 1
ATOM 2894 C C . LEU B 1 21 ? -1.697 17.031 31.688 1 95 21 LEU B C 1
ATOM 2896 O O . LEU B 1 21 ? -2.172 17.156 32.812 1 95 21 LEU B O 1
ATOM 2900 N N . GLY B 1 22 ? -2.301 16.469 30.672 1 94.38 22 GLY B N 1
ATOM 2901 C CA . GLY B 1 22 ? -3.604 15.844 30.844 1 94.38 22 GLY B CA 1
ATOM 2902 C C . GLY B 1 22 ? -4.754 16.828 30.75 1 94.38 22 GLY B C 1
ATOM 2903 O O . GLY B 1 22 ? -5.918 16.438 30.719 1 94.38 22 GLY B O 1
ATOM 2904 N N . VAL B 1 23 ? -4.438 18.078 30.656 1 94.62 23 VAL B N 1
ATOM 2905 C CA . VAL B 1 23 ? -5.465 19.125 30.656 1 94.62 23 VAL B CA 1
ATOM 2906 C C . VAL B 1 23 ? -5.516 19.812 29.297 1 94.62 23 VAL B C 1
ATOM 2908 O O . VAL B 1 23 ? -6.594 20.031 28.75 1 94.62 23 VAL B O 1
ATOM 2911 N N . LEU B 1 24 ? -4.438 20.109 28.766 1 97.44 24 LEU B N 1
ATOM 2912 C CA . LEU B 1 24 ? -4.348 20.781 27.469 1 97.44 24 LEU B CA 1
ATOM 2913 C C . LEU B 1 24 ? -4.242 19.766 26.344 1 97.44 24 LEU B C 1
ATOM 2915 O O . LEU B 1 24 ? -3.168 19.578 25.766 1 97.44 24 LEU B O 1
ATOM 2919 N N . THR B 1 25 ? -5.391 19.188 26 1 97.19 25 THR B N 1
ATOM 2920 C CA . THR B 1 25 ? -5.391 18.125 25 1 97.19 25 THR B CA 1
ATOM 2921 C C . THR B 1 25 ? -5.371 18.703 23.594 1 97.19 25 THR B C 1
ATOM 2923 O O . THR B 1 25 ? -6.34 19.328 23.156 1 97.19 25 THR B O 1
ATOM 2926 N N . GLY B 1 26 ? -4.285 18.469 22.938 1 97.5 26 GLY B N 1
ATOM 2927 C CA . GLY B 1 26 ? -4.18 18.844 21.547 1 97.5 26 GLY B CA 1
ATOM 2928 C C . GLY B 1 26 ? -3.973 20.328 21.328 1 97.5 26 GLY B C 1
ATOM 2929 O O . GLY B 1 26 ? -4.648 20.938 20.5 1 97.5 26 GLY B O 1
ATOM 2930 N N . PRO B 1 27 ? -3.117 20.938 22.094 1 98.38 27 PRO B N 1
ATOM 2931 C CA . PRO B 1 27 ? -2.848 22.359 21.859 1 98.38 27 PRO B CA 1
ATOM 2932 C C . PRO B 1 27 ? -2.002 22.594 20.609 1 98.38 27 PRO B C 1
ATOM 2934 O O . PRO B 1 27 ? -0.792 22.812 20.703 1 98.38 27 PRO B O 1
ATOM 2937 N N . GLU B 1 28 ? -2.635 22.594 19.484 1 97.44 28 GLU B N 1
ATOM 2938 C CA . GLU B 1 28 ? -1.931 22.625 18.203 1 97.44 28 GLU B CA 1
ATOM 2939 C C . GLU B 1 28 ? -1.249 23.969 18 1 97.44 28 GLU B C 1
ATOM 2941 O O . GLU B 1 28 ? -0.069 24.031 17.641 1 97.44 28 GLU B O 1
ATOM 2946 N N . SER B 1 29 ? -1.98 25.047 18.156 1 98.56 29 SER B N 1
ATOM 2947 C CA . SER B 1 29 ? -1.497 26.406 17.938 1 98.56 29 SER B CA 1
ATOM 2948 C C . SER B 1 29 ? -1.672 27.266 19.188 1 98.56 29 SER B C 1
ATOM 2950 O O . SER B 1 29 ? -2.475 26.938 20.062 1 98.56 29 SER B O 1
ATOM 2952 N N . PHE B 1 30 ? -0.858 28.344 19.281 1 98.31 30 PHE B N 1
ATOM 2953 C CA . PHE B 1 30 ? -1.004 29.234 20.422 1 98.31 30 PHE B CA 1
ATOM 2954 C C . PHE B 1 30 ? -0.583 30.656 20.047 1 98.31 30 PHE B C 1
ATOM 2956 O O . PHE B 1 30 ? 0.192 30.859 19.109 1 98.31 30 PHE B O 1
ATOM 2963 N N . ALA B 1 31 ? -1.128 31.641 20.719 1 98.12 31 ALA B N 1
ATOM 2964 C CA . ALA B 1 31 ? -0.83 33.062 20.562 1 98.12 31 ALA B CA 1
ATOM 2965 C C . ALA B 1 31 ? -0.503 33.688 21.922 1 98.12 31 ALA B C 1
ATOM 2967 O O . ALA B 1 31 ? -1.197 33.469 22.906 1 98.12 31 ALA B O 1
ATOM 2968 N N . TRP B 1 32 ? 0.513 34.438 21.922 1 97.5 32 TRP B N 1
ATOM 2969 C CA . TRP B 1 32 ? 0.912 35.125 23.141 1 97.5 32 TRP B CA 1
ATOM 2970 C C . TRP B 1 32 ? -0.007 36.312 23.422 1 97.5 32 TRP B C 1
ATOM 2972 O O . TRP B 1 32 ? -0.411 37.031 22.5 1 97.5 32 TRP B O 1
ATOM 2982 N N . ASP B 1 33 ? -0.241 36.5 24.688 1 96.81 33 ASP B N 1
ATOM 2983 C CA . ASP B 1 33 ? -0.98 37.688 25.109 1 96.81 33 ASP B CA 1
ATOM 2984 C C . ASP B 1 33 ? -0.23 38.969 24.719 1 96.81 33 ASP B C 1
ATOM 2986 O O . ASP B 1 33 ? 0.997 39 24.828 1 96.81 33 ASP B O 1
ATOM 2990 N N . LEU B 1 34 ? -0.992 40 24.406 1 93.75 34 LEU B N 1
ATOM 2991 C CA . LEU B 1 34 ? -0.389 41.219 23.891 1 93.75 34 LEU B CA 1
ATOM 2992 C C . LEU B 1 34 ? 0.177 42.094 25.016 1 93.75 34 LEU B C 1
ATOM 2994 O O . LEU B 1 34 ? 0.988 42.969 24.781 1 93.75 34 LEU B O 1
ATOM 2998 N N . VAL B 1 35 ? -0.205 41.812 26.156 1 93.94 35 VAL B N 1
ATOM 2999 C CA . VAL B 1 35 ? 0.164 42.656 27.281 1 93.94 35 VAL B CA 1
ATOM 3000 C C . VAL B 1 35 ? 1.008 41.875 28.266 1 93.94 35 VAL B C 1
ATOM 3002 O O . VAL B 1 35 ? 2.092 42.281 28.672 1 93.94 35 VAL B O 1
ATOM 3005 N N . ASP B 1 36 ? 0.566 40.688 28.594 1 95.62 36 ASP B N 1
ATOM 3006 C CA . ASP B 1 36 ? 1.225 39.875 29.609 1 95.62 36 ASP B CA 1
ATOM 3007 C C . ASP B 1 36 ? 2.125 38.812 28.953 1 95.62 36 ASP B C 1
ATOM 3009 O O . ASP B 1 36 ? 1.636 37.875 28.344 1 95.62 36 ASP B O 1
ATOM 3013 N N . GLN B 1 37 ? 3.359 38.875 29.266 1 95.38 37 GLN B N 1
ATOM 3014 C CA . GLN B 1 37 ? 4.348 38.031 28.609 1 95.38 37 GLN B CA 1
ATOM 3015 C C . GLN B 1 37 ? 4.301 36.594 29.141 1 95.38 37 GLN B C 1
ATOM 3017 O O . GLN B 1 37 ? 4.875 35.688 28.531 1 95.38 37 GLN B O 1
ATOM 3022 N N . ASP B 1 38 ? 3.611 36.344 30.172 1 97.38 38 ASP B N 1
ATOM 3023 C CA . ASP B 1 38 ? 3.568 35 30.766 1 97.38 38 ASP B CA 1
ATOM 3024 C C . ASP B 1 38 ? 2.311 34.25 30.344 1 97.38 38 ASP B C 1
ATOM 3026 O O . ASP B 1 38 ? 2.084 33.125 30.766 1 97.38 38 ASP B O 1
ATOM 3030 N N . ILE B 1 39 ? 1.532 34.938 29.484 1 98.19 39 ILE B N 1
ATOM 3031 C CA . ILE B 1 39 ? 0.239 34.344 29.156 1 98.19 39 ILE B CA 1
ATOM 3032 C C . ILE B 1 39 ? 0.179 34.031 27.656 1 98.19 39 ILE B C 1
ATOM 3034 O O . ILE B 1 39 ? 0.598 34.844 26.828 1 98.19 39 ILE B O 1
ATOM 3038 N N . LEU B 1 40 ? -0.247 32.844 27.359 1 98.38 40 LEU B N 1
ATOM 3039 C CA . LEU B 1 40 ? -0.611 32.5 25.984 1 98.38 40 LEU B CA 1
ATOM 3040 C C . LEU B 1 40 ? -2.002 31.875 25.922 1 98.38 40 LEU B C 1
ATOM 3042 O O . LEU B 1 40 ? -2.566 31.516 26.969 1 98.38 40 LEU B O 1
ATOM 3046 N N . TYR B 1 41 ? -2.613 31.875 24.75 1 98.75 41 TYR B N 1
ATOM 3047 C CA . TYR B 1 41 ? -3.912 31.281 24.469 1 98.75 41 TYR B CA 1
ATOM 3048 C C . TYR B 1 41 ? -3.777 30.141 23.453 1 98.75 41 TYR B C 1
ATOM 3050 O O . TYR B 1 41 ? -3.016 30.234 22.5 1 98.75 41 TYR B O 1
ATOM 3058 N N . THR B 1 42 ? -4.469 29.031 23.703 1 98.75 42 THR B N 1
ATOM 3059 C CA . THR B 1 42 ? -4.414 27.891 22.797 1 98.75 42 THR B CA 1
ATOM 3060 C C . THR B 1 42 ? -5.766 27.172 22.75 1 98.75 42 THR B C 1
ATOM 3062 O O . THR B 1 42 ? -6.504 27.156 23.734 1 98.75 42 THR B O 1
ATOM 3065 N N . GLY B 1 43 ? -6.098 26.688 21.578 1 98.5 43 GLY B N 1
ATOM 3066 C CA . GLY B 1 43 ? -7.262 25.828 21.438 1 98.5 43 GLY B CA 1
ATOM 3067 C C . GLY B 1 43 ? -6.965 24.375 21.734 1 98.5 43 GLY B C 1
ATOM 3068 O O . GLY B 1 43 ? -5.902 23.875 21.359 1 98.5 43 GLY B O 1
ATOM 3069 N N . ILE B 1 44 ? -7.961 23.656 22.359 1 98.19 44 ILE B N 1
ATOM 3070 C CA . ILE B 1 44 ? -7.746 22.234 22.641 1 98.19 44 ILE B CA 1
ATOM 3071 C C . ILE B 1 44 ? -8.914 21.422 22.109 1 98.19 44 ILE B C 1
ATOM 3073 O O . ILE B 1 44 ? -9.828 21.969 21.484 1 98.19 44 ILE B O 1
ATOM 3077 N N . ALA B 1 45 ? -8.953 20.141 22.328 1 97.25 45 ALA B N 1
ATOM 3078 C CA . ALA B 1 45 ? -9.766 19.141 21.625 1 97.25 45 ALA B CA 1
ATOM 3079 C C . ALA B 1 45 ? -11.25 19.312 21.953 1 97.25 45 ALA B C 1
ATOM 3081 O O . ALA B 1 45 ? -12.117 18.891 21.203 1 97.25 45 ALA B O 1
ATOM 3082 N N . ASP B 1 46 ? -11.547 19.969 23.047 1 97.25 46 ASP B N 1
ATOM 3083 C CA . ASP B 1 46 ? -12.953 20.062 23.438 1 97.25 46 ASP B CA 1
ATOM 3084 C C . ASP B 1 46 ? -13.602 21.328 22.891 1 97.25 46 ASP B C 1
ATOM 3086 O O . ASP B 1 46 ? -14.719 21.672 23.281 1 97.25 46 ASP B O 1
ATOM 3090 N N . GLY B 1 47 ? -12.883 22.062 22.078 1 97.94 47 GLY B N 1
ATOM 3091 C CA . GLY B 1 47 ? -13.43 23.25 21.453 1 97.94 47 GLY B CA 1
ATOM 3092 C C . GLY B 1 47 ? -13.211 24.516 22.281 1 97.94 47 GLY B C 1
ATOM 3093 O O . GLY B 1 47 ? -13.578 25.609 21.844 1 97.94 47 GLY B O 1
ATOM 3094 N N . SER B 1 48 ? -12.602 24.359 23.422 1 98.12 48 SER B N 1
ATOM 3095 C CA . SER B 1 48 ? -12.336 25.531 24.234 1 98.12 48 SER B CA 1
ATOM 3096 C C . SER B 1 48 ? -11.016 26.188 23.859 1 98.12 48 SER B C 1
ATOM 3098 O O . SER B 1 48 ? -10.148 25.547 23.266 1 98.12 48 SER B O 1
ATOM 3100 N N . ILE B 1 49 ? -10.938 27.422 24.094 1 98.75 49 ILE B N 1
ATOM 3101 C CA . ILE B 1 49 ? -9.695 28.188 24.094 1 98.75 49 ILE B CA 1
ATOM 3102 C C . ILE B 1 49 ? -9.234 28.438 25.516 1 98.75 49 ILE B C 1
ATOM 3104 O O . ILE B 1 49 ? -9.969 29 26.328 1 98.75 49 ILE B O 1
ATOM 3108 N N . ARG B 1 50 ? -8.023 28.016 25.766 1 98.75 50 ARG B N 1
ATOM 3109 C CA . ARG B 1 50 ? -7.469 28.078 27.109 1 98.75 50 ARG B CA 1
ATOM 3110 C C . ARG B 1 50 ? -6.527 29.266 27.266 1 98.75 50 ARG B C 1
ATOM 3112 O O . ARG B 1 50 ? -5.742 29.562 26.359 1 98.75 50 ARG B O 1
ATOM 3119 N N . ARG B 1 51 ? -6.68 29.984 28.344 1 98.62 51 ARG B N 1
ATOM 3120 C CA . ARG B 1 51 ? -5.691 30.938 28.812 1 98.62 51 ARG B CA 1
ATOM 3121 C C . ARG B 1 51 ? -4.668 30.266 29.734 1 98.62 51 ARG B C 1
ATOM 3123 O O . ARG B 1 51 ? -5.02 29.734 30.781 1 98.62 51 ARG B O 1
ATOM 3130 N N . VAL B 1 52 ? -3.4 30.344 29.359 1 98.75 52 VAL B N 1
ATOM 3131 C CA . VAL B 1 52 ? -2.373 29.562 30.031 1 98.75 52 VAL B CA 1
ATOM 3132 C C . VAL B 1 52 ? -1.296 30.484 30.578 1 98.75 52 VAL B C 1
ATOM 3134 O O . VAL B 1 52 ? -0.736 31.297 29.844 1 98.75 52 VAL B O 1
ATOM 3137 N N . ASN B 1 53 ? -1.03 30.391 31.812 1 98.38 53 ASN B N 1
ATOM 3138 C CA . ASN B 1 53 ? 0.147 31.016 32.406 1 98.38 53 ASN B CA 1
ATOM 3139 C C . ASN B 1 53 ? 1.358 30.094 32.375 1 98.38 53 ASN B C 1
ATOM 3141 O O . ASN B 1 53 ? 1.401 29.078 33.062 1 98.38 53 ASN B O 1
ATOM 3145 N N . VAL B 1 54 ? 2.342 30.453 31.625 1 97.62 54 VAL B N 1
ATOM 3146 C CA . VAL B 1 54 ? 3.424 29.516 31.328 1 97.62 54 VAL B CA 1
ATOM 3147 C C . VAL B 1 54 ? 4.383 29.453 32.5 1 97.62 54 VAL B C 1
ATOM 3149 O O . VAL B 1 54 ? 5.199 28.531 32.594 1 97.62 54 VAL B O 1
ATOM 3152 N N . THR B 1 55 ? 4.328 30.406 33.375 1 95.62 55 THR B N 1
ATOM 3153 C CA . THR B 1 55 ? 5.176 30.406 34.562 1 95.62 55 THR B CA 1
ATOM 3154 C C . THR B 1 55 ? 4.586 29.5 35.656 1 95.62 55 THR B C 1
ATOM 3156 O O . THR B 1 55 ? 5.262 28.594 36.156 1 95.62 55 THR B O 1
ATOM 3159 N N . SER B 1 56 ? 3.316 29.594 35.906 1 95.31 56 SER B N 1
ATOM 3160 C CA . SER B 1 56 ? 2.689 28.797 36.969 1 95.31 56 SER B CA 1
ATOM 3161 C C . SER B 1 56 ? 2.215 27.453 36.406 1 95.31 56 SER B C 1
ATOM 3163 O O . SER B 1 56 ? 2.037 26.5 37.188 1 95.31 56 SER B O 1
ATOM 3165 N N . GLY B 1 57 ? 1.918 27.453 35.188 1 94.81 57 GLY B N 1
ATOM 3166 C CA . GLY B 1 57 ? 1.391 26.25 34.594 1 94.81 57 GLY B CA 1
ATOM 3167 C C . GLY B 1 57 ? -0.122 26.156 34.656 1 94.81 57 GLY B C 1
ATOM 3168 O O . GLY B 1 57 ? -0.718 25.234 34.094 1 94.81 57 GLY B O 1
ATOM 3169 N N . GLU B 1 58 ? -0.737 27.094 35.188 1 95.19 58 GLU B N 1
ATOM 3170 C CA . GLU B 1 58 ? -2.189 27.094 35.344 1 95.19 58 GLU B CA 1
ATOM 3171 C C . GLU B 1 58 ? -2.885 27.484 34.031 1 95.19 58 GLU B C 1
ATOM 3173 O O . GLU B 1 58 ? -2.379 28.328 33.281 1 95.19 58 GLU B O 1
ATOM 3178 N N . SER B 1 59 ? -3.982 26.859 33.781 1 97.44 59 SER B N 1
ATOM 3179 C CA . SER B 1 59 ? -4.797 27.188 32.625 1 97.44 59 SER B CA 1
ATOM 3180 C C . SER B 1 59 ? -6.27 27.312 32.969 1 97.44 59 SER B C 1
ATOM 3182 O O . SER B 1 59 ? -6.758 26.578 33.844 1 97.44 59 SER B O 1
ATOM 3184 N N . THR B 1 60 ? -6.934 28.266 32.406 1 97.88 60 THR B N 1
ATOM 3185 C CA . THR B 1 60 ? -8.375 28.453 32.562 1 97.88 60 THR B CA 1
ATOM 3186 C C . THR B 1 60 ? -9.055 28.562 31.188 1 97.88 60 THR B C 1
ATOM 3188 O O . THR B 1 60 ? -8.398 28.828 30.172 1 97.88 60 THR B O 1
ATOM 3191 N N . VAL B 1 61 ? -10.375 28.297 31.172 1 98.06 61 VAL B N 1
ATOM 3192 C CA . VAL B 1 61 ? -11.133 28.469 29.938 1 98.06 61 VAL B CA 1
ATOM 3193 C C . VAL B 1 61 ? -11.312 29.969 29.656 1 98.06 61 VAL B C 1
ATOM 3195 O O . VAL B 1 61 ? -11.836 30.703 30.5 1 98.06 61 VAL B O 1
ATOM 3198 N N . PHE B 1 62 ? -10.906 30.328 28.547 1 98.38 62 PHE B N 1
ATOM 3199 C CA . PHE B 1 62 ? -11.117 31.703 28.125 1 98.38 62 PHE B CA 1
ATOM 3200 C C . PHE B 1 62 ? -12.406 31.828 27.312 1 98.38 62 PHE B C 1
ATOM 3202 O O . PHE B 1 62 ? -13.219 32.719 27.578 1 98.38 62 PHE B O 1
ATOM 3209 N N . ALA B 1 63 ? -12.562 30.969 26.375 1 98.56 63 ALA B N 1
ATOM 3210 C CA . ALA B 1 63 ? -13.711 30.969 25.484 1 98.56 63 ALA B CA 1
ATOM 3211 C C . ALA B 1 63 ? -13.953 29.594 24.891 1 98.56 63 ALA B C 1
ATOM 3213 O O . ALA B 1 63 ? -13.141 28.672 25.094 1 98.56 63 ALA B O 1
ATOM 3214 N N . TYR B 1 64 ? -15.117 29.453 24.281 1 98.19 64 TYR B N 1
ATOM 3215 C CA . TYR B 1 64 ? -15.43 28.297 23.438 1 98.19 64 TYR B CA 1
ATOM 3216 C C . TYR B 1 64 ? -15.68 28.734 22 1 98.19 64 TYR B C 1
ATOM 3218 O O . TYR B 1 64 ? -16.297 29.781 21.75 1 98.19 64 TYR B O 1
ATOM 3226 N N . SER B 1 65 ? -15.219 27.938 21.094 1 96.69 65 SER B N 1
ATOM 3227 C CA . SER B 1 65 ? -15.539 28.203 19.688 1 96.69 65 SER B CA 1
ATOM 3228 C C . SER B 1 65 ? -17.047 28.172 19.469 1 96.69 65 SER B C 1
ATOM 3230 O O . SER B 1 65 ? -17.562 28.922 18.625 1 96.69 65 SER B O 1
ATOM 3232 N N . VAL B 1 66 ? -17.703 27.297 20.141 1 97.75 66 VAL B N 1
ATOM 3233 C CA . VAL B 1 66 ? -19.156 27.188 20.094 1 97.75 66 VAL B CA 1
ATOM 3234 C C . VAL B 1 66 ? -19.734 27.438 21.484 1 97.75 66 VAL B C 1
ATOM 3236 O O . VAL B 1 66 ? -20.047 26.484 22.219 1 97.75 66 VAL B O 1
ATOM 3239 N N . PRO B 1 67 ? -20.078 28.688 21.719 1 96.12 67 PRO B N 1
ATOM 3240 C CA . PRO B 1 67 ? -20.484 29.031 23.094 1 96.12 67 PRO B CA 1
ATOM 3241 C C . PRO B 1 67 ? -21.922 28.594 23.391 1 96.12 67 PRO B C 1
ATOM 3243 O O . PRO B 1 67 ? -22.281 28.469 24.562 1 96.12 67 PRO B O 1
ATOM 3246 N N . SER B 1 68 ? -22.688 28.328 22.484 1 95.06 68 SER B N 1
ATOM 3247 C CA . SER B 1 68 ? -24.125 28.156 22.672 1 95.06 68 SER B CA 1
ATOM 3248 C C . SER B 1 68 ? -24.469 26.703 22.969 1 95.06 68 SER B C 1
ATOM 3250 O O . SER B 1 68 ? -25.641 26.344 23.062 1 95.06 68 SER B O 1
ATOM 3252 N N . LEU B 1 69 ? -23.531 25.828 23.109 1 96.5 69 LEU B N 1
ATOM 3253 C CA . LEU B 1 69 ? -23.844 24.422 23.375 1 96.5 69 LEU B CA 1
ATOM 3254 C C . LEU B 1 69 ? -24.484 24.266 24.75 1 96.5 69 LEU B C 1
ATOM 3256 O O . LEU B 1 69 ? -24.062 24.906 25.719 1 96.5 69 LEU B O 1
ATOM 3260 N N . ASN B 1 70 ? -25.453 23.391 24.844 1 96.19 70 ASN B N 1
ATOM 3261 C CA . ASN B 1 70 ? -26.031 23.094 26.141 1 96.19 70 ASN B CA 1
ATOM 3262 C C . ASN B 1 70 ? -25.078 22.266 27 1 96.19 70 ASN B C 1
ATOM 3264 O O . ASN B 1 70 ? -24.094 21.719 26.484 1 96.19 70 ASN B O 1
ATOM 3268 N N . ALA B 1 71 ? -25.438 22.156 28.203 1 94.88 71 ALA B N 1
ATOM 3269 C CA . ALA B 1 71 ? -24.547 21.547 29.188 1 94.88 71 ALA B CA 1
ATOM 3270 C C . ALA B 1 71 ? -24.297 20.062 28.859 1 94.88 71 ALA B C 1
ATOM 3272 O O . ALA B 1 71 ? -23.172 19.578 29 1 94.88 71 ALA B O 1
ATOM 3273 N N . THR B 1 72 ? -25.25 19.391 28.406 1 96.69 72 THR B N 1
ATOM 3274 C CA . THR B 1 72 ? -25.156 17.969 28.109 1 96.69 72 THR B CA 1
ATOM 3275 C C . THR B 1 72 ? -24.203 17.719 26.938 1 96.69 72 THR B C 1
ATOM 3277 O O . THR B 1 72 ? -23.328 16.859 27 1 96.69 72 THR B O 1
ATOM 3280 N N . THR B 1 73 ? -24.391 18.484 25.922 1 96.81 73 THR B N 1
ATOM 3281 C CA . THR B 1 73 ? -23.531 18.344 24.75 1 96.81 73 THR B CA 1
ATOM 3282 C C . THR B 1 73 ? -22.094 18.781 25.078 1 96.81 73 THR B C 1
ATOM 3284 O O . THR B 1 73 ? -21.141 18.125 24.672 1 96.81 73 THR B O 1
ATOM 3287 N N . ARG B 1 74 ? -21.922 19.828 25.828 1 96.81 74 ARG B N 1
ATOM 3288 C CA . ARG B 1 74 ? -20.625 20.344 26.234 1 96.81 74 ARG B CA 1
ATOM 3289 C C . ARG B 1 74 ? -19.844 19.297 27.016 1 96.81 74 ARG B C 1
ATOM 3291 O O . ARG B 1 74 ? -18.625 19.172 26.844 1 96.81 74 ARG B O 1
ATOM 3298 N N . ALA B 1 75 ? -20.578 18.516 27.719 1 95.81 75 ALA B N 1
ATOM 3299 C CA . ALA B 1 75 ? -19.938 17.5 28.562 1 95.81 75 ALA B CA 1
ATOM 3300 C C . ALA B 1 75 ? -19.328 16.391 27.719 1 95.81 75 ALA B C 1
ATOM 3302 O O . ALA B 1 75 ? -18.422 15.68 28.172 1 95.81 75 ALA B O 1
ATOM 3303 N N . THR B 1 76 ? -19.75 16.281 26.484 1 96.81 76 THR B N 1
ATOM 3304 C CA . THR B 1 76 ? -19.234 15.227 25.625 1 96.81 76 THR B CA 1
ATOM 3305 C C . THR B 1 76 ? -18 15.703 24.859 1 96.81 76 THR B C 1
ATOM 3307 O O . THR B 1 76 ? -17.281 14.898 24.266 1 96.81 76 THR B O 1
ATOM 3310 N N . CYS B 1 77 ? -17.797 17 24.875 1 97.19 77 CYS B N 1
ATOM 3311 C CA . CYS B 1 77 ? -16.672 17.562 24.125 1 97.19 77 CYS B CA 1
ATOM 3312 C C . CYS B 1 77 ? -15.344 17.156 24.734 1 97.19 77 CYS B C 1
ATOM 3314 O O . CYS B 1 77 ? -15.18 17.203 25.953 1 97.19 77 CYS B O 1
ATOM 3316 N N . GLY B 1 78 ? -14.445 16.672 23.906 1 94.25 78 GLY B N 1
ATOM 3317 C CA . GLY B 1 78 ? -13.133 16.25 24.359 1 94.25 78 GLY B CA 1
ATOM 3318 C C . GLY B 1 78 ? -13.055 14.758 24.656 1 94.25 78 GLY B C 1
ATOM 3319 O O . GLY B 1 78 ? -11.961 14.195 24.781 1 94.25 78 GLY B O 1
ATOM 3320 N N . LEU B 1 79 ? -14.227 14.047 24.703 1 92.62 79 LEU B N 1
ATOM 3321 C CA . LEU B 1 79 ? -14.242 12.617 25 1 92.62 79 LEU B CA 1
ATOM 3322 C C . LEU B 1 79 ? -13.898 11.805 23.766 1 92.62 79 LEU B C 1
ATOM 3324 O O . LEU B 1 79 ? -13.391 10.688 23.875 1 92.62 79 LEU B O 1
ATOM 3328 N N . SER B 1 80 ? -14.234 12.398 22.656 1 92.75 80 SER B N 1
ATOM 3329 C CA . SER B 1 80 ? -13.977 11.742 21.375 1 92.75 80 SER B CA 1
ATOM 3330 C C . SER B 1 80 ? -13.703 12.758 20.281 1 92.75 80 SER B C 1
ATOM 3332 O O . SER B 1 80 ? -14.328 13.82 20.234 1 92.75 80 SER B O 1
ATOM 3334 N N . VAL B 1 81 ? -12.82 12.297 19.438 1 91.31 81 VAL B N 1
ATOM 3335 C CA . VAL B 1 81 ? -12.508 13.156 18.297 1 91.31 81 VAL B CA 1
ATOM 3336 C C . VAL B 1 81 ? -13.742 13.297 17.406 1 91.31 81 VAL B C 1
ATOM 3338 O O . VAL B 1 81 ? -13.891 14.289 16.688 1 91.31 81 VAL B O 1
ATOM 3341 N N . TRP B 1 82 ? -14.664 12.422 17.516 1 92.94 82 TRP B N 1
ATOM 3342 C CA . TRP B 1 82 ? -15.859 12.414 16.672 1 92.94 82 TRP B CA 1
ATOM 3343 C C . TRP B 1 82 ? -16.844 13.5 17.109 1 92.94 82 TRP B C 1
ATOM 3345 O O . TRP B 1 82 ? -17.797 13.812 16.391 1 92.94 82 TRP B O 1
ATOM 3355 N N . ASN B 1 83 ? -16.578 14.141 18.234 1 96.69 83 ASN B N 1
ATOM 3356 C CA . ASN B 1 83 ? -17.422 15.227 18.719 1 96.69 83 ASN B CA 1
ATOM 3357 C C . ASN B 1 83 ? -16.938 16.578 18.219 1 96.69 83 ASN B C 1
ATOM 3359 O O . ASN B 1 83 ? -17.625 17.594 18.375 1 96.69 83 ASN B O 1
ATOM 3363 N N . GLU B 1 84 ? -15.828 16.641 17.578 1 97 84 GLU B N 1
ATOM 3364 C CA . GLU B 1 84 ? -15.211 17.906 17.188 1 97 84 GLU B CA 1
ATOM 3365 C C . GLU B 1 84 ? -16.125 18.688 16.234 1 97 84 GLU B C 1
ATOM 3367 O O . GLU B 1 84 ? -16.234 19.922 16.344 1 97 84 GLU B O 1
ATOM 3372 N N . PRO B 1 85 ? -16.844 17.969 15.359 1 97.25 85 PRO B N 1
ATOM 3373 C CA . PRO B 1 85 ? -17.703 18.75 14.477 1 97.25 85 PRO B CA 1
ATOM 3374 C C . PRO B 1 85 ? -18.781 19.531 15.234 1 97.25 85 PRO B C 1
ATOM 3376 O O . PRO B 1 85 ? -19.188 20.609 14.789 1 97.25 85 PRO B O 1
ATOM 3379 N N . ILE B 1 86 ? -19.141 19.062 16.359 1 97.56 86 ILE B N 1
ATOM 3380 C CA . ILE B 1 86 ? -20.172 19.719 17.172 1 97.56 86 ILE B CA 1
ATOM 3381 C C . ILE B 1 86 ? -19.516 20.719 18.109 1 97.56 86 ILE B C 1
ATOM 3383 O O . ILE B 1 86 ? -19.984 21.859 18.25 1 97.56 86 ILE B O 1
ATOM 3387 N N . CYS B 1 87 ? -18.406 20.422 18.656 1 98 87 CYS B N 1
ATOM 3388 C CA . CYS B 1 87 ? -17.781 21.156 19.734 1 98 87 CYS B CA 1
ATOM 3389 C C . CYS B 1 87 ? -16.859 22.25 19.203 1 98 87 CYS B C 1
ATOM 3391 O O . CYS B 1 87 ? -16.562 23.219 19.906 1 98 87 CYS B O 1
ATOM 3393 N N . GLY B 1 88 ? -16.328 22.031 18.016 1 98 88 GLY B N 1
ATOM 3394 C CA . GLY B 1 88 ? -15.266 22.875 17.469 1 98 88 GLY B CA 1
ATOM 3395 C C . GLY B 1 88 ? -13.875 22.312 17.703 1 98 88 GLY B C 1
ATOM 3396 O O . GLY B 1 88 ? -13.68 21.484 18.609 1 98 88 GLY B O 1
ATOM 3397 N N . ARG B 1 89 ? -12.992 22.719 16.859 1 98.44 89 ARG B N 1
ATOM 3398 C CA . ARG B 1 89 ? -11.586 22.344 16.984 1 98.44 89 ARG B CA 1
ATOM 3399 C C . ARG B 1 89 ? -10.688 23.469 16.453 1 98.44 89 ARG B C 1
ATOM 3401 O O . ARG B 1 89 ? -10.477 23.578 15.242 1 98.44 89 ARG B O 1
ATOM 3408 N N . VAL B 1 90 ? -10.141 24.172 17.359 1 98.25 90 VAL B N 1
ATOM 3409 C CA . VAL B 1 90 ? -9.289 25.297 17 1 98.25 90 VAL B CA 1
ATOM 3410 C C . VAL B 1 90 ? -7.914 24.812 16.562 1 98.25 90 VAL B C 1
ATOM 3412 O O . VAL B 1 90 ? -7.234 24.094 17.312 1 98.25 90 VAL B O 1
ATOM 3415 N N . LEU B 1 91 ? -7.504 25.188 15.352 1 98.56 91 LEU B N 1
ATOM 3416 C CA . LEU B 1 91 ? -6.223 24.75 14.812 1 98.56 91 LEU B CA 1
ATOM 3417 C C . LEU B 1 91 ? -5.25 25.906 14.688 1 98.56 91 LEU B C 1
ATOM 3419 O O . LEU B 1 91 ? -4.043 25.703 14.555 1 98.56 91 LEU B O 1
ATOM 3423 N N . GLY B 1 92 ? -5.758 27.125 14.617 1 98.56 92 GLY B N 1
ATOM 3424 C CA . GLY B 1 92 ? -4.984 28.359 14.555 1 98.56 92 GLY B CA 1
ATOM 3425 C C . GLY B 1 92 ? -5.668 29.531 15.234 1 98.56 92 GLY B C 1
ATOM 3426 O O . GLY B 1 92 ? -6.898 29.609 15.258 1 98.56 92 GLY B O 1
ATOM 3427 N N . LEU B 1 93 ? -4.871 30.406 15.75 1 98.38 93 LEU B N 1
ATOM 3428 C CA . LEU B 1 93 ? -5.453 31.609 16.344 1 98.38 93 LEU B CA 1
ATOM 3429 C C . LEU B 1 93 ? -4.414 32.719 16.438 1 98.38 93 LEU B C 1
ATOM 3431 O O . LEU B 1 93 ? -3.217 32.438 16.547 1 98.38 93 LEU B O 1
ATOM 3435 N N . THR B 1 94 ? -4.844 33.906 16.375 1 97.81 94 THR B N 1
ATOM 3436 C CA . THR B 1 94 ? -4.047 35.125 16.531 1 97.81 94 THR B CA 1
ATOM 3437 C C . THR B 1 94 ? -4.918 36.281 16.984 1 97.81 94 THR B C 1
ATOM 3439 O O . THR B 1 94 ? -6.145 36.156 17.016 1 97.81 94 THR B O 1
ATOM 3442 N N . PHE B 1 95 ? -4.273 37.344 17.375 1 96.69 95 PHE B N 1
ATOM 3443 C CA . PHE B 1 95 ? -5.008 38.531 17.797 1 96.69 95 PHE B CA 1
ATOM 3444 C C . PHE B 1 95 ? -5.121 39.531 16.641 1 96.69 95 PHE B C 1
ATOM 3446 O O . PHE B 1 95 ? -4.203 39.656 15.836 1 96.69 95 PHE B O 1
ATOM 3453 N N . ASP B 1 96 ? -6.27 40.219 16.656 1 94.62 96 ASP B N 1
ATOM 3454 C CA . ASP B 1 96 ? -6.359 41.375 15.75 1 94.62 96 ASP B CA 1
ATOM 3455 C C . ASP B 1 96 ? -5.961 42.656 16.453 1 94.62 96 ASP B C 1
ATOM 3457 O O . ASP B 1 96 ? -5.473 42.625 17.578 1 94.62 96 ASP B O 1
ATOM 3461 N N . HIS B 1 97 ? -6.102 43.812 15.758 1 90.62 97 HIS B N 1
ATOM 3462 C CA . HIS B 1 97 ? -5.629 45.094 16.266 1 90.62 97 HIS B CA 1
ATOM 3463 C C . HIS B 1 97 ? -6.457 45.531 17.453 1 90.62 97 HIS B C 1
ATOM 3465 O O . HIS B 1 97 ? -5.98 46.312 18.297 1 90.62 97 HIS B O 1
ATOM 3471 N N . ASP B 1 98 ? -7.652 45.125 17.547 1 90.5 98 ASP B N 1
ATOM 3472 C CA . ASP B 1 98 ? -8.531 45.5 18.656 1 90.5 98 ASP B CA 1
ATOM 3473 C C . ASP B 1 98 ? -8.438 44.5 19.797 1 90.5 98 ASP B C 1
ATOM 3475 O O . ASP B 1 98 ? -9.305 44.5 20.688 1 90.5 98 ASP B O 1
ATOM 3479 N N . ARG B 1 99 ? -7.574 43.531 19.75 1 92.5 99 ARG B N 1
ATOM 3480 C CA . ARG B 1 99 ? -7.25 42.531 20.75 1 92.5 99 ARG B CA 1
ATOM 3481 C C . ARG B 1 99 ? -8.305 41.438 20.797 1 92.5 99 ARG B C 1
ATOM 3483 O O . ARG B 1 99 ? -8.398 40.688 21.766 1 92.5 99 ARG B O 1
ATOM 3490 N N . ASN B 1 100 ? -9.094 41.375 19.75 1 95.88 100 ASN B N 1
ATOM 3491 C CA . ASN B 1 100 ? -9.93 40.188 19.609 1 95.88 100 ASN B CA 1
ATOM 3492 C C . ASN B 1 100 ? -9.133 39 19.109 1 95.88 100 ASN B C 1
ATOM 3494 O O . ASN B 1 100 ? -8.133 39.156 18.406 1 95.88 100 ASN B O 1
ATOM 3498 N N . LEU B 1 101 ? -9.648 37.844 19.5 1 97.62 101 LEU B N 1
ATOM 3499 C CA . LEU B 1 101 ? -9.031 36.625 18.984 1 97.62 101 LEU B CA 1
ATOM 3500 C C . LEU B 1 101 ? -9.656 36.25 17.641 1 97.62 101 LEU B C 1
ATOM 3502 O O . LEU B 1 101 ? -10.875 36.125 17.531 1 97.62 101 LEU B O 1
ATOM 3506 N N . ILE B 1 102 ? -8.859 36.188 16.625 1 98.38 102 ILE B N 1
ATOM 3507 C CA . ILE B 1 102 ? -9.242 35.562 15.352 1 98.38 102 ILE B CA 1
ATOM 3508 C C . ILE B 1 102 ? -8.836 34.094 15.336 1 98.38 102 ILE B C 1
ATOM 3510 O O . ILE B 1 102 ? -7.656 33.781 15.484 1 98.38 102 ILE B O 1
ATOM 3514 N N . VAL B 1 103 ? -9.852 33.219 15.156 1 98.62 103 VAL B N 1
ATOM 3515 C CA . VAL B 1 103 ? -9.656 31.797 15.375 1 98.62 103 VAL B CA 1
ATOM 3516 C C . VAL B 1 103 ? -9.977 31.031 14.102 1 98.62 103 VAL B C 1
ATOM 3518 O O . VAL B 1 103 ? -11.008 31.281 13.461 1 98.62 103 VAL B O 1
ATOM 3521 N N . ALA B 1 104 ? -9.078 30.188 13.727 1 98.81 104 ALA B N 1
ATOM 3522 C CA . ALA B 1 104 ? -9.352 29.188 12.703 1 98.81 104 ALA B CA 1
ATOM 3523 C C . ALA B 1 104 ? -9.867 27.891 13.328 1 98.81 104 ALA B C 1
ATOM 3525 O O . ALA B 1 104 ? -9.094 27.109 13.875 1 98.81 104 ALA B O 1
ATOM 3526 N N . ASP B 1 105 ? -11.117 27.703 13.281 1 98.81 105 ASP B N 1
ATOM 3527 C CA . ASP B 1 105 ? -11.734 26.469 13.742 1 98.81 105 ASP B CA 1
ATOM 3528 C C . ASP B 1 105 ? -12.008 25.531 12.57 1 98.81 105 ASP B C 1
ATOM 3530 O O . ASP B 1 105 ? -12.688 25.906 11.617 1 98.81 105 ASP B O 1
ATOM 3534 N N . ALA B 1 106 ? -11.578 24.344 12.703 1 98.62 106 ALA B N 1
ATOM 3535 C CA . ALA B 1 106 ? -11.609 23.375 11.609 1 98.62 106 ALA B CA 1
ATOM 3536 C C . ALA B 1 106 ? -13.031 23.188 11.086 1 98.62 106 ALA B C 1
ATOM 3538 O O . ALA B 1 106 ? -13.234 22.938 9.898 1 98.62 106 ALA B O 1
ATOM 3539 N N . TYR B 1 107 ? -14.016 23.328 11.93 1 98.12 107 TYR B N 1
ATOM 3540 C CA . TYR B 1 107 ? -15.375 22.938 11.57 1 98.12 107 TYR B CA 1
ATOM 3541 C C . TYR B 1 107 ? -16.297 24.141 11.516 1 98.12 107 TYR B C 1
ATOM 3543 O O . TYR B 1 107 ? -17.391 24.078 10.938 1 98.12 107 TYR B O 1
ATOM 3551 N N . LYS B 1 108 ? -15.859 25.25 12.109 1 98.38 108 LYS B N 1
ATOM 3552 C CA . LYS B 1 108 ? -16.781 26.375 12.266 1 98.38 108 LYS B CA 1
ATOM 3553 C C . LYS B 1 108 ? -16.344 27.578 11.438 1 98.38 108 LYS B C 1
ATOM 3555 O O . LYS B 1 108 ? -17.078 28.562 11.32 1 98.38 108 LYS B O 1
ATOM 3560 N N . GLY B 1 109 ? -15.18 27.5 10.867 1 98.56 109 GLY B N 1
ATOM 3561 C CA . GLY B 1 109 ? -14.695 28.578 10.023 1 98.56 109 GLY B CA 1
ATOM 3562 C C . GLY B 1 109 ? -13.789 29.547 10.766 1 98.56 109 GLY B C 1
ATOM 3563 O O . GLY B 1 109 ? -13.133 29.172 11.742 1 98.56 109 GLY B O 1
ATOM 3564 N N . ILE B 1 110 ? -13.68 30.703 10.18 1 98.81 110 ILE B N 1
ATOM 3565 C CA . ILE B 1 110 ? -12.953 31.781 10.836 1 98.81 110 ILE B CA 1
ATOM 3566 C C . ILE B 1 110 ? -13.891 32.531 11.797 1 98.81 110 ILE B C 1
ATOM 3568 O O . ILE B 1 110 ? -14.961 32.969 11.391 1 98.81 110 ILE B O 1
ATOM 3572 N N . LEU B 1 111 ? -13.438 32.594 13.031 1 98.69 111 LEU B N 1
ATOM 3573 C CA . LEU B 1 111 ? -14.234 33.219 14.086 1 98.69 111 LEU B CA 1
ATOM 3574 C C . LEU B 1 111 ? -13.516 34.406 14.664 1 98.69 111 LEU B C 1
ATOM 3576 O O . LEU B 1 111 ? -12.289 34.5 14.656 1 98.69 111 LEU B O 1
ATOM 3580 N N . ARG B 1 112 ? -14.312 35.344 15.125 1 98.38 112 ARG B N 1
ATOM 3581 C CA . ARG B 1 112 ? -13.828 36.438 15.945 1 98.38 112 ARG B CA 1
ATOM 3582 C C . ARG B 1 112 ? -14.43 36.406 17.344 1 98.38 112 ARG B C 1
ATOM 3584 O O . ARG B 1 112 ? -15.656 36.375 17.5 1 98.38 112 ARG B O 1
ATOM 3591 N N . ILE B 1 113 ? -13.57 36.344 18.281 1 98.31 113 ILE B N 1
ATOM 3592 C CA . ILE B 1 113 ? -13.992 36.281 19.672 1 98.31 113 ILE B CA 1
ATOM 3593 C C . ILE B 1 113 ? -13.586 37.531 20.406 1 98.31 113 ILE B C 1
ATOM 3595 O O . ILE B 1 113 ? -12.414 37.906 20.438 1 98.31 113 ILE B O 1
ATOM 3599 N N . SER B 1 114 ? -14.539 38.156 21.078 1 97.62 114 SER B N 1
ATOM 3600 C CA . SER B 1 114 ? -14.281 39.406 21.812 1 97.62 114 SER B CA 1
ATOM 3601 C C . SER B 1 114 ? -13.398 39.125 23.031 1 97.62 114 SER B C 1
ATOM 3603 O O . SER B 1 114 ? -13.656 38.219 23.812 1 97.62 114 SER B O 1
ATOM 3605 N N . PHE B 1 115 ? -12.414 39.938 23.078 1 96.56 115 PHE B N 1
ATOM 3606 C CA . PHE B 1 115 ? -11.523 39.781 24.219 1 96.56 115 PHE B CA 1
ATOM 3607 C C . PHE B 1 115 ? -12.227 40.188 25.516 1 96.56 115 PHE B C 1
ATOM 3609 O O . PHE B 1 115 ? -12.039 39.531 26.547 1 96.56 115 PHE B O 1
ATOM 3616 N N . ASN B 1 116 ? -13.086 41.188 25.438 1 95.44 116 ASN B N 1
ATOM 3617 C CA . ASN B 1 116 ? -13.75 41.719 26.625 1 95.44 116 ASN B CA 1
ATOM 3618 C C . ASN B 1 116 ? -15.008 40.938 26.969 1 95.44 116 ASN B C 1
ATOM 3620 O O . ASN B 1 116 ? -15.453 40.938 28.125 1 95.44 116 ASN B O 1
ATOM 3624 N N . ASN B 1 117 ? -15.562 40.312 26.047 1 96.94 117 ASN B N 1
ATOM 3625 C CA . ASN B 1 117 ? -16.719 39.438 26.234 1 96.94 117 ASN B CA 1
ATOM 3626 C C . ASN B 1 117 ? -16.531 38.125 25.484 1 96.94 117 ASN B C 1
ATOM 3628 O O . ASN B 1 117 ? -17.188 37.906 24.453 1 96.94 117 ASN B O 1
ATOM 3632 N N . PRO B 1 118 ? -15.828 37.25 26.078 1 96.25 118 PRO B N 1
ATOM 3633 C CA . PRO B 1 118 ? -15.383 36.062 25.344 1 96.25 118 PRO B CA 1
ATOM 3634 C C . PRO B 1 118 ? -16.547 35.156 24.953 1 96.25 118 PRO B C 1
ATOM 3636 O O . PRO B 1 118 ? -16.359 34.219 24.156 1 96.25 118 PRO B O 1
ATOM 3639 N N . SER B 1 119 ? -17.734 35.375 25.438 1 95.88 119 SER B N 1
ATOM 3640 C CA . SER B 1 119 ? -18.906 34.594 25.016 1 95.88 119 SER B CA 1
ATOM 3641 C C . SER B 1 119 ? -19.438 35.094 23.672 1 95.88 119 SER B C 1
ATOM 3643 O O . SER B 1 119 ? -20.266 34.438 23.047 1 95.88 119 SER B O 1
ATOM 3645 N N . GLN B 1 120 ? -18.969 36.25 23.344 1 97.19 120 GLN B N 1
ATOM 3646 C CA . GLN B 1 120 ? -19.375 36.812 22.047 1 97.19 120 GLN B CA 1
ATOM 3647 C C . GLN B 1 120 ? -18.469 36.281 20.938 1 97.19 120 GLN B C 1
ATOM 3649 O O . GLN B 1 120 ? -17.344 36.781 20.766 1 97.19 120 GLN B O 1
ATOM 3654 N N . VAL B 1 121 ? -18.984 35.375 20.188 1 98.06 121 VAL B N 1
ATOM 3655 C CA . VAL B 1 121 ? -18.281 34.75 19.078 1 98.06 121 VAL B CA 1
ATOM 3656 C C . VAL B 1 121 ? -19 35.094 17.766 1 98.06 121 VAL B C 1
ATOM 3658 O O . VAL B 1 121 ? -20.188 34.812 17.609 1 98.06 121 VAL B O 1
ATOM 3661 N N . GLN B 1 122 ? -18.281 35.688 16.859 1 97.75 122 GLN B N 1
ATOM 3662 C CA . GLN B 1 122 ? -18.797 36 15.523 1 97.75 122 GLN B CA 1
ATOM 3663 C C . GLN B 1 122 ? -18.172 35.125 14.461 1 97.75 122 GLN B C 1
ATOM 3665 O O . GLN B 1 122 ? -16.938 35 14.391 1 97.75 122 GLN B O 1
ATOM 3670 N N . VAL B 1 123 ? -19.031 34.438 13.648 1 98.06 123 VAL B N 1
ATOM 3671 C CA . VAL B 1 123 ? -18.516 33.719 12.492 1 98.06 123 VAL B CA 1
ATOM 3672 C C . VAL B 1 123 ? -18.234 34.688 11.352 1 98.06 123 VAL B C 1
ATOM 3674 O O . VAL B 1 123 ? -19.156 35.312 10.789 1 98.06 123 VAL B O 1
ATOM 3677 N N . LEU B 1 124 ? -17.016 34.844 11.016 1 98.06 124 LEU B N 1
ATOM 3678 C CA . LEU B 1 124 ? -16.641 35.75 9.93 1 98.06 124 LEU B CA 1
ATOM 3679 C C . LEU B 1 124 ? -16.828 35.062 8.578 1 98.06 124 LEU B C 1
ATOM 3681 O O . LEU B 1 124 ? -17.406 35.656 7.652 1 98.06 124 LEU B O 1
ATOM 3685 N N . VAL B 1 125 ? -16.312 33.844 8.445 1 98.06 125 VAL B N 1
ATOM 3686 C CA . VAL B 1 125 ? -16.391 33.062 7.203 1 98.06 125 VAL B CA 1
ATOM 3687 C C . VAL B 1 125 ? -16.438 31.578 7.516 1 98.06 125 VAL B C 1
ATOM 3689 O O . VAL B 1 125 ? -15.664 31.078 8.336 1 98.06 125 VAL B O 1
ATOM 3692 N N . ASN B 1 126 ? -17.391 30.844 6.828 1 97.94 126 ASN B N 1
ATOM 3693 C CA . ASN B 1 126 ? -17.406 29.406 6.988 1 97.94 126 ASN B CA 1
ATOM 3694 C C . ASN B 1 126 ? -17.844 28.703 5.707 1 97.94 126 ASN B C 1
ATOM 3696 O O . ASN B 1 126 ? -18.078 27.484 5.703 1 97.94 126 ASN B O 1
ATOM 3700 N N . SER B 1 127 ? -18.031 29.422 4.609 1 98.06 127 SER B N 1
ATOM 3701 C CA . SER B 1 127 ? -18.391 28.859 3.318 1 98.06 127 SER B CA 1
ATOM 3702 C C . SER B 1 127 ? -17.828 29.672 2.168 1 98.06 127 SER B C 1
ATOM 3704 O O . SER B 1 127 ? -17.438 30.828 2.357 1 98.06 127 SER B O 1
ATOM 3706 N N . TYR B 1 128 ? -17.656 29.062 1.05 1 97.88 128 TYR B N 1
ATOM 3707 C CA . TYR B 1 128 ? -17.25 29.703 -0.199 1 97.88 128 TYR B CA 1
ATOM 3708 C C . TYR B 1 128 ? -18.172 29.281 -1.345 1 97.88 128 TYR B C 1
ATOM 3710 O O . TYR B 1 128 ? -18.266 28.094 -1.675 1 97.88 128 TYR B O 1
ATOM 3718 N N . GLN B 1 129 ? -18.891 30.328 -1.903 1 96.38 129 GLN B N 1
ATOM 3719 C CA . GLN B 1 129 ? -19.828 30.094 -2.99 1 96.38 129 GLN B CA 1
ATOM 3720 C C . GLN B 1 129 ? -20.875 29.062 -2.596 1 96.38 129 GLN B C 1
ATOM 3722 O O . GLN B 1 129 ? -21.156 28.141 -3.359 1 96.38 129 GLN B O 1
ATOM 3727 N N . GLY B 1 130 ? -21.297 29.156 -1.384 1 95.12 130 GLY B N 1
ATOM 3728 C CA . GLY B 1 130 ? -22.406 28.344 -0.901 1 95.12 130 GLY B CA 1
ATOM 3729 C C . GLY B 1 130 ? -21.969 26.984 -0.384 1 95.12 130 GLY B C 1
ATOM 3730 O O . GLY B 1 130 ? -22.781 26.219 0.139 1 95.12 130 GLY B O 1
ATOM 3731 N N . VAL B 1 131 ? -20.719 26.641 -0.542 1 95.38 131 VAL B N 1
ATOM 3732 C CA . VAL B 1 131 ? -20.234 25.359 -0.079 1 95.38 131 VAL B CA 1
ATOM 3733 C C . VAL B 1 131 ? -19.453 25.531 1.228 1 95.38 131 VAL B C 1
ATOM 3735 O O . VAL B 1 131 ? -18.531 26.344 1.306 1 95.38 131 VAL B O 1
ATOM 3738 N N . PRO B 1 132 ? -19.859 24.812 2.256 1 96.19 132 PRO B N 1
ATOM 3739 C CA . PRO B 1 132 ? -19.141 24.922 3.527 1 96.19 132 PRO B CA 1
ATOM 3740 C C . PRO B 1 132 ? -17.656 24.562 3.4 1 96.19 132 PRO B C 1
ATOM 3742 O O . PRO B 1 132 ? -17.297 23.641 2.658 1 96.19 132 PRO B O 1
ATOM 3745 N N . ILE B 1 133 ? -16.828 25.359 4.082 1 96.94 133 ILE B N 1
ATOM 3746 C CA . ILE B 1 133 ? -15.406 25.031 4.141 1 96.94 133 ILE B CA 1
ATOM 3747 C C . ILE B 1 133 ? -15.18 23.875 5.109 1 96.94 133 ILE B C 1
ATOM 3749 O O . ILE B 1 133 ? -15.617 23.922 6.262 1 96.94 133 ILE B O 1
ATOM 3753 N N . LYS B 1 134 ? -14.453 22.859 4.727 1 94.31 134 LYS B N 1
ATOM 3754 C CA . LYS B 1 134 ? -14.43 21.578 5.445 1 94.31 134 LYS B CA 1
ATOM 3755 C C . LYS B 1 134 ? -13.375 21.594 6.551 1 94.31 134 LYS B C 1
ATOM 3757 O O . LYS B 1 134 ? -13.523 20.906 7.562 1 94.31 134 LYS B O 1
ATOM 3762 N N . MET B 1 135 ? -12.289 22.312 6.305 1 98 135 MET B N 1
ATOM 3763 C CA . MET B 1 135 ? -11.219 22.25 7.293 1 98 135 MET B CA 1
ATOM 3764 C C . MET B 1 135 ? -10.398 23.531 7.289 1 98 135 MET B C 1
ATOM 3766 O O . MET B 1 135 ? -9.25 23.547 6.84 1 98 135 MET B O 1
ATOM 3770 N N . VAL B 1 136 ? -10.953 24.547 7.922 1 98.69 136 VAL B N 1
ATOM 3771 C CA . VAL B 1 136 ? -10.148 25.75 8.18 1 98.69 136 VAL B CA 1
ATOM 3772 C C . VAL B 1 136 ? -8.992 25.391 9.117 1 98.69 136 VAL B C 1
ATOM 3774 O O . VAL B 1 136 ? -9.188 24.703 10.125 1 98.69 136 VAL B O 1
ATOM 3777 N N . ASN B 1 137 ? -7.805 25.844 8.789 1 98.69 137 ASN B N 1
ATOM 3778 C CA . ASN B 1 137 ? -6.656 25.266 9.477 1 98.69 137 ASN B CA 1
ATOM 3779 C C . ASN B 1 137 ? -5.828 26.344 10.18 1 98.69 137 ASN B C 1
ATOM 3781 O O . ASN B 1 137 ? -5.621 26.281 11.391 1 98.69 137 ASN B O 1
ATOM 3785 N N . SER B 1 138 ? -5.332 27.297 9.484 1 98.75 138 SER B N 1
ATOM 3786 C CA . SER B 1 138 ? -4.465 28.344 10.023 1 98.75 138 SER B CA 1
ATOM 3787 C C . SER B 1 138 ? -4.879 29.719 9.531 1 98.75 138 SER B C 1
ATOM 3789 O O . SER B 1 138 ? -5.605 29.844 8.547 1 98.75 138 SER B O 1
ATOM 3791 N N . VAL B 1 139 ? -4.371 30.797 10.273 1 98.81 139 VAL B N 1
ATOM 3792 C CA . VAL B 1 139 ? -4.863 32.125 9.977 1 98.81 139 VAL B CA 1
ATOM 3793 C C . VAL B 1 139 ? -3.787 33.156 10.312 1 98.81 139 VAL B C 1
ATOM 3795 O O . VAL B 1 139 ? -3.016 33 11.25 1 98.81 139 VAL B O 1
ATOM 3798 N N . VAL B 1 140 ? -3.752 34.219 9.523 1 98.44 140 VAL B N 1
ATOM 3799 C CA . VAL B 1 140 ? -2.932 35.406 9.797 1 98.44 140 VAL B CA 1
ATOM 3800 C C . VAL B 1 140 ? -3.758 36.688 9.578 1 98.44 140 VAL B C 1
ATOM 3802 O O . VAL B 1 140 ? -4.586 36.75 8.672 1 98.44 140 VAL B O 1
ATOM 3805 N N . VAL B 1 141 ? -3.566 37.594 10.477 1 98.19 141 VAL B N 1
ATOM 3806 C CA . VAL B 1 141 ? -4.137 38.906 10.328 1 98.19 141 VAL B CA 1
ATOM 3807 C C . VAL B 1 141 ? -3.064 39.875 9.836 1 98.19 141 VAL B C 1
ATOM 3809 O O . VAL B 1 141 ? -1.981 39.969 10.422 1 98.19 141 VAL B O 1
ATOM 3812 N N . MET B 1 142 ? -3.4 40.594 8.805 1 97.94 142 MET B N 1
ATOM 3813 C CA . MET B 1 142 ? -2.434 41.5 8.195 1 97.94 142 MET B CA 1
ATOM 3814 C C . MET B 1 142 ? -2.301 42.781 9.016 1 97.94 142 MET B C 1
ATOM 3816 O O . MET B 1 142 ? -3.184 43.094 9.812 1 97.94 142 MET B O 1
ATOM 3820 N N . PRO B 1 143 ? -1.209 43.5 8.758 1 94.62 143 PRO B N 1
ATOM 3821 C CA . PRO B 1 143 ? -0.945 44.719 9.547 1 94.62 143 PRO B CA 1
ATOM 3822 C C . PRO B 1 143 ? -2.023 45.781 9.375 1 94.62 143 PRO B C 1
ATOM 3824 O O . PRO B 1 143 ? -2.203 46.625 10.258 1 94.62 143 PRO B O 1
ATOM 3827 N N . ASP B 1 144 ? -2.729 45.812 8.328 1 91.69 144 ASP B N 1
ATOM 3828 C CA . ASP B 1 144 ? -3.785 46.812 8.109 1 91.69 144 ASP B CA 1
ATOM 3829 C C . ASP B 1 144 ? -4.973 46.531 9.031 1 91.69 144 ASP B C 1
ATOM 3831 O O . ASP B 1 144 ? -5.871 47.375 9.141 1 91.69 144 ASP B O 1
ATOM 3835 N N . GLY B 1 145 ? -5.02 45.375 9.633 1 90.69 145 GLY B N 1
ATOM 3836 C CA . GLY B 1 145 ? -6.055 45.031 10.586 1 90.69 145 GLY B CA 1
ATOM 3837 C C . GLY B 1 145 ? -7.367 44.625 9.93 1 90.69 145 GLY B C 1
ATOM 3838 O O . GLY B 1 145 ? -8.32 44.25 10.609 1 90.69 145 GLY B O 1
ATOM 3839 N N . LYS B 1 146 ? -7.422 44.656 8.672 1 94 146 LYS B N 1
ATOM 3840 C CA . LYS B 1 146 ? -8.68 44.438 7.961 1 94 146 LYS B CA 1
ATOM 3841 C C . LYS B 1 146 ? -8.594 43.188 7.082 1 94 146 LYS B C 1
ATOM 3843 O O . LYS B 1 146 ? -9.625 42.625 6.703 1 94 146 LYS B O 1
ATOM 3848 N N . THR B 1 147 ? -7.441 42.812 6.77 1 97.62 147 THR B N 1
ATOM 3849 C CA . THR B 1 147 ? -7.258 41.688 5.863 1 97.62 147 THR B CA 1
ATOM 3850 C C . THR B 1 147 ? -6.816 40.438 6.633 1 97.62 147 THR B C 1
ATOM 3852 O O . THR B 1 147 ? -5.906 40.5 7.457 1 97.62 147 THR B O 1
ATOM 3855 N N . ILE B 1 148 ? -7.496 39.312 6.359 1 98.5 148 ILE B N 1
ATOM 3856 C CA . ILE B 1 148 ? -7.184 38.031 6.953 1 98.5 148 ILE B CA 1
ATOM 3857 C C . ILE B 1 148 ? -6.875 37.031 5.852 1 98.5 148 ILE B C 1
ATOM 3859 O O . ILE B 1 148 ? -7.562 36.969 4.828 1 98.5 148 ILE B O 1
ATOM 3863 N N . TYR B 1 149 ? -5.785 36.281 5.961 1 98.88 149 TYR B N 1
ATOM 3864 C CA . TYR B 1 149 ? -5.531 35.094 5.145 1 98.88 149 TYR B CA 1
ATOM 3865 C C . TYR B 1 149 ? -5.695 33.812 5.965 1 98.88 149 TYR B C 1
ATOM 3867 O O . TYR B 1 149 ? -5.32 33.781 7.141 1 98.88 149 TYR B O 1
ATOM 3875 N N . PHE B 1 150 ? -6.277 32.781 5.352 1 98.88 150 PHE B N 1
ATOM 3876 C CA . PHE B 1 150 ? -6.406 31.531 6.074 1 98.88 150 PHE B CA 1
ATOM 3877 C C . PHE B 1 150 ? -6.402 30.344 5.109 1 98.88 150 PHE B C 1
ATOM 3879 O O . PHE B 1 150 ? -6.684 30.516 3.918 1 98.88 150 PHE B O 1
ATOM 3886 N N . THR B 1 151 ? -6 29.219 5.578 1 98.88 151 THR B N 1
ATOM 3887 C CA . THR B 1 151 ? -5.906 28.016 4.758 1 98.88 151 THR B CA 1
ATOM 3888 C C . THR B 1 151 ? -7.121 27.109 4.98 1 98.88 151 THR B C 1
ATOM 3890 O O . THR B 1 151 ? -7.66 27.047 6.086 1 98.88 151 THR B O 1
ATOM 3893 N N . ASP B 1 152 ? -7.57 26.484 3.941 1 98.69 152 ASP B N 1
ATOM 3894 C CA . ASP B 1 152 ? -8.5 25.359 3.881 1 98.69 152 ASP B CA 1
ATOM 3895 C C . ASP B 1 152 ? -7.793 24.078 3.439 1 98.69 152 ASP B C 1
ATOM 3897 O O . ASP B 1 152 ? -7.383 23.969 2.283 1 98.69 152 ASP B O 1
ATOM 3901 N N . SER B 1 153 ? -7.742 23.109 4.285 1 98.69 153 SER B N 1
ATOM 3902 C CA . SER B 1 153 ? -6.75 22.047 4.129 1 98.69 153 SER B CA 1
ATOM 3903 C C . SER B 1 153 ? -7.234 20.969 3.152 1 98.69 153 SER B C 1
ATOM 3905 O O . SER B 1 153 ? -6.438 20.188 2.648 1 98.69 153 SER B O 1
ATOM 3907 N N . SER B 1 154 ? -8.547 20.875 2.912 1 98 154 SER B N 1
ATOM 3908 C CA . SER B 1 154 ? -9.039 19.828 2.018 1 98 154 SER B CA 1
ATOM 3909 C C . SER B 1 154 ? -10.477 20.094 1.59 1 98 154 SER B C 1
ATOM 3911 O O . SER B 1 154 ? -11.273 20.641 2.367 1 98 154 SER B O 1
ATOM 3913 N N . LEU B 1 155 ? -10.812 19.734 0.401 1 96.69 155 LEU B N 1
ATOM 3914 C CA . LEU B 1 155 ? -12.188 19.781 -0.072 1 96.69 155 LEU B CA 1
ATOM 3915 C C . LEU B 1 155 ? -12.898 18.469 0.224 1 96.69 155 LEU B C 1
ATOM 3917 O O . LEU B 1 155 ? -14.133 18.422 0.328 1 96.69 155 LEU B O 1
ATOM 3921 N N . ALA B 1 156 ? -12.156 17.453 0.352 1 95.56 156 ALA B N 1
ATOM 3922 C CA . ALA B 1 156 ? -12.734 16.109 0.373 1 95.56 156 ALA B CA 1
ATOM 3923 C C . ALA B 1 156 ? -12.852 15.586 1.801 1 95.56 156 ALA B C 1
ATOM 3925 O O . ALA B 1 156 ? -13.742 14.797 2.109 1 95.56 156 ALA B O 1
ATOM 3926 N N . PHE B 1 157 ? -11.93 15.992 2.668 1 96.38 157 PHE B N 1
ATOM 3927 C CA . PHE B 1 157 ? -11.805 15.359 3.977 1 96.38 157 PHE B CA 1
ATOM 3928 C C . PHE B 1 157 ? -11.898 16.406 5.086 1 96.38 157 PHE B C 1
ATOM 3930 O O . PHE B 1 157 ? -11.57 17.578 4.875 1 96.38 157 PHE B O 1
ATOM 3937 N N . SER B 1 158 ? -12.312 16 6.262 1 95.75 158 SER B N 1
ATOM 3938 C CA . SER B 1 158 ? -12.328 16.844 7.457 1 95.75 158 SER B CA 1
ATOM 3939 C C . SER B 1 158 ? -11.094 16.594 8.32 1 95.75 158 SER B C 1
ATOM 3941 O O . SER B 1 158 ? -10.258 15.758 7.992 1 95.75 158 SER B O 1
ATOM 3943 N N . ARG B 1 159 ? -11.055 17.312 9.383 1 96.06 159 ARG B N 1
ATOM 3944 C CA . ARG B 1 159 ? -9.898 17.297 10.273 1 96.06 159 ARG B CA 1
ATOM 3945 C C . ARG B 1 159 ? -9.656 15.898 10.828 1 96.06 159 ARG B C 1
ATOM 3947 O O . ARG B 1 159 ? -8.508 15.461 10.945 1 96.06 159 ARG B O 1
ATOM 3954 N N . MET B 1 160 ? -10.68 15.141 11.133 1 94.12 160 MET B N 1
ATOM 3955 C CA . MET B 1 160 ? -10.523 13.812 11.727 1 94.12 160 MET B CA 1
ATOM 3956 C C . MET B 1 160 ? -9.945 12.828 10.719 1 94.12 160 MET B C 1
ATOM 3958 O O . MET B 1 160 ? -9.469 11.758 11.094 1 94.12 160 MET B O 1
ATOM 3962 N N . GLN B 1 161 ? -10 13.219 9.516 1 96.31 161 GLN B N 1
ATOM 3963 C CA . GLN B 1 161 ? -9.492 12.367 8.445 1 96.31 161 GLN B CA 1
ATOM 3964 C C . GLN B 1 161 ? -8.148 12.875 7.926 1 96.31 161 GLN B C 1
ATOM 3966 O O . GLN B 1 161 ? -7.859 12.781 6.73 1 96.31 161 GLN B O 1
ATOM 3971 N N . PHE B 1 162 ? -7.328 13.469 8.758 1 96.56 162 PHE B N 1
ATOM 3972 C CA . PHE B 1 162 ? -6.094 14.109 8.328 1 96.56 162 PHE B CA 1
ATOM 3973 C C . PHE B 1 162 ? -5.137 13.094 7.719 1 96.56 162 PHE B C 1
ATOM 3975 O O . PHE B 1 162 ? -4.359 13.422 6.82 1 96.56 162 PHE B O 1
ATOM 3982 N N . VAL B 1 163 ? -5.168 11.82 8.156 1 97.38 163 VAL B N 1
ATOM 3983 C CA . VAL B 1 163 ? -4.312 10.789 7.578 1 97.38 163 VAL B CA 1
ATOM 3984 C C . VAL B 1 163 ? -4.699 10.562 6.117 1 97.38 163 VAL B C 1
ATOM 3986 O O . VAL B 1 163 ? -3.83 10.438 5.25 1 97.38 163 VAL B O 1
ATOM 3989 N N . SER B 1 164 ? -5.996 10.523 5.859 1 98 164 SER B N 1
ATOM 3990 C CA . SER B 1 164 ? -6.484 10.367 4.492 1 98 164 SER B CA 1
ATOM 3991 C C . SER B 1 164 ? -6.043 11.531 3.609 1 98 164 SER B C 1
ATOM 3993 O O . SER B 1 164 ? -5.758 11.344 2.424 1 98 164 SER B O 1
ATOM 3995 N N . ILE B 1 165 ? -6.035 12.727 4.176 1 98.38 165 ILE B N 1
ATOM 3996 C CA . ILE B 1 165 ? -5.582 13.891 3.422 1 98.38 165 ILE B CA 1
ATOM 3997 C C . ILE B 1 165 ? -4.129 13.695 2.99 1 98.38 165 ILE B C 1
ATOM 3999 O O . ILE B 1 165 ? -3.781 13.945 1.835 1 98.38 165 ILE B O 1
ATOM 4003 N N . VAL B 1 166 ? -3.303 13.211 3.893 1 98.44 166 VAL B N 1
ATOM 4004 C CA . VAL B 1 166 ? -1.894 12.992 3.584 1 98.44 166 VAL B CA 1
ATOM 4005 C C . VAL B 1 166 ? -1.76 11.922 2.508 1 98.44 166 VAL B C 1
ATOM 4007 O O . VAL B 1 166 ? -1.024 12.102 1.533 1 98.44 166 VAL B O 1
ATOM 4010 N N . LEU B 1 167 ? -2.5 10.797 2.697 1 98.12 167 LEU B N 1
ATOM 4011 C CA . LEU B 1 167 ? -2.414 9.695 1.749 1 98.12 167 LEU B CA 1
ATOM 4012 C C . LEU B 1 167 ? -2.91 10.117 0.371 1 98.12 167 LEU B C 1
ATOM 4014 O O . LEU B 1 167 ? -2.289 9.797 -0.644 1 98.12 167 LEU B O 1
ATOM 4018 N N . ALA B 1 168 ? -3.998 10.852 0.301 1 98.12 168 ALA B N 1
ATOM 4019 C CA . ALA B 1 168 ? -4.578 11.289 -0.967 1 98.12 168 ALA B CA 1
ATOM 4020 C C . ALA B 1 168 ? -3.656 12.273 -1.684 1 98.12 168 ALA B C 1
ATOM 4022 O O . ALA B 1 168 ? -3.531 12.234 -2.91 1 98.12 168 ALA B O 1
ATOM 4023 N N . ASN B 1 169 ? -3.072 13.133 -0.871 1 98.25 169 ASN B N 1
ATOM 4024 C CA . ASN B 1 169 ? -2.156 14.141 -1.392 1 98.25 169 ASN B CA 1
ATOM 4025 C C . ASN B 1 169 ? -2.76 14.898 -2.574 1 98.25 169 ASN B C 1
ATOM 4027 O O . ASN B 1 169 ? -2.074 15.164 -3.561 1 98.25 169 ASN B O 1
ATOM 4031 N N . SER B 1 170 ? -4.039 15.188 -2.484 1 97.81 170 SER B N 1
ATOM 4032 C CA . SER B 1 170 ? -4.75 15.891 -3.545 1 97.81 170 SER B CA 1
ATOM 4033 C C . SER B 1 170 ? -4.379 17.375 -3.576 1 97.81 170 SER B C 1
ATOM 4035 O O . SER B 1 170 ? -4.164 17.984 -2.529 1 97.81 170 SER B O 1
ATOM 4037 N N . ALA B 1 171 ? -4.348 17.953 -4.734 1 98.19 171 ALA B N 1
ATOM 4038 C CA . ALA B 1 171 ? -4.102 19.375 -4.902 1 98.19 171 ALA B CA 1
ATOM 4039 C C . ALA B 1 171 ? -5.406 20.172 -4.852 1 98.19 171 ALA B C 1
ATOM 4041 O O . ALA B 1 171 ? -5.762 20.859 -5.809 1 98.19 171 ALA B O 1
ATOM 4042 N N . ASP B 1 172 ? -6.094 20.109 -3.715 1 98 172 ASP B N 1
ATOM 4043 C CA . ASP B 1 172 ? -7.422 20.719 -3.629 1 98 172 ASP B CA 1
ATOM 4044 C C . ASP B 1 172 ? -7.508 21.672 -2.447 1 98 172 ASP B C 1
ATOM 4046 O O . ASP B 1 172 ? -8.555 22.281 -2.217 1 98 172 ASP B O 1
ATOM 4050 N N . SER B 1 173 ? -6.457 21.781 -1.631 1 98.19 173 SER B N 1
ATOM 4051 C CA . SER B 1 173 ? -6.379 22.703 -0.513 1 98.19 173 SER B CA 1
ATOM 4052 C C . SER B 1 173 ? -6.258 24.141 -1.002 1 98.19 173 SER B C 1
ATOM 4054 O O . SER B 1 173 ? -5.785 24.391 -2.113 1 98.19 173 SER B O 1
ATOM 4056 N N . ARG B 1 174 ? -6.688 25.078 -0.204 1 98.75 174 ARG B N 1
ATOM 4057 C CA . ARG B 1 174 ? -6.871 26.438 -0.699 1 98.75 174 ARG B CA 1
ATOM 4058 C C . ARG B 1 174 ? -6.309 27.469 0.281 1 98.75 174 ARG B C 1
ATOM 4060 O O . ARG B 1 174 ? -6.184 27.188 1.476 1 98.75 174 ARG B O 1
ATOM 4067 N N . LEU B 1 175 ? -5.922 28.578 -0.227 1 98.88 175 LEU B N 1
ATOM 4068 C CA . LEU B 1 175 ? -5.656 29.797 0.515 1 98.88 175 LEU B CA 1
ATOM 4069 C C . LEU B 1 175 ? -6.699 30.875 0.193 1 98.88 175 LEU B C 1
ATOM 4071 O O . LEU B 1 175 ? -6.965 31.156 -0.978 1 98.88 175 LEU B O 1
ATOM 4075 N N . PHE B 1 176 ? -7.258 31.453 1.256 1 98.88 176 PHE B N 1
ATOM 4076 C CA . PHE B 1 176 ? -8.273 32.5 1.093 1 98.88 176 PHE B CA 1
ATOM 4077 C C . PHE B 1 176 ? -7.785 33.812 1.659 1 98.88 176 PHE B C 1
ATOM 4079 O O . PHE B 1 176 ? -7 33.844 2.607 1 98.88 176 PHE B O 1
ATOM 4086 N N . LYS B 1 177 ? -8.258 34.875 1.052 1 98.81 177 LYS B N 1
ATOM 4087 C CA . LYS B 1 177 ? -8.156 36.25 1.539 1 98.81 177 LYS B CA 1
ATOM 4088 C C . LYS B 1 177 ? -9.531 36.781 1.896 1 98.81 177 LYS B C 1
ATOM 4090 O O . LYS B 1 177 ? -10.453 36.781 1.075 1 98.81 177 LYS B O 1
ATOM 4095 N N . PHE B 1 178 ? -9.641 37.219 3.107 1 98.62 178 PHE B N 1
ATOM 4096 C CA . PHE B 1 178 ? -10.906 37.75 3.594 1 98.62 178 PHE B CA 1
ATOM 4097 C C . PHE B 1 178 ? -10.734 39.188 4.102 1 98.62 178 PHE B C 1
ATOM 4099 O O . PHE B 1 178 ? -9.797 39.469 4.844 1 98.62 178 PHE B O 1
ATOM 4106 N N . HIS B 1 179 ? -11.648 40.094 3.695 1 97.88 179 HIS B N 1
ATOM 4107 C CA . HIS B 1 179 ? -11.688 41.469 4.191 1 97.88 179 HIS B CA 1
ATOM 4108 C C . HIS B 1 179 ? -12.789 41.625 5.227 1 97.88 179 HIS B C 1
ATOM 4110 O O . HIS B 1 179 ? -13.977 41.531 4.902 1 97.88 179 HIS B O 1
ATOM 4116 N N . VAL B 1 180 ? -12.453 42 6.438 1 95.44 180 VAL B N 1
ATOM 4117 C CA . VAL B 1 180 ? -13.352 41.969 7.586 1 95.44 180 VAL B CA 1
ATOM 4118 C C . VAL B 1 180 ? -14.438 43.031 7.426 1 95.44 180 VAL B C 1
ATOM 4120 O O . VAL B 1 180 ? -15.578 42.844 7.84 1 95.44 180 VAL B O 1
ATOM 4123 N N . GLU B 1 181 ? -14.188 44.156 6.809 1 93.75 181 GLU B N 1
ATOM 4124 C CA . GLU B 1 181 ? -15.141 45.25 6.695 1 93.75 181 GLU B CA 1
ATOM 4125 C C . GLU B 1 181 ? -16.109 45.031 5.543 1 93.75 181 GLU B C 1
ATOM 4127 O O . GLU B 1 181 ? -17.328 45.219 5.695 1 93.75 181 GLU B O 1
ATOM 4132 N N . THR B 1 182 ? -15.594 44.594 4.477 1 96.12 182 THR B N 1
ATOM 4133 C CA . THR B 1 182 ? -16.438 44.469 3.301 1 96.12 182 THR B CA 1
ATOM 4134 C C . THR B 1 182 ? -17.062 43.062 3.25 1 96.12 182 THR B C 1
ATOM 4136 O O . THR B 1 182 ? -18.062 42.844 2.559 1 96.12 182 THR B O 1
ATOM 4139 N N . GLY B 1 183 ? -16.438 42.156 3.859 1 95.94 183 GLY B N 1
ATOM 4140 C CA . GLY B 1 183 ? -16.906 40.781 3.811 1 95.94 183 GLY B CA 1
ATOM 4141 C C . GLY B 1 183 ? -16.484 40.031 2.553 1 95.94 183 GLY B C 1
ATOM 4142 O O . GLY B 1 183 ? -16.906 38.906 2.311 1 95.94 183 GLY B O 1
ATOM 4143 N N . GLU B 1 184 ? -15.672 40.656 1.799 1 97.5 184 GLU B N 1
ATOM 4144 C CA . GLU B 1 184 ? -15.227 40.031 0.555 1 97.5 184 GLU B CA 1
ATOM 4145 C C . GLU B 1 184 ? -14.281 38.875 0.828 1 97.5 184 GLU B C 1
ATOM 4147 O O . GLU B 1 184 ? -13.336 39 1.606 1 97.5 184 GLU B O 1
ATOM 4152 N N . LEU B 1 185 ? -14.617 37.656 0.271 1 98.44 185 LEU B N 1
ATOM 4153 C CA . LEU B 1 185 ? -13.797 36.469 0.343 1 98.44 185 LEU B CA 1
ATOM 4154 C C . LEU B 1 185 ? -13.227 36.094 -1.027 1 98.44 185 LEU B C 1
ATOM 4156 O O . LEU B 1 185 ? -13.977 35.875 -1.975 1 98.44 185 LEU B O 1
ATOM 4160 N N . GLN B 1 186 ? -11.914 36.062 -1.139 1 98.31 186 GLN B N 1
ATOM 4161 C CA . GLN B 1 186 ? -11.234 35.781 -2.396 1 98.31 186 GLN B CA 1
ATOM 4162 C C . GLN B 1 186 ? -10.43 34.469 -2.303 1 98.31 186 GLN B C 1
ATOM 4164 O O . GLN B 1 186 ? -9.727 34.25 -1.313 1 98.31 186 GLN B O 1
ATOM 4169 N N . LEU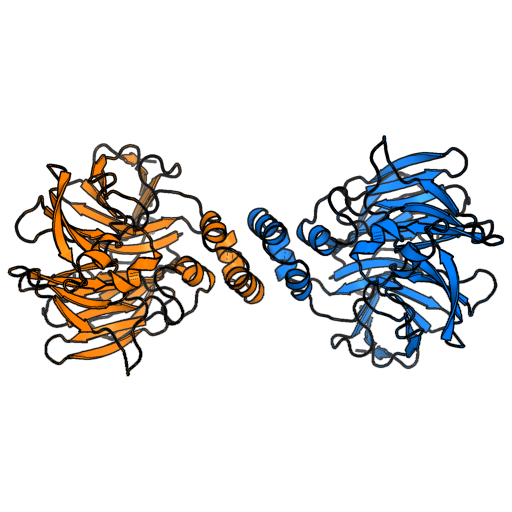 B 1 187 ? -10.586 33.625 -3.299 1 98.44 187 LEU B N 1
ATOM 4170 C CA . LEU B 1 187 ? -9.711 32.469 -3.457 1 98.44 187 LEU B CA 1
ATOM 4171 C C . LEU B 1 187 ? -8.383 32.875 -4.078 1 98.44 187 LEU B C 1
ATOM 4173 O O . LEU B 1 187 ? -8.336 33.312 -5.227 1 98.44 187 LEU B O 1
ATOM 4177 N N . VAL B 1 188 ? -7.242 32.656 -3.35 1 98.06 188 VAL B N 1
ATOM 4178 C CA . VAL B 1 188 ? -5.945 33.188 -3.76 1 98.06 188 VAL B CA 1
ATOM 4179 C C . VAL B 1 188 ? -5.098 32.062 -4.355 1 98.06 188 VAL B C 1
ATOM 4181 O O . VAL B 1 188 ? -4.387 32.281 -5.344 1 98.06 188 VAL B O 1
ATOM 4184 N N . ILE B 1 189 ? -5.031 30.938 -3.746 1 98.62 189 ILE B N 1
ATOM 4185 C CA . ILE B 1 189 ? -4.398 29.719 -4.227 1 98.62 189 ILE B CA 1
ATOM 4186 C C . ILE B 1 189 ? -5.391 28.562 -4.148 1 98.62 189 ILE B C 1
ATOM 4188 O O . ILE B 1 189 ? -6.102 28.406 -3.15 1 98.62 189 ILE B O 1
ATOM 4192 N N . SER B 1 190 ? -5.449 27.656 -5.176 1 98.44 190 SER B N 1
ATOM 4193 C CA . SER B 1 190 ? -6.48 26.625 -5.211 1 98.44 190 SER B CA 1
ATOM 4194 C C . SER B 1 190 ? -5.863 25.234 -5.324 1 98.44 190 SER B C 1
ATOM 4196 O O . SER B 1 190 ? -6.578 24.25 -5.516 1 98.44 190 SER B O 1
ATOM 4198 N N . ASP B 1 191 ? -4.516 25.141 -5.242 1 98.62 191 ASP B N 1
ATOM 4199 C CA . ASP B 1 191 ? -3.914 23.844 -5.559 1 98.62 191 ASP B CA 1
ATOM 4200 C C . ASP B 1 191 ? -2.883 23.453 -4.504 1 98.62 191 ASP B C 1
ATOM 4202 O O . ASP B 1 191 ? -1.871 22.828 -4.824 1 98.62 191 ASP B O 1
ATOM 4206 N N . LEU B 1 192 ? -3.109 23.938 -3.32 1 98.69 192 LEU B N 1
ATOM 4207 C CA . LEU B 1 192 ? -2.238 23.469 -2.246 1 98.69 192 LEU B CA 1
ATOM 4208 C C . LEU B 1 192 ? -2.488 22 -1.943 1 98.69 192 LEU B C 1
ATOM 4210 O O . LEU B 1 192 ? -3.525 21.438 -2.326 1 98.69 192 LEU B O 1
ATOM 4214 N N . ARG B 1 193 ? -1.526 21.359 -1.396 1 98.75 193 ARG B N 1
ATOM 4215 C CA . ARG B 1 193 ? -1.671 19.984 -0.928 1 98.75 193 ARG B CA 1
ATOM 4216 C C . ARG B 1 193 ? -1.596 19.906 0.593 1 98.75 193 ARG B C 1
ATOM 4218 O O . ARG B 1 193 ? -0.504 19.891 1.166 1 98.75 193 ARG B O 1
ATOM 4225 N N . PHE B 1 194 ? -2.803 19.828 1.185 1 98.69 194 PHE B N 1
ATOM 4226 C CA . PHE B 1 194 ? -2.961 19.906 2.633 1 98.69 194 PHE B CA 1
ATOM 4227 C C . PHE B 1 194 ? -2.357 21.188 3.188 1 98.69 194 PHE B C 1
ATOM 4229 O O . PHE B 1 194 ? -1.458 21.141 4.031 1 98.69 194 PHE B O 1
ATOM 4236 N N . GLY B 1 195 ? -2.895 22.312 2.715 1 98.75 195 GLY B N 1
ATOM 4237 C CA . GLY B 1 195 ? -2.49 23.594 3.289 1 98.75 195 GLY B CA 1
ATOM 4238 C C . GLY B 1 195 ? -2.721 23.672 4.785 1 98.75 195 GLY B C 1
ATOM 4239 O O . GLY B 1 195 ? -3.811 23.344 5.27 1 98.75 195 GLY B O 1
ATOM 4240 N N . ASN B 1 196 ? -1.695 23.984 5.457 1 98.5 196 ASN B N 1
ATOM 4241 C CA . ASN B 1 196 ? -1.721 24 6.914 1 98.5 196 ASN B CA 1
ATOM 4242 C C . ASN B 1 196 ? -1.243 25.328 7.48 1 98.5 196 ASN B C 1
ATOM 4244 O O . ASN B 1 196 ? -1.883 26.359 7.273 1 98.5 196 ASN B O 1
ATOM 4248 N N . GLY B 1 197 ? -0.111 25.453 8.016 1 98.81 197 GLY B N 1
ATOM 4249 C CA . GLY B 1 197 ? 0.397 26.672 8.625 1 98.81 197 GLY B CA 1
ATOM 4250 C C . GLY B 1 197 ? 0.615 27.781 7.617 1 98.81 197 GLY B C 1
ATOM 4251 O O . GLY B 1 197 ? 1.038 27.531 6.488 1 98.81 197 GLY B O 1
ATOM 4252 N N . ILE B 1 198 ? 0.373 29.016 8.047 1 98.88 198 ILE B N 1
ATOM 4253 C CA . ILE B 1 198 ? 0.611 30.234 7.273 1 98.88 198 ILE B CA 1
ATOM 4254 C C . ILE B 1 198 ? 1.299 31.266 8.148 1 98.88 198 ILE B C 1
ATOM 4256 O O . ILE B 1 198 ? 0.969 31.422 9.328 1 98.88 198 ILE B O 1
ATOM 4260 N N . ALA B 1 199 ? 2.277 31.953 7.602 1 98.81 199 ALA B N 1
ATOM 4261 C CA . ALA B 1 199 ? 2.965 33.031 8.328 1 98.81 199 ALA B CA 1
ATOM 4262 C C . ALA B 1 199 ? 3.311 34.188 7.41 1 98.81 199 ALA B C 1
ATOM 4264 O O . ALA B 1 199 ? 3.553 34 6.215 1 98.81 199 ALA B O 1
ATOM 4265 N N . LEU B 1 200 ? 3.25 35.312 7.996 1 98.69 200 LEU B N 1
ATOM 4266 C CA . LEU B 1 200 ? 3.635 36.562 7.309 1 98.69 200 LEU B CA 1
ATOM 4267 C C . LEU B 1 200 ? 5.117 36.844 7.52 1 98.69 200 LEU B C 1
ATOM 4269 O O . LEU B 1 200 ? 5.629 36.719 8.633 1 98.69 200 LEU B O 1
ATOM 4273 N N . SER B 1 201 ? 5.785 37.25 6.391 1 98.69 201 SER B N 1
ATOM 4274 C CA . SER B 1 201 ? 7.184 37.625 6.523 1 98.69 201 SER B CA 1
ATOM 4275 C C . SER B 1 201 ? 7.324 38.875 7.379 1 98.69 201 SER B C 1
ATOM 4277 O O . SER B 1 201 ? 6.383 39.688 7.496 1 98.69 201 SER B O 1
ATOM 4279 N N . SER B 1 202 ? 8.516 39.031 7.906 1 97.38 202 SER B N 1
ATOM 4280 C CA . SER B 1 202 ? 8.742 40.125 8.836 1 97.38 202 SER B CA 1
ATOM 4281 C C . SER B 1 202 ? 8.602 41.469 8.141 1 97.38 202 SER B C 1
ATOM 4283 O O . SER B 1 202 ? 8.195 42.469 8.758 1 97.38 202 SER B O 1
ATOM 4285 N N . ASP B 1 203 ? 8.914 41.562 6.883 1 97.06 203 ASP B N 1
ATOM 4286 C CA . ASP B 1 203 ? 8.82 42.812 6.145 1 97.06 203 ASP B CA 1
ATOM 4287 C C . ASP B 1 203 ? 7.465 42.969 5.461 1 97.06 203 ASP B C 1
ATOM 4289 O O . ASP B 1 203 ? 7.25 43.875 4.668 1 97.06 203 ASP B O 1
ATOM 4293 N N . HIS B 1 204 ? 6.605 42 5.668 1 97.88 204 HIS B N 1
ATOM 4294 C CA . HIS B 1 204 ? 5.223 41.969 5.211 1 97.88 204 HIS B CA 1
ATOM 4295 C C . HIS B 1 204 ? 5.145 41.906 3.689 1 97.88 204 HIS B C 1
ATOM 4297 O O . HIS B 1 204 ? 4.145 42.312 3.096 1 97.88 204 HIS B O 1
ATOM 4303 N N . SER B 1 205 ? 6.191 41.344 3.072 1 98.25 205 SER B N 1
ATOM 4304 C CA . SER B 1 205 ? 6.23 41.344 1.614 1 98.25 205 SER B CA 1
ATOM 4305 C C . SER B 1 205 ? 5.684 40.031 1.049 1 98.25 205 SER B C 1
ATOM 4307 O O . SER B 1 205 ? 5.367 39.969 -0.14 1 98.25 205 SER B O 1
ATOM 4309 N N . PHE B 1 206 ? 5.613 39.031 1.827 1 98.75 206 PHE B N 1
ATOM 4310 C CA . PHE B 1 206 ? 5.102 37.75 1.333 1 98.75 206 PHE B CA 1
ATOM 4311 C C . PHE B 1 206 ? 4.574 36.906 2.48 1 98.75 206 PHE B C 1
ATOM 4313 O O . PHE B 1 206 ? 4.852 37.188 3.648 1 98.75 206 PHE B O 1
ATOM 4320 N N . LEU B 1 207 ? 3.75 35.938 2.154 1 98.88 207 LEU B N 1
ATOM 4321 C CA . LEU B 1 207 ? 3.293 34.875 3.035 1 98.88 207 LEU B CA 1
ATOM 4322 C C . LEU B 1 207 ? 3.998 33.562 2.709 1 98.88 207 LEU B C 1
ATOM 4324 O O . LEU B 1 207 ? 4.367 33.312 1.558 1 98.88 207 LEU B O 1
ATOM 4328 N N . VAL B 1 208 ? 4.227 32.719 3.705 1 98.94 208 VAL B N 1
ATOM 4329 C CA . VAL B 1 208 ? 4.625 31.344 3.49 1 98.94 208 VAL B CA 1
ATOM 4330 C C . VAL B 1 208 ? 3.531 30.406 3.994 1 98.94 208 VAL B C 1
ATOM 4332 O O . VAL B 1 208 ? 2.902 30.672 5.02 1 98.94 208 VAL B O 1
ATOM 4335 N N . ILE B 1 209 ? 3.213 29.359 3.199 1 98.94 209 ILE B N 1
ATOM 4336 C CA . ILE B 1 209 ? 2.158 28.391 3.494 1 98.94 209 ILE B CA 1
ATOM 4337 C C . ILE B 1 209 ? 2.727 26.969 3.459 1 98.94 209 ILE B C 1
ATOM 4339 O O . ILE B 1 209 ? 3.332 26.562 2.467 1 98.94 209 ILE B O 1
ATOM 4343 N N . ASN B 1 210 ? 2.541 26.234 4.531 1 98.94 210 ASN B N 1
ATOM 4344 C CA . ASN B 1 210 ? 2.947 24.844 4.562 1 98.94 210 ASN B CA 1
ATOM 4345 C C . ASN B 1 210 ? 2.021 23.969 3.719 1 98.94 210 ASN B C 1
ATOM 4347 O O . ASN B 1 210 ? 0.798 24.109 3.785 1 98.94 210 ASN B O 1
ATOM 4351 N N . GLU B 1 211 ? 2.545 23.141 2.93 1 98.81 211 GLU B N 1
ATOM 4352 C CA . GLU B 1 211 ? 1.861 22 2.314 1 98.81 211 GLU B CA 1
ATOM 4353 C C . GLU B 1 211 ? 2.279 20.688 2.965 1 98.81 211 GLU B C 1
ATOM 4355 O O . GLU B 1 211 ? 3.281 20.078 2.574 1 98.81 211 GLU B O 1
ATOM 4360 N N . CYS B 1 212 ? 1.486 20.234 3.816 1 98.62 212 CYS B N 1
ATOM 4361 C CA . CYS B 1 212 ? 1.861 19.141 4.715 1 98.62 212 CYS B CA 1
ATOM 4362 C C . CYS B 1 212 ? 2.096 17.859 3.939 1 98.62 212 CYS B C 1
ATOM 4364 O O . CYS B 1 212 ? 3.152 17.234 4.066 1 98.62 212 CYS B O 1
ATOM 4366 N N . SER B 1 213 ? 1.154 17.469 3.086 1 98.31 213 SER B N 1
ATOM 4367 C CA . SER B 1 213 ? 1.211 16.156 2.443 1 98.31 213 SER B CA 1
ATOM 4368 C C . SER B 1 213 ? 2.336 16.094 1.417 1 98.31 213 SER B C 1
ATOM 4370 O O . SER B 1 213 ? 2.916 15.023 1.188 1 98.31 213 SER B O 1
ATOM 4372 N N . GLU B 1 214 ? 2.652 17.234 0.838 1 97.81 214 GLU B N 1
ATOM 4373 C CA . GLU B 1 214 ? 3.695 17.281 -0.183 1 97.81 214 GLU B CA 1
ATOM 4374 C C . GLU B 1 214 ? 5.047 17.641 0.429 1 97.81 214 GLU B C 1
ATOM 4376 O O . GLU B 1 214 ? 6.047 17.75 -0.284 1 97.81 214 GLU B O 1
ATOM 4381 N N . ARG B 1 215 ? 5.098 17.953 1.698 1 98.31 215 ARG B N 1
ATOM 4382 C CA . ARG B 1 215 ? 6.324 18.25 2.43 1 98.31 215 ARG B CA 1
ATOM 4383 C C . ARG B 1 215 ? 7.02 19.484 1.861 1 98.31 215 ARG B C 1
ATOM 4385 O O . ARG B 1 215 ? 8.242 19.5 1.722 1 98.31 215 ARG B O 1
ATOM 4392 N N . ARG B 1 216 ? 6.25 20.469 1.479 1 98.38 216 ARG B N 1
ATOM 4393 C CA . ARG B 1 216 ? 6.789 21.656 0.839 1 98.38 216 ARG B CA 1
ATOM 4394 C C . ARG B 1 216 ? 6.184 22.922 1.439 1 98.38 216 ARG B C 1
ATOM 4396 O O . ARG B 1 216 ? 5.25 22.844 2.24 1 98.38 216 ARG B O 1
ATOM 4403 N N . ILE B 1 217 ? 6.812 24.047 1.132 1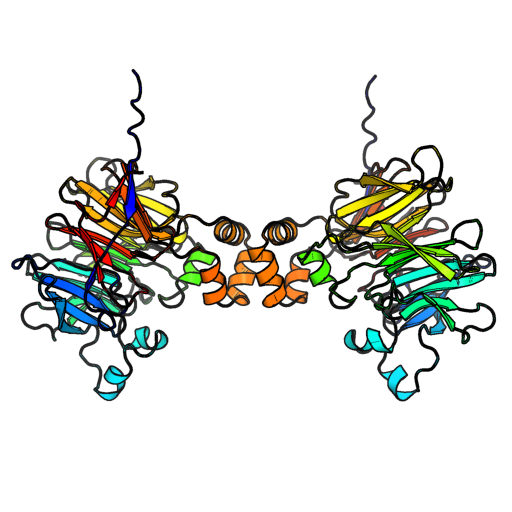 98.88 217 ILE B N 1
ATOM 4404 C CA . ILE B 1 217 ? 6.312 25.359 1.549 1 98.88 217 ILE B CA 1
ATOM 4405 C C . ILE B 1 217 ? 6.117 26.25 0.326 1 98.88 217 ILE B C 1
ATOM 4407 O O . ILE B 1 217 ? 6.98 26.312 -0.552 1 98.88 217 ILE B O 1
ATOM 4411 N N . ARG B 1 218 ? 4.961 26.875 0.235 1 98.88 218 ARG B N 1
ATOM 4412 C CA . ARG B 1 218 ? 4.629 27.844 -0.808 1 98.88 218 ARG B CA 1
ATOM 4413 C C . ARG B 1 218 ? 4.867 29.266 -0.327 1 98.88 218 ARG B C 1
ATOM 4415 O O . ARG B 1 218 ? 4.691 29.562 0.856 1 98.88 218 ARG B O 1
ATOM 4422 N N . LYS B 1 219 ? 5.332 30.109 -1.261 1 98.81 219 LYS B N 1
ATOM 4423 C CA . LYS B 1 219 ? 5.477 31.547 -1.029 1 98.81 219 LYS B CA 1
ATOM 4424 C C . LYS B 1 219 ? 4.488 32.344 -1.881 1 98.81 219 LYS B C 1
ATOM 4426 O O . LYS B 1 219 ? 4.398 32.125 -3.092 1 98.81 219 LYS B O 1
ATOM 4431 N N . TYR B 1 220 ? 3.705 33.125 -1.271 1 98.88 220 TYR B N 1
ATOM 4432 C CA . TYR B 1 220 ? 2.762 34 -1.942 1 98.88 220 TYR B CA 1
ATOM 4433 C C . TYR B 1 220 ? 3.186 35.469 -1.798 1 98.88 220 TYR B C 1
ATOM 4435 O O . TYR B 1 220 ? 3.242 36 -0.686 1 98.88 220 TYR B O 1
ATOM 4443 N N . TYR B 1 221 ? 3.422 36.188 -2.895 1 98.75 221 TYR B N 1
ATOM 4444 C CA . TYR B 1 221 ? 3.906 37.562 -2.885 1 98.75 221 TYR B CA 1
ATOM 4445 C C . TYR B 1 221 ? 2.768 38.531 -2.607 1 98.75 221 TYR B C 1
ATOM 4447 O O . TYR B 1 221 ? 1.717 38.469 -3.25 1 98.75 221 TYR B O 1
ATOM 4455 N N . LEU B 1 222 ? 3.035 39.438 -1.678 1 98.5 222 LEU B N 1
ATOM 4456 C CA . LEU B 1 222 ? 2.027 40.406 -1.298 1 98.5 222 LEU B CA 1
ATOM 4457 C C . LEU B 1 222 ? 2.318 41.781 -1.943 1 98.5 222 LEU B C 1
ATOM 4459 O O . LEU B 1 222 ? 1.404 42.562 -2.162 1 98.5 222 LEU B O 1
ATOM 4463 N N . THR B 1 223 ? 3.6 42.062 -2.189 1 97.88 223 THR B N 1
ATOM 4464 C CA . THR B 1 223 ? 4.02 43.344 -2.73 1 97.88 223 THR B CA 1
ATOM 4465 C C . THR B 1 223 ? 4.988 43.156 -3.895 1 97.88 223 THR B C 1
ATOM 4467 O O . THR B 1 223 ? 5.43 42.031 -4.164 1 97.88 223 THR B O 1
ATOM 4470 N N . GLY B 1 224 ? 5.215 44.344 -4.531 1 96.81 224 GLY B N 1
ATOM 4471 C CA . GLY B 1 224 ? 6.184 44.344 -5.617 1 96.81 224 GLY B CA 1
ATOM 4472 C C . GLY B 1 224 ? 5.594 43.875 -6.934 1 96.81 224 GLY B C 1
ATOM 4473 O O . GLY B 1 224 ? 4.375 43.719 -7.062 1 96.81 224 GLY B O 1
ATOM 4474 N N . ARG B 1 225 ? 6.449 43.562 -7.973 1 97.44 225 ARG B N 1
ATOM 4475 C CA . ARG B 1 225 ? 6.039 43.219 -9.328 1 97.44 225 ARG B CA 1
ATOM 4476 C C . ARG B 1 225 ? 5.367 41.844 -9.367 1 97.44 225 ARG B C 1
ATOM 4478 O O . ARG B 1 225 ? 4.523 41.594 -10.227 1 97.44 225 ARG B O 1
ATOM 4485 N N . LYS B 1 226 ? 5.664 41.062 -8.43 1 97.56 226 LYS B N 1
ATOM 4486 C CA . LYS B 1 226 ? 5.141 39.688 -8.43 1 97.56 226 LYS B CA 1
ATOM 4487 C C . LYS B 1 226 ? 3.906 39.562 -7.539 1 97.56 226 LYS B C 1
ATOM 4489 O O . LYS B 1 226 ? 3.375 38.469 -7.348 1 97.56 226 LYS B O 1
ATOM 4494 N N . ALA B 1 227 ? 3.467 40.594 -7.008 1 97.75 227 ALA B N 1
ATOM 4495 C CA . ALA B 1 227 ? 2.328 40.594 -6.094 1 97.75 227 ALA B CA 1
ATOM 4496 C C . ALA B 1 227 ? 1.159 39.812 -6.699 1 97.75 227 ALA B C 1
ATOM 4498 O O . ALA B 1 227 ? 0.832 39.969 -7.875 1 97.75 227 ALA B O 1
ATOM 4499 N N . GLY B 1 228 ? 0.614 38.844 -5.922 1 97.69 228 GLY B N 1
ATOM 4500 C CA . GLY B 1 228 ? -0.531 38.062 -6.371 1 97.69 228 GLY B CA 1
ATOM 4501 C C . GLY B 1 228 ? -0.145 36.75 -6.98 1 97.69 228 GLY B C 1
ATOM 4502 O O . GLY B 1 228 ? -1.014 35.938 -7.32 1 97.69 228 GLY B O 1
ATOM 4503 N N . THR B 1 229 ? 1.13 36.531 -7.074 1 98.25 229 THR B N 1
ATOM 4504 C CA . THR B 1 229 ? 1.605 35.25 -7.586 1 98.25 229 THR B CA 1
ATOM 4505 C C . THR B 1 229 ? 2.244 34.438 -6.473 1 98.25 229 THR B C 1
ATOM 4507 O O . THR B 1 229 ? 2.428 34.938 -5.355 1 98.25 229 THR B O 1
ATOM 4510 N N . ASN B 1 230 ? 2.432 33.156 -6.73 1 98.56 230 ASN B N 1
ATOM 4511 C CA . ASN B 1 230 ? 3.064 32.281 -5.75 1 98.56 230 ASN B CA 1
ATOM 4512 C C . ASN B 1 230 ? 4.086 31.344 -6.398 1 98.56 230 ASN B C 1
ATOM 4514 O O . ASN B 1 230 ? 4.027 31.094 -7.605 1 98.56 230 ASN B O 1
ATOM 4518 N N . VAL B 1 231 ? 5.055 30.891 -5.652 1 98.25 231 VAL B N 1
ATOM 4519 C CA . VAL B 1 231 ? 6.098 29.969 -6.086 1 98.25 231 VAL B CA 1
ATOM 4520 C C . VAL B 1 231 ? 6.367 28.938 -4.988 1 98.25 231 VAL B C 1
ATOM 4522 O O . VAL B 1 231 ? 5.941 29.125 -3.844 1 98.25 231 VAL B O 1
ATOM 4525 N N . VAL B 1 232 ? 6.988 27.828 -5.387 1 98.38 232 VAL B N 1
ATOM 4526 C CA . VAL B 1 232 ? 7.492 26.891 -4.379 1 98.38 232 VAL B CA 1
ATOM 4527 C C . VAL B 1 232 ? 8.688 27.516 -3.656 1 98.38 232 VAL B C 1
ATOM 4529 O O . VAL B 1 232 ? 9.695 27.859 -4.281 1 98.38 232 VAL B O 1
ATOM 4532 N N . PHE B 1 233 ? 8.547 27.75 -2.4 1 98.44 233 PHE B N 1
ATOM 4533 C CA . PHE B 1 233 ? 9.555 28.375 -1.551 1 98.44 233 PHE B CA 1
ATOM 4534 C C . PHE B 1 233 ? 10.578 27.344 -1.085 1 98.44 233 PHE B C 1
ATOM 4536 O O . PHE B 1 233 ? 11.781 27.609 -1.105 1 98.44 233 PHE B O 1
ATOM 4543 N N . VAL B 1 234 ? 10.141 26.219 -0.613 1 98.44 234 VAL B N 1
ATOM 4544 C CA . VAL B 1 234 ? 10.914 25.047 -0.231 1 98.44 234 VAL B CA 1
ATOM 4545 C C . VAL B 1 234 ? 10.352 23.797 -0.922 1 98.44 234 VAL B C 1
ATOM 4547 O O . VAL B 1 234 ? 9.188 23.438 -0.706 1 98.44 234 VAL B O 1
ATOM 4550 N N . GLU B 1 235 ? 11.109 23.156 -1.753 1 97.81 235 GLU B N 1
ATOM 4551 C CA . GLU B 1 235 ? 10.648 22.031 -2.545 1 97.81 235 GLU B CA 1
ATOM 4552 C C . GLU B 1 235 ? 10.383 20.812 -1.661 1 97.81 235 GLU B C 1
ATOM 4554 O O . GLU B 1 235 ? 9.422 20.062 -1.887 1 97.81 235 GLU B O 1
ATOM 4559 N N . ASP B 1 236 ? 11.25 20.547 -0.771 1 97.5 236 ASP B N 1
ATOM 4560 C CA . ASP B 1 236 ? 11.133 19.469 0.193 1 97.5 236 ASP B CA 1
ATOM 4561 C C . ASP B 1 236 ? 11.766 19.844 1.529 1 97.5 236 ASP B C 1
ATOM 4563 O O . ASP B 1 236 ? 12.992 19.922 1.639 1 97.5 236 ASP B O 1
ATOM 4567 N N . ILE B 1 237 ? 10.961 20.031 2.492 1 98 237 ILE B N 1
ATOM 4568 C CA . ILE B 1 237 ? 11.438 20.469 3.799 1 98 237 ILE B CA 1
ATOM 4569 C C . ILE B 1 237 ? 11.93 19.266 4.605 1 98 237 ILE B C 1
ATOM 4571 O O . ILE B 1 237 ? 12.523 19.438 5.672 1 98 237 ILE B O 1
ATOM 4575 N N . GLY B 1 238 ? 11.742 18.047 4.102 1 97.19 238 GLY B N 1
ATOM 4576 C CA . GLY B 1 238 ? 12.234 16.844 4.762 1 97.19 238 GLY B CA 1
ATOM 4577 C C . GLY B 1 238 ? 11.359 16.406 5.918 1 97.19 238 GLY B C 1
ATOM 4578 O O . GLY B 1 238 ? 11.859 16 6.965 1 97.19 238 GLY B O 1
ATOM 4579 N N . GLY B 1 239 ? 10.07 16.516 5.809 1 97.88 239 GLY B N 1
ATOM 4580 C CA . GLY B 1 239 ? 9.078 16.125 6.793 1 97.88 239 GLY B CA 1
ATOM 4581 C C . GLY B 1 239 ? 7.676 16.594 6.453 1 97.88 239 GLY B C 1
ATOM 4582 O O . GLY B 1 239 ? 7.438 17.094 5.348 1 97.88 239 GLY B O 1
ATOM 4583 N N . TYR B 1 240 ? 6.777 16.406 7.355 1 98.5 240 TYR B N 1
ATOM 4584 C CA . TYR B 1 240 ? 5.391 16.812 7.18 1 98.5 240 TYR B CA 1
ATOM 4585 C C . TYR B 1 240 ? 5.082 18.062 8.008 1 98.5 240 TYR B C 1
ATOM 4587 O O . TYR B 1 240 ? 4.723 17.953 9.18 1 98.5 240 TYR B O 1
ATOM 4595 N N . PRO B 1 241 ? 5.211 19.25 7.328 1 98.81 241 PRO B N 1
ATOM 4596 C CA . PRO B 1 241 ? 5.055 20.5 8.078 1 98.81 241 PRO B CA 1
ATOM 4597 C C . PRO B 1 241 ? 3.613 20.75 8.516 1 98.81 241 PRO B C 1
ATOM 4599 O O . PRO B 1 241 ? 2.688 20.609 7.711 1 98.81 241 PRO B O 1
ATOM 4602 N N . ASP B 1 242 ? 3.434 21.031 9.758 1 98.62 242 ASP B N 1
ATOM 4603 C CA . ASP B 1 242 ? 2.127 21.375 10.305 1 98.62 242 ASP B CA 1
ATOM 4604 C C . ASP B 1 242 ? 1.943 22.891 10.344 1 98.62 242 ASP B C 1
ATOM 4606 O O . ASP B 1 242 ? 1.669 23.516 9.32 1 98.62 242 ASP B O 1
ATOM 4610 N N . ASN B 1 243 ? 2.279 23.594 11.438 1 98.88 243 ASN B N 1
ATOM 4611 C CA . ASN B 1 243 ? 2.197 25.047 11.477 1 98.88 243 ASN B CA 1
ATOM 4612 C C . ASN B 1 243 ? 3.566 25.688 11.273 1 98.88 243 ASN B C 1
ATOM 4614 O O . ASN B 1 243 ? 4.59 25 11.297 1 98.88 243 ASN B O 1
ATOM 4618 N N . ILE B 1 244 ? 3.578 26.984 10.992 1 98.88 244 ILE B N 1
ATOM 4619 C CA . ILE B 1 244 ? 4.766 27.797 10.75 1 98.88 244 ILE B CA 1
ATOM 4620 C C . ILE B 1 244 ? 4.594 29.172 11.383 1 98.88 244 ILE B C 1
ATOM 4622 O O . ILE B 1 244 ? 3.508 29.75 11.328 1 98.88 244 ILE B O 1
ATOM 4626 N N . LYS B 1 245 ? 5.633 29.672 12.023 1 98.44 245 LYS B N 1
ATOM 4627 C CA . LYS B 1 245 ? 5.613 30.984 12.648 1 98.44 245 LYS B CA 1
ATOM 4628 C C . LYS B 1 245 ? 6.855 31.781 12.281 1 98.44 245 LYS B C 1
ATOM 4630 O O . LYS B 1 245 ? 7.938 31.219 12.102 1 98.44 245 LYS B O 1
ATOM 4635 N N . THR B 1 246 ? 6.695 33.094 12.188 1 97.88 246 THR B N 1
ATOM 4636 C CA . THR B 1 246 ? 7.816 34 12.016 1 97.88 246 THR B CA 1
ATOM 4637 C C . THR B 1 246 ? 8.406 34.375 13.367 1 97.88 246 THR B C 1
ATOM 4639 O O . THR B 1 246 ? 7.68 34.75 14.281 1 97.88 246 THR B O 1
ATOM 4642 N N . ASP B 1 247 ? 9.648 34.219 13.43 1 95 247 ASP B N 1
ATOM 4643 C CA . ASP B 1 247 ? 10.25 34.594 14.703 1 95 247 ASP B CA 1
ATOM 4644 C C . ASP B 1 247 ? 10.719 36.062 14.664 1 95 247 ASP B C 1
ATOM 4646 O O . ASP B 1 247 ? 10.523 36.75 13.664 1 95 247 ASP B O 1
ATOM 4650 N N . GLU B 1 248 ? 11.344 36.5 15.742 1 91.69 248 GLU B N 1
ATOM 4651 C CA . GLU B 1 248 ? 11.695 37.906 15.914 1 91.69 248 GLU B CA 1
ATOM 4652 C C . GLU B 1 248 ? 12.82 38.312 14.961 1 91.69 248 GLU B C 1
ATOM 4654 O O . GLU B 1 248 ? 12.945 39.5 14.609 1 91.69 248 GLU B O 1
ATOM 4659 N N . ASP B 1 249 ? 13.609 37.375 14.523 1 94.25 249 ASP B N 1
ATOM 4660 C CA . ASP B 1 249 ? 14.75 37.656 13.656 1 94.25 249 ASP B CA 1
ATOM 4661 C C . ASP B 1 249 ? 14.344 37.594 12.18 1 94.25 249 ASP B C 1
ATOM 4663 O O . ASP B 1 249 ? 15.188 37.719 11.297 1 94.25 249 ASP B O 1
ATOM 4667 N N . GLY B 1 250 ? 13.094 37.281 11.953 1 96.25 250 GLY B N 1
ATOM 4668 C CA . GLY B 1 250 ? 12.602 37.219 10.586 1 96.25 250 GLY B CA 1
ATOM 4669 C C . GLY B 1 250 ? 12.758 35.844 9.977 1 96.25 250 GLY B C 1
ATOM 4670 O O . GLY B 1 250 ? 12.578 35.656 8.766 1 96.25 250 GLY B O 1
ATOM 4671 N N . ASN B 1 251 ? 13.156 34.875 10.836 1 97.88 251 ASN B N 1
ATOM 4672 C CA . ASN B 1 251 ? 13.188 33.469 10.406 1 97.88 251 ASN B CA 1
ATOM 4673 C C . ASN B 1 251 ? 11.828 32.812 10.578 1 97.88 251 ASN B C 1
ATOM 4675 O O . ASN B 1 251 ? 10.898 33.406 11.109 1 97.88 251 ASN B O 1
ATOM 4679 N N . PHE B 1 252 ? 11.75 31.625 10.023 1 98.75 252 PHE B N 1
ATOM 4680 C CA . PHE B 1 252 ? 10.523 30.844 10.156 1 98.75 252 PHE B CA 1
ATOM 4681 C C . PHE B 1 252 ? 10.773 29.594 10.984 1 98.75 252 PHE B C 1
ATOM 4683 O O . PHE B 1 252 ? 11.758 28.875 10.766 1 98.75 252 PHE B O 1
ATOM 4690 N N . LEU B 1 253 ? 9.961 29.375 11.961 1 98.81 253 LEU B N 1
ATOM 4691 C CA . LEU B 1 253 ? 9.945 28.125 12.703 1 98.81 253 LEU B CA 1
ATOM 4692 C C . LEU B 1 253 ? 8.836 27.203 12.203 1 98.81 253 LEU B C 1
ATOM 4694 O O . LEU B 1 253 ? 7.668 27.594 12.164 1 98.81 253 LEU B O 1
ATOM 4698 N N . VAL B 1 254 ? 9.195 26 11.836 1 98.88 254 VAL B N 1
ATOM 4699 C CA . VAL B 1 254 ? 8.242 25.047 11.289 1 98.88 254 VAL B CA 1
ATOM 4700 C C . VAL B 1 254 ? 8.156 23.828 12.195 1 98.88 254 VAL B C 1
ATOM 4702 O O . VAL B 1 254 ? 9.156 23.156 12.438 1 98.88 254 VAL B O 1
ATOM 4705 N N . GLY B 1 255 ? 6.961 23.594 12.766 1 98.81 255 GLY B N 1
ATOM 4706 C CA . GLY B 1 255 ? 6.707 22.312 13.406 1 98.81 255 GLY B CA 1
ATOM 4707 C C . GLY B 1 255 ? 6.449 21.188 12.414 1 98.81 255 GLY B C 1
ATOM 4708 O O . GLY B 1 255 ? 5.707 21.375 11.445 1 98.81 255 GLY B O 1
ATOM 4709 N N . LEU B 1 256 ? 7.082 20.047 12.633 1 98.75 256 LEU B N 1
ATOM 4710 C CA . LEU B 1 256 ? 6.906 18.906 11.742 1 98.75 256 LEU B CA 1
ATOM 4711 C C . LEU B 1 256 ? 6.395 17.688 12.508 1 98.75 256 LEU B C 1
ATOM 4713 O O . LEU B 1 256 ? 6.914 17.359 13.578 1 98.75 256 LEU B O 1
ATOM 4717 N N . TYR B 1 257 ? 5.453 17.062 11.945 1 97.62 257 TYR B N 1
ATOM 4718 C CA . TYR B 1 257 ? 4.891 15.859 12.547 1 97.62 257 TYR B CA 1
ATOM 4719 C C . TYR B 1 257 ? 5.926 14.742 12.602 1 97.62 257 TYR B C 1
ATOM 4721 O O . TYR B 1 257 ? 6.012 14.016 13.594 1 97.62 257 TYR B O 1
ATOM 4729 N N . ALA B 1 258 ? 6.676 14.578 11.523 1 97.31 258 ALA B N 1
ATOM 4730 C CA . ALA B 1 258 ? 7.723 13.57 11.375 1 97.31 258 ALA B CA 1
ATOM 4731 C C . ALA B 1 258 ? 8.602 13.867 10.164 1 97.31 258 ALA B C 1
ATOM 4733 O O . ALA B 1 258 ? 8.328 14.797 9.398 1 97.31 258 ALA B O 1
ATOM 4734 N N . GLU B 1 259 ? 9.633 13.086 10.062 1 97 259 GLU B N 1
ATOM 4735 C CA . GLU B 1 259 ? 10.453 13.141 8.859 1 97 259 GLU B CA 1
ATOM 4736 C C . GLU B 1 259 ? 9.766 12.461 7.684 1 97 259 GLU B C 1
ATOM 4738 O O . GLU B 1 259 ? 8.82 11.695 7.871 1 97 259 GLU B O 1
ATOM 4743 N N . THR B 1 260 ? 10.297 12.812 6.523 1 96.31 260 THR B N 1
ATOM 4744 C CA . THR B 1 260 ? 9.789 12.164 5.32 1 96.31 260 THR B CA 1
ATOM 4745 C C . THR B 1 260 ? 9.875 10.641 5.449 1 96.31 260 THR B C 1
ATOM 4747 O O . THR B 1 260 ? 10.867 10.109 5.949 1 96.31 260 THR B O 1
ATOM 4750 N N . ASN B 1 261 ? 8.875 9.984 5.023 1 96.31 261 ASN B N 1
ATOM 4751 C CA . ASN B 1 261 ? 8.805 8.523 5.078 1 96.31 261 ASN B CA 1
ATOM 4752 C C . ASN B 1 261 ? 8.641 7.918 3.688 1 96.31 261 ASN B C 1
ATOM 4754 O O . ASN B 1 261 ? 7.723 8.289 2.951 1 96.31 261 ASN B O 1
ATOM 4758 N N . ALA B 1 262 ? 9.516 6.984 3.387 1 95.56 262 ALA B N 1
ATOM 4759 C CA . ALA B 1 262 ? 9.531 6.398 2.049 1 95.56 262 ALA B CA 1
ATOM 4760 C C . ALA B 1 262 ? 8.258 5.602 1.783 1 95.56 262 ALA B C 1
ATOM 4762 O O . ALA B 1 262 ? 7.773 5.551 0.649 1 95.56 262 ALA B O 1
ATOM 4763 N N . ASP B 1 263 ? 7.723 4.914 2.748 1 96.56 263 ASP B N 1
ATOM 4764 C CA . ASP B 1 263 ? 6.496 4.141 2.572 1 96.56 263 ASP B CA 1
ATOM 4765 C C . ASP B 1 263 ? 5.32 5.051 2.225 1 96.56 263 ASP B C 1
ATOM 4767 O O . ASP B 1 263 ? 4.523 4.73 1.342 1 96.56 263 ASP B O 1
ATOM 4771 N N . VAL B 1 264 ? 5.223 6.195 2.947 1 97.56 264 VAL B N 1
ATOM 4772 C CA . VAL B 1 264 ? 4.152 7.145 2.66 1 97.56 264 VAL B CA 1
ATOM 4773 C C . VAL B 1 264 ? 4.305 7.68 1.238 1 97.56 264 VAL B C 1
ATOM 4775 O O . VAL B 1 264 ? 3.33 7.758 0.489 1 97.56 264 VAL B O 1
ATOM 4778 N N . THR B 1 265 ? 5.504 7.98 0.881 1 96.31 265 THR B N 1
ATOM 4779 C CA . THR B 1 265 ? 5.773 8.469 -0.466 1 96.31 265 THR B CA 1
ATOM 4780 C C . THR B 1 265 ? 5.387 7.422 -1.509 1 96.31 265 THR B C 1
ATOM 4782 O O . THR B 1 265 ? 4.824 7.758 -2.553 1 96.31 265 THR B O 1
ATOM 4785 N N . ALA B 1 266 ? 5.711 6.168 -1.238 1 95.75 266 ALA B N 1
ATOM 4786 C CA . ALA B 1 266 ? 5.359 5.09 -2.156 1 95.75 266 ALA B CA 1
ATOM 4787 C C . ALA B 1 266 ? 3.846 4.992 -2.332 1 95.75 266 ALA B C 1
ATOM 4789 O O . ALA B 1 266 ? 3.352 4.848 -3.453 1 95.75 266 ALA B O 1
ATOM 4790 N N . VAL B 1 267 ? 3.094 5.086 -1.302 1 97.69 267 VAL B N 1
ATOM 4791 C CA . VAL B 1 267 ? 1.637 5.027 -1.361 1 97.69 267 VAL B CA 1
ATOM 4792 C C . VAL B 1 267 ? 1.106 6.207 -2.174 1 97.69 267 VAL B C 1
ATOM 4794 O O . VAL B 1 267 ? 0.255 6.031 -3.049 1 97.69 267 VAL B O 1
ATOM 4797 N N . GLN B 1 268 ? 1.666 7.387 -1.914 1 97.12 268 GLN B N 1
ATOM 4798 C CA . GLN B 1 268 ? 1.205 8.594 -2.592 1 97.12 268 GLN B CA 1
ATOM 4799 C C . GLN B 1 268 ? 1.497 8.531 -4.09 1 97.12 268 GLN B C 1
ATOM 4801 O O . GLN B 1 268 ? 0.804 9.164 -4.891 1 97.12 268 GLN B O 1
ATOM 4806 N N . SER B 1 269 ? 2.459 7.762 -4.496 1 95.81 269 SER B N 1
ATOM 4807 C CA . SER B 1 269 ? 2.967 7.793 -5.863 1 95.81 269 SER B CA 1
ATOM 4808 C C . SER B 1 269 ? 2.174 6.859 -6.77 1 95.81 269 SER B C 1
ATOM 4810 O O . SER B 1 269 ? 2.33 6.891 -7.992 1 95.81 269 SER B O 1
ATOM 4812 N N . SER B 1 270 ? 1.381 5.957 -6.199 1 96.56 270 SER B N 1
ATOM 4813 C CA . SER B 1 270 ? 0.574 5.023 -6.98 1 96.56 270 SER B CA 1
ATOM 4814 C C . SER B 1 270 ? -0.916 5.27 -6.762 1 96.56 270 SER B C 1
ATOM 4816 O O . SER B 1 270 ? -1.413 5.156 -5.641 1 96.56 270 SER B O 1
ATOM 4818 N N . ILE B 1 271 ? -1.604 5.605 -7.836 1 96 271 ILE B N 1
ATOM 4819 C CA . ILE B 1 271 ? -3.039 5.859 -7.742 1 96 271 ILE B CA 1
ATOM 4820 C C . ILE B 1 271 ? -3.746 4.625 -7.184 1 96 271 ILE B C 1
ATOM 4822 O O . ILE B 1 271 ? -4.625 4.742 -6.324 1 96 271 ILE B O 1
ATOM 4826 N N . ASN B 1 272 ? -3.299 3.42 -7.598 1 96.12 272 ASN B N 1
ATOM 4827 C CA . ASN B 1 272 ? -3.932 2.182 -7.152 1 96.12 272 ASN B CA 1
ATOM 4828 C C . ASN B 1 272 ? -3.672 1.919 -5.672 1 96.12 272 ASN B C 1
ATOM 4830 O O . ASN B 1 272 ? -4.605 1.671 -4.91 1 96.12 272 ASN B O 1
ATOM 4834 N N . ILE B 1 273 ? -2.414 1.974 -5.242 1 97.75 273 ILE B N 1
ATOM 4835 C CA . ILE B 1 273 ? -2.078 1.696 -3.85 1 97.75 273 ILE B CA 1
ATOM 4836 C C . ILE B 1 273 ? -2.742 2.73 -2.943 1 97.75 273 ILE B C 1
ATOM 4838 O O . ILE B 1 273 ? -3.287 2.383 -1.894 1 97.75 273 ILE B O 1
ATOM 4842 N N . LYS B 1 274 ? -2.73 3.967 -3.395 1 97.12 274 LYS B N 1
ATOM 4843 C CA . LYS B 1 274 ? -3.381 5.051 -2.66 1 97.12 274 LYS B CA 1
ATOM 4844 C C . LYS B 1 274 ? -4.859 4.746 -2.428 1 97.12 274 LYS B C 1
ATOM 4846 O O . LYS B 1 274 ? -5.34 4.816 -1.295 1 97.12 274 LYS B O 1
ATOM 4851 N N . ASN B 1 275 ? -5.57 4.406 -3.5 1 97.5 275 ASN B N 1
ATOM 4852 C CA . ASN B 1 275 ? -6.996 4.121 -3.4 1 97.5 275 ASN B CA 1
ATOM 4853 C C . ASN B 1 275 ? -7.266 2.916 -2.504 1 97.5 275 ASN B C 1
ATOM 4855 O O . ASN B 1 275 ? -8.242 2.906 -1.749 1 97.5 275 ASN B O 1
ATOM 4859 N N . ILE B 1 276 ? -6.43 1.922 -2.574 1 98.31 276 ILE B N 1
ATOM 4860 C CA . ILE B 1 276 ? -6.578 0.738 -1.735 1 98.31 276 ILE B CA 1
ATOM 4861 C C . ILE B 1 276 ? -6.375 1.115 -0.27 1 98.31 276 ILE B C 1
ATOM 4863 O O . ILE B 1 276 ? -7.133 0.679 0.6 1 98.31 276 ILE B O 1
ATOM 4867 N N . PHE B 1 277 ? -5.391 1.911 0.092 1 98.25 277 PHE B N 1
ATOM 4868 C CA . PHE B 1 277 ? -5.168 2.365 1.46 1 98.25 277 PHE B CA 1
ATOM 4869 C C . PHE B 1 277 ? -6.371 3.148 1.973 1 98.25 277 PHE B C 1
ATOM 4871 O O . PHE B 1 277 ? -6.863 2.889 3.072 1 98.25 277 PHE B O 1
ATOM 4878 N N . LEU B 1 278 ? -6.863 4.113 1.145 1 98.19 278 LEU B N 1
ATOM 4879 C CA . LEU B 1 278 ? -7.965 4.973 1.557 1 98.19 278 LEU B CA 1
ATOM 4880 C C . LEU B 1 278 ? -9.227 4.152 1.811 1 98.19 278 LEU B C 1
ATOM 4882 O O . LEU B 1 278 ? -10.023 4.492 2.686 1 98.19 278 LEU B O 1
ATOM 4886 N N . LYS B 1 279 ? -9.359 3.068 1.093 1 97.44 279 LYS B N 1
ATOM 4887 C CA . LYS B 1 279 ? -10.594 2.291 1.153 1 97.44 279 LYS B CA 1
ATOM 4888 C C . LYS B 1 279 ? -10.5 1.198 2.215 1 97.44 279 LYS B C 1
ATOM 4890 O O . LYS B 1 279 ? -11.484 0.905 2.896 1 97.44 279 LYS B O 1
ATOM 4895 N N . HIS B 1 280 ? -9.25 0.576 2.461 1 97.75 280 HIS B N 1
ATOM 4896 C CA . HIS B 1 280 ? -9.219 -0.69 3.184 1 97.75 280 HIS B CA 1
ATOM 4897 C C . HIS B 1 280 ? -8.344 -0.593 4.43 1 97.75 280 HIS B C 1
ATOM 4899 O O . HIS B 1 280 ? -8.438 -1.434 5.328 1 97.75 280 HIS B O 1
ATOM 4905 N N . VAL B 1 281 ? -7.438 0.327 4.523 1 98 281 VAL B N 1
ATOM 4906 C CA . VAL B 1 281 ? -6.465 0.365 5.613 1 98 281 VAL B CA 1
ATOM 4907 C C . VAL B 1 281 ? -6.93 1.346 6.684 1 98 281 VAL B C 1
ATOM 4909 O O . VAL B 1 281 ? -7.168 2.521 6.398 1 98 281 VAL B O 1
ATOM 4912 N N . PRO B 1 282 ? -7.082 0.912 7.918 1 96.94 282 PRO B N 1
ATOM 4913 C CA . PRO B 1 282 ? -7.422 1.854 8.984 1 96.94 282 PRO B CA 1
ATOM 4914 C C . PRO B 1 282 ? -6.43 3.01 9.094 1 96.94 282 PRO B C 1
ATOM 4916 O O . PRO B 1 282 ? -5.219 2.799 9 1 96.94 282 PRO B O 1
ATOM 4919 N N . PRO B 1 283 ? -6.949 4.227 9.336 1 95.19 283 PRO B N 1
ATOM 4920 C CA . PRO B 1 283 ? -6.078 5.402 9.367 1 95.19 283 PRO B CA 1
ATOM 4921 C C . PRO B 1 283 ? -4.965 5.285 10.406 1 95.19 283 PRO B C 1
ATOM 4923 O O . PRO B 1 283 ? -3.834 5.711 10.156 1 95.19 283 PRO B O 1
ATOM 4926 N N . LEU B 1 284 ? -5.262 4.734 11.539 1 94.69 284 LEU B N 1
ATOM 4927 C CA . LEU B 1 284 ? -4.25 4.602 12.578 1 94.69 284 LEU B CA 1
ATOM 4928 C C . LEU B 1 284 ? -3.109 3.701 12.117 1 94.69 284 LEU B C 1
ATOM 4930 O O . LEU B 1 284 ? -1.945 3.951 12.438 1 94.69 284 LEU B O 1
ATOM 4934 N N . THR B 1 285 ? -3.387 2.588 11.344 1 96.81 285 THR B N 1
ATOM 4935 C CA . THR B 1 285 ? -2.363 1.713 10.789 1 96.81 285 THR B CA 1
ATOM 4936 C C . THR B 1 285 ? -1.463 2.48 9.82 1 96.81 285 THR B C 1
ATOM 4938 O O . THR B 1 285 ? -0.238 2.348 9.867 1 96.81 285 THR B O 1
ATOM 4941 N N . ALA B 1 286 ? -2.102 3.295 8.953 1 96.06 286 ALA B N 1
ATOM 4942 C CA . ALA B 1 286 ? -1.332 4.117 8.016 1 96.06 286 ALA B CA 1
ATOM 4943 C C . ALA B 1 286 ? -0.484 5.145 8.766 1 96.06 286 ALA B C 1
ATOM 4945 O O . ALA B 1 286 ? 0.672 5.379 8.406 1 96.06 286 ALA B O 1
ATOM 4946 N N . LEU B 1 287 ? -1.036 5.758 9.797 1 94.94 287 LEU B N 1
ATOM 4947 C CA . LEU B 1 287 ? -0.32 6.754 10.586 1 94.94 287 LEU B CA 1
ATOM 4948 C C . LEU B 1 287 ? 0.922 6.148 11.227 1 94.94 287 LEU B C 1
ATOM 4950 O O . LEU B 1 287 ? 1.959 6.809 11.328 1 94.94 287 LEU B O 1
ATOM 4954 N N . ASN B 1 288 ? 0.847 4.906 11.609 1 94.44 288 ASN B N 1
ATOM 4955 C CA . ASN B 1 288 ? 1.929 4.23 12.32 1 94.44 288 ASN B CA 1
ATOM 4956 C C . ASN B 1 288 ? 3.09 3.9 11.383 1 94.44 288 ASN B C 1
ATOM 4958 O O . ASN B 1 288 ? 4.137 3.426 11.836 1 94.44 288 ASN B O 1
ATOM 4962 N N . MET B 1 289 ? 2.955 4.094 10.102 1 94.44 289 MET B N 1
ATOM 4963 C CA . MET B 1 289 ? 4.074 3.92 9.18 1 94.44 289 MET B CA 1
ATOM 4964 C C . MET B 1 289 ? 5.148 4.973 9.43 1 94.44 289 MET B C 1
ATOM 4966 O O . MET B 1 289 ? 6.316 4.766 9.094 1 94.44 289 MET B O 1
ATOM 4970 N N . VAL B 1 290 ? 4.715 6.18 9.953 1 94.94 290 VAL B N 1
ATOM 4971 C CA . VAL B 1 290 ? 5.656 7.27 10.188 1 94.94 290 VAL B CA 1
ATOM 4972 C C . VAL B 1 290 ? 6.199 7.188 11.609 1 94.94 290 VAL B C 1
ATOM 4974 O O . VAL B 1 290 ? 5.449 6.926 12.555 1 94.94 290 VAL B O 1
ATOM 4977 N N . PRO B 1 291 ? 7.516 7.363 11.789 1 93.62 291 PRO B N 1
ATOM 4978 C CA . PRO B 1 291 ? 8.094 7.277 13.133 1 93.62 291 PRO B CA 1
ATOM 4979 C C . PRO B 1 291 ? 7.609 8.398 14.047 1 93.62 291 PRO B C 1
ATOM 4981 O O . PRO B 1 291 ? 7.418 9.531 13.602 1 93.62 291 PRO B O 1
ATOM 4984 N N . VAL B 1 292 ? 7.418 8.062 15.305 1 96.25 292 VAL B N 1
ATOM 4985 C CA . VAL B 1 292 ? 7.129 9.062 16.328 1 96.25 292 VAL B CA 1
ATOM 4986 C C . VAL B 1 292 ? 8.422 9.781 16.719 1 96.25 292 VAL B C 1
ATOM 4988 O O . VAL B 1 292 ? 9.383 9.148 17.141 1 96.25 292 VAL B O 1
ATOM 4991 N N . MET B 1 293 ? 8.43 11.086 16.578 1 98 293 MET B N 1
ATOM 4992 C CA . MET B 1 293 ? 9.617 11.883 16.875 1 98 293 MET B CA 1
ATOM 4993 C C . MET B 1 293 ? 9.258 13.352 17.094 1 98 293 MET B C 1
ATOM 4995 O O . MET B 1 293 ? 8.133 13.758 16.797 1 98 293 MET B O 1
ATOM 4999 N N . GLY B 1 294 ? 10.172 14.086 17.703 1 98.31 294 GLY B N 1
ATOM 5000 C CA . GLY B 1 294 ? 10.102 15.539 17.734 1 98.31 294 GLY B CA 1
ATOM 5001 C C . GLY B 1 294 ? 10.953 16.203 16.656 1 98.31 294 GLY B C 1
ATOM 5002 O O . GLY B 1 294 ? 12.109 15.828 16.469 1 98.31 294 GLY B O 1
ATOM 5003 N N . LEU B 1 295 ? 10.367 17.109 15.961 1 98.62 295 LEU B N 1
ATOM 5004 C CA . LEU B 1 295 ? 11.109 17.719 14.859 1 98.62 295 LEU B CA 1
ATOM 5005 C C . LEU B 1 295 ? 10.648 19.156 14.625 1 98.62 295 LEU B C 1
ATOM 5007 O O . LEU B 1 295 ? 9.445 19.406 14.477 1 98.62 295 LEU B O 1
ATOM 5011 N N . VAL B 1 296 ? 11.531 20.125 14.734 1 98.81 296 VAL B N 1
ATOM 5012 C CA . VAL B 1 296 ? 11.352 21.516 14.367 1 98.81 296 VAL B CA 1
ATOM 5013 C C . VAL B 1 296 ? 12.477 21.953 13.43 1 98.81 296 VAL B C 1
ATOM 5015 O O . VAL B 1 296 ? 13.633 21.594 13.641 1 98.81 296 VAL B O 1
ATOM 5018 N N . LYS B 1 297 ? 12.133 22.672 12.43 1 98.75 297 LYS B N 1
ATOM 5019 C CA . LYS B 1 297 ? 13.141 23.266 11.562 1 98.75 297 LYS B CA 1
ATOM 5020 C C . LYS B 1 297 ? 12.992 24.781 11.492 1 98.75 297 LYS B C 1
ATOM 5022 O O . LYS B 1 297 ? 11.875 25.297 11.469 1 98.75 297 LYS B O 1
ATOM 5027 N N . LYS B 1 298 ? 14.125 25.438 11.477 1 98.38 298 LYS B N 1
ATOM 5028 C CA . LYS B 1 298 ? 14.18 26.891 11.305 1 98.38 298 LYS B CA 1
ATOM 5029 C C . LYS B 1 298 ? 14.688 27.25 9.914 1 98.38 298 LYS B C 1
ATOM 5031 O O . LYS B 1 298 ? 15.727 26.75 9.477 1 98.38 298 LYS B O 1
ATOM 5036 N N . LEU B 1 299 ? 13.938 28.078 9.266 1 98.5 299 LEU B N 1
ATOM 5037 C CA . LEU B 1 299 ? 14.297 28.562 7.934 1 98.5 299 LEU B CA 1
ATOM 5038 C C . LEU B 1 299 ? 14.656 30.047 7.969 1 98.5 299 LEU B C 1
ATOM 5040 O O . LEU B 1 299 ? 14.047 30.828 8.711 1 98.5 299 LEU B O 1
ATOM 5044 N N . ASP B 1 300 ? 15.586 30.422 7.125 1 97.5 300 ASP B N 1
ATOM 5045 C CA . ASP B 1 300 ? 15.828 31.859 6.961 1 97.5 300 ASP B CA 1
ATOM 5046 C C . ASP B 1 300 ? 14.828 32.469 5.98 1 97.5 300 ASP B C 1
ATOM 5048 O O . ASP B 1 300 ? 13.93 31.781 5.488 1 97.5 300 ASP B O 1
ATOM 5052 N N . ARG B 1 301 ? 14.922 33.75 5.766 1 96.75 301 ARG B N 1
ATOM 5053 C CA . ARG B 1 301 ? 13.953 34.531 4.98 1 96.75 301 ARG B CA 1
ATOM 5054 C C . ARG B 1 301 ? 13.93 34.062 3.533 1 96.75 301 ARG B C 1
ATOM 5056 O O . ARG B 1 301 ? 13 34.375 2.785 1 96.75 301 ARG B O 1
ATOM 5063 N N . HIS B 1 302 ? 14.953 33.25 3.102 1 95.81 302 HIS B N 1
ATOM 5064 C CA . HIS B 1 302 ? 15.047 32.781 1.724 1 95.81 302 HIS B CA 1
ATOM 5065 C C . HIS B 1 302 ? 14.641 31.297 1.614 1 95.81 302 HIS B C 1
ATOM 5067 O O . HIS B 1 302 ? 14.734 30.703 0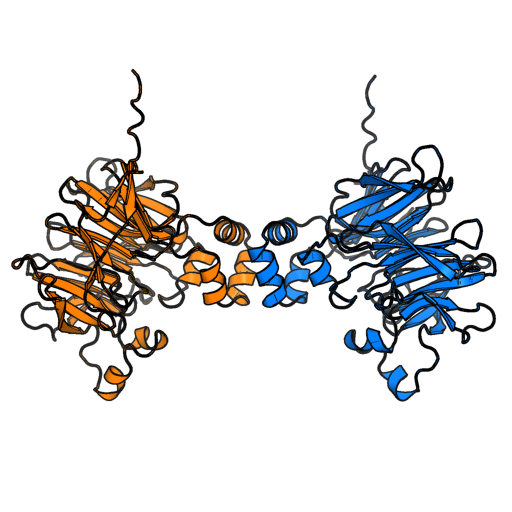.538 1 95.81 302 HIS B O 1
ATOM 5073 N N . GLY B 1 303 ? 14.227 30.703 2.67 1 97.12 303 GLY B N 1
ATOM 5074 C CA . GLY B 1 303 ? 13.734 29.328 2.629 1 97.12 303 GLY B CA 1
ATOM 5075 C C . GLY B 1 303 ? 14.812 28.297 2.893 1 97.12 303 GLY B C 1
ATOM 5076 O O . GLY B 1 303 ? 14.578 27.094 2.75 1 97.12 303 GLY B O 1
ATOM 5077 N N . ARG B 1 304 ? 16.078 28.781 3.244 1 96.69 304 ARG B N 1
ATOM 5078 C CA . ARG B 1 304 ? 17.172 27.859 3.594 1 96.69 304 ARG B CA 1
ATOM 5079 C C . ARG B 1 304 ? 17.031 27.375 5.035 1 96.69 304 ARG B C 1
ATOM 5081 O O . ARG B 1 304 ? 16.828 28.188 5.949 1 96.69 304 ARG B O 1
ATOM 5088 N N . VAL B 1 305 ? 17.047 26 5.238 1 97.44 305 VAL B N 1
ATOM 5089 C CA . VAL B 1 305 ? 17.047 25.438 6.59 1 97.44 305 VAL B CA 1
ATOM 5090 C C . VAL B 1 305 ? 18.344 25.828 7.301 1 97.44 305 VAL B C 1
ATOM 5092 O O . VAL B 1 305 ? 19.438 25.5 6.84 1 97.44 305 VAL B O 1
ATOM 5095 N N . ILE B 1 306 ? 18.266 26.469 8.453 1 96.94 306 ILE B N 1
ATOM 5096 C CA . ILE B 1 306 ? 19.469 26.938 9.141 1 96.94 306 ILE B CA 1
ATOM 5097 C C . ILE B 1 306 ? 19.625 26.188 10.453 1 96.94 306 ILE B C 1
ATOM 5099 O O . ILE B 1 306 ? 20.719 26.125 11.008 1 96.94 306 ILE B O 1
ATOM 5103 N N . SER B 1 307 ? 18.578 25.656 10.984 1 97 307 SER B N 1
ATOM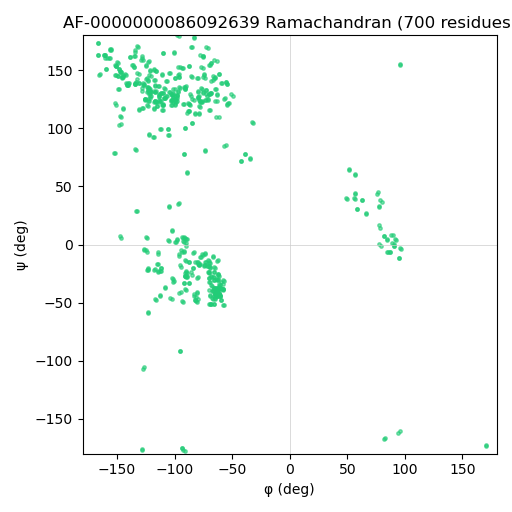 5104 C CA . SER B 1 307 ? 18.641 24.828 12.188 1 97 307 SER B CA 1
ATOM 5105 C C . SER B 1 307 ? 17.609 23.703 12.148 1 97 307 SER B C 1
ATOM 5107 O O . SER B 1 307 ? 16.516 23.875 11.594 1 97 307 SER B O 1
ATOM 5109 N N . VAL B 1 308 ? 17.984 22.578 12.664 1 98.06 308 VAL B N 1
ATOM 5110 C CA . VAL B 1 308 ? 17.109 21.422 12.859 1 98.06 308 VAL B CA 1
ATOM 5111 C C . VAL B 1 308 ? 17.109 21.016 14.328 1 98.06 308 VAL B C 1
ATOM 5113 O O . VAL B 1 308 ? 18.172 20.766 14.906 1 98.06 308 VAL B O 1
ATOM 5116 N N . TYR B 1 309 ? 16.031 21.031 14.984 1 98.25 309 TYR B N 1
ATOM 5117 C CA . TYR B 1 309 ? 15.828 20.547 16.344 1 98.25 309 TYR B CA 1
ATOM 5118 C C . TYR B 1 309 ? 15.125 19.188 16.328 1 98.25 309 TYR B C 1
ATOM 5120 O O . TYR B 1 309 ? 14.023 19.062 15.789 1 98.25 309 TYR B O 1
ATOM 5128 N N . VAL B 1 310 ? 15.734 18.156 16.953 1 98.19 310 VAL B N 1
ATOM 5129 C CA . VAL B 1 310 ? 15.195 16.812 16.719 1 98.19 310 VAL B CA 1
ATOM 5130 C C . VAL B 1 310 ? 15.242 16 18 1 98.19 310 VAL B C 1
ATOM 5132 O O . VAL B 1 310 ? 16.172 16.156 18.812 1 98.19 310 VAL B O 1
ATOM 5135 N N . ASP B 1 311 ? 14.219 15.266 18.266 1 98.06 311 ASP B N 1
ATOM 5136 C CA . ASP B 1 311 ? 14.164 14.172 19.234 1 98.06 311 ASP B CA 1
ATOM 5137 C C . ASP B 1 311 ? 13.75 12.867 18.562 1 98.06 311 ASP B C 1
ATOM 5139 O O . ASP B 1 311 ? 12.562 12.547 18.484 1 98.06 311 ASP B O 1
ATOM 5143 N N . ARG B 1 312 ? 14.711 12.055 18.172 1 95.31 312 ARG B N 1
ATOM 5144 C CA . ARG B 1 312 ? 14.453 10.852 17.391 1 95.31 312 ARG B CA 1
ATOM 5145 C C . ARG B 1 312 ? 13.836 9.75 18.25 1 95.31 312 ARG B C 1
ATOM 5147 O O . ARG B 1 312 ? 13.188 8.844 17.734 1 95.31 312 ARG B O 1
ATOM 5154 N N . THR B 1 313 ? 13.984 9.898 19.578 1 95.75 313 THR B N 1
ATOM 5155 C CA . THR B 1 313 ? 13.484 8.867 20.5 1 95.75 313 THR B CA 1
ATOM 5156 C C . THR B 1 313 ? 12.094 9.234 21.016 1 95.75 313 THR B C 1
ATOM 5158 O O . THR B 1 313 ? 11.438 8.422 21.672 1 95.75 313 THR B O 1
ATOM 5161 N N . ALA B 1 314 ? 11.711 10.477 20.703 1 96.75 314 ALA B N 1
ATOM 5162 C CA . ALA B 1 314 ? 10.414 10.977 21.172 1 96.75 314 ALA B CA 1
ATOM 5163 C C . ALA B 1 314 ? 10.328 10.938 22.688 1 96.75 314 ALA B C 1
ATOM 5165 O O . ALA B 1 314 ? 9.266 10.68 23.25 1 96.75 314 ALA B O 1
ATOM 5166 N N . THR B 1 315 ? 11.391 11.094 23.344 1 96.38 315 THR B N 1
ATOM 5167 C CA . THR B 1 315 ? 11.461 11.047 24.797 1 96.38 315 THR B CA 1
ATOM 5168 C C . THR B 1 315 ? 11.008 12.375 25.406 1 96.38 315 THR B C 1
ATOM 5170 O O . THR B 1 315 ? 10.281 12.391 26.406 1 96.38 315 THR B O 1
ATOM 5173 N N . PHE B 1 316 ? 11.43 13.484 24.797 1 94.81 316 PHE B N 1
ATOM 5174 C CA . PHE B 1 316 ? 11.219 14.812 25.359 1 94.81 316 PHE B CA 1
ATOM 5175 C C . PHE B 1 316 ? 10.172 15.586 24.562 1 94.81 316 PHE B C 1
ATOM 5177 O O . PHE B 1 316 ? 9.445 16.406 25.125 1 94.81 316 PHE B O 1
ATOM 5184 N N . VAL B 1 317 ? 10.188 15.383 23.312 1 94.94 317 VAL B N 1
ATOM 5185 C CA . VAL B 1 317 ? 9.297 16.062 22.391 1 94.94 317 VAL B CA 1
ATOM 5186 C C . VAL B 1 317 ? 8.828 15.102 21.312 1 94.94 317 VAL B C 1
ATOM 5188 O O . VAL B 1 317 ? 9.594 14.258 20.844 1 94.94 317 VAL B O 1
ATOM 5191 N N . SER B 1 318 ? 7.578 15.164 20.953 1 96.44 318 SER B N 1
ATOM 5192 C CA . SER B 1 318 ? 7.125 14.375 19.812 1 96.44 318 SER B CA 1
ATOM 5193 C C . SER B 1 318 ? 5.996 15.078 19.062 1 96.44 318 SER B C 1
ATOM 5195 O O . SER B 1 318 ? 5.27 15.883 19.656 1 96.44 318 SER B O 1
ATOM 5197 N N . GLN B 1 319 ? 5.91 14.805 17.766 1 96.69 319 GLN B N 1
ATOM 5198 C CA . GLN B 1 319 ? 4.785 15.164 16.906 1 96.69 319 GLN B CA 1
ATOM 5199 C C . GLN B 1 319 ? 4.445 16.641 17.047 1 96.69 319 GLN B C 1
ATOM 5201 O O . GLN B 1 319 ? 3.312 17 17.391 1 96.69 319 GLN B O 1
ATOM 5206 N N . VAL B 1 320 ? 5.324 17.516 16.672 1 98.75 320 VAL B N 1
ATOM 5207 C CA . VAL B 1 320 ? 5.219 18.953 16.859 1 98.75 320 VAL B CA 1
ATOM 5208 C C . VAL B 1 320 ? 4.301 19.562 15.805 1 98.75 320 VAL B C 1
ATOM 5210 O O . VAL B 1 320 ? 4.496 19.344 14.602 1 98.75 320 VAL B O 1
ATOM 5213 N N . SER B 1 321 ? 3.316 20.328 16.266 1 98.75 321 SER B N 1
ATOM 5214 C CA . SER B 1 321 ? 2.434 21.047 15.352 1 98.75 321 SER B CA 1
ATOM 5215 C C . SER B 1 321 ? 2.906 22.484 15.156 1 98.75 321 SER B C 1
ATOM 5217 O O . SER B 1 321 ? 2.906 23 14.039 1 98.75 321 SER B O 1
ATOM 5219 N N . GLU B 1 322 ? 3.311 23.109 16.188 1 98.88 322 GLU B N 1
ATOM 5220 C CA . GLU B 1 322 ? 3.746 24.5 16.141 1 98.88 322 GLU B CA 1
ATOM 5221 C C . GLU B 1 322 ? 4.906 24.75 17.109 1 98.88 322 GLU B C 1
ATOM 5223 O O . GLU B 1 322 ? 4.977 24.141 18.172 1 98.88 322 GLU B O 1
ATOM 5228 N N . ALA B 1 323 ? 5.809 25.641 16.703 1 98.81 323 ALA B N 1
ATOM 5229 C CA . ALA B 1 323 ? 6.938 26.062 17.516 1 98.81 323 ALA B CA 1
ATOM 5230 C C . ALA B 1 323 ? 7.055 27.578 17.547 1 98.81 323 ALA B C 1
ATOM 5232 O O . ALA B 1 323 ? 6.848 28.25 16.516 1 98.81 323 ALA B O 1
ATOM 5233 N N . ASP B 1 324 ? 7.34 28.078 18.656 1 97.94 324 ASP B N 1
ATOM 5234 C CA . ASP B 1 324 ? 7.617 29.5 18.844 1 97.94 324 ASP B CA 1
ATOM 5235 C C . ASP B 1 324 ? 8.656 29.703 19.938 1 97.94 324 ASP B C 1
ATOM 5237 O O . ASP B 1 324 ? 8.758 28.906 20.859 1 97.94 324 ASP B O 1
ATOM 5241 N N . VAL B 1 325 ? 9.414 30.734 19.781 1 97.44 325 VAL B N 1
ATOM 5242 C CA . VAL B 1 325 ? 10.438 31.062 20.766 1 97.44 325 VAL B CA 1
ATOM 5243 C C . VAL B 1 325 ? 10.039 32.344 21.516 1 97.44 325 VAL B C 1
ATOM 5245 O O . VAL B 1 325 ? 9.68 33.344 20.891 1 97.44 325 VAL B O 1
ATOM 5248 N N . HIS B 1 326 ? 10.094 32.281 22.781 1 95.69 326 HIS B N 1
ATOM 5249 C CA . HIS B 1 326 ? 9.734 33.375 23.672 1 95.69 326 HIS B CA 1
ATOM 5250 C C . HIS B 1 326 ? 10.625 33.406 24.922 1 95.69 326 HIS B C 1
ATOM 5252 O O . HIS B 1 326 ? 10.656 32.438 25.672 1 95.69 326 HIS B O 1
ATOM 5258 N N . GLU B 1 327 ? 11.391 34.469 25.094 1 93.31 327 GLU B N 1
ATOM 5259 C CA . GLU B 1 327 ? 12.234 34.688 26.266 1 93.31 327 GLU B CA 1
ATOM 5260 C C . GLU B 1 327 ? 13.203 33.531 26.469 1 93.31 327 GLU B C 1
ATOM 5262 O O . GLU B 1 327 ? 13.297 32.969 27.562 1 93.31 327 GLU B O 1
ATOM 5267 N N . GLY B 1 328 ? 13.781 33.094 25.438 1 94.12 328 GLY B N 1
ATOM 5268 C CA . GLY B 1 328 ? 14.852 32.094 25.5 1 94.12 328 GLY B CA 1
ATOM 5269 C C . GLY B 1 328 ? 14.352 30.672 25.562 1 94.12 328 GLY B C 1
ATOM 5270 O O . GLY B 1 328 ? 15.141 29.734 25.688 1 94.12 328 GLY B O 1
ATOM 5271 N N . LYS B 1 329 ? 13.039 30.531 25.453 1 97.25 329 LYS B N 1
ATOM 5272 C CA . LYS B 1 329 ? 12.438 29.203 25.5 1 97.25 329 LYS B CA 1
ATOM 5273 C C . LYS B 1 329 ? 11.641 28.922 24.234 1 97.25 329 LYS B C 1
ATOM 5275 O O . LYS B 1 329 ? 11.062 29.844 23.641 1 97.25 329 LYS B O 1
ATOM 5280 N N . MET B 1 330 ? 11.711 27.641 23.891 1 98.25 330 MET B N 1
ATOM 5281 C CA . MET B 1 330 ? 10.883 27.188 22.781 1 98.25 330 MET B CA 1
ATOM 5282 C C . MET B 1 330 ? 9.617 26.5 23.297 1 98.25 330 MET B C 1
ATOM 5284 O O . MET B 1 330 ? 9.695 25.594 24.125 1 98.25 330 MET B O 1
ATOM 5288 N N . TYR B 1 331 ? 8.531 27 22.875 1 98.56 331 TYR B N 1
ATOM 5289 C CA . TYR B 1 331 ? 7.23 26.406 23.172 1 98.56 331 TYR B CA 1
ATOM 5290 C C . TYR B 1 331 ? 6.703 25.609 21.984 1 98.56 331 TYR B C 1
ATOM 5292 O O . TYR B 1 331 ? 6.73 26.078 20.859 1 98.56 331 TYR B O 1
ATOM 5300 N N . LEU B 1 332 ? 6.293 24.375 22.312 1 98.75 332 LEU B N 1
ATOM 5301 C CA . LEU B 1 332 ? 5.867 23.453 21.266 1 98.75 332 LEU B CA 1
ATOM 5302 C C . LEU B 1 332 ? 4.441 22.969 21.516 1 98.75 332 LEU B C 1
ATOM 5304 O O . LEU B 1 332 ? 4.133 22.469 22.594 1 98.75 332 LEU B O 1
ATOM 5308 N N . GLY B 1 333 ? 3.561 23.203 20.5 1 98.38 333 GLY B N 1
ATOM 5309 C CA . GLY B 1 333 ? 2.232 22.625 20.484 1 98.38 333 GLY B CA 1
ATOM 5310 C C . GLY B 1 333 ? 2.15 21.344 19.688 1 98.38 333 GLY B C 1
ATOM 5311 O O . GLY B 1 333 ? 2.963 21.109 18.781 1 98.38 333 GLY B O 1
ATOM 5312 N N . SER B 1 334 ? 1.212 20.5 20.062 1 97.69 334 SER B N 1
ATOM 5313 C CA . SER B 1 334 ? 0.935 19.266 19.328 1 97.69 334 SER B CA 1
ATOM 5314 C C . SER B 1 334 ? -0.563 18.984 19.266 1 97.69 334 SER B C 1
ATOM 5316 O O . SER B 1 334 ? -1.265 19.125 20.266 1 97.69 334 SER B O 1
ATOM 5318 N N . VAL B 1 335 ? -0.932 18.578 18.094 1 93.5 335 VAL B N 1
ATOM 5319 C CA . VAL B 1 335 ? -2.348 18.281 17.906 1 93.5 335 VAL B CA 1
ATOM 5320 C C . VAL B 1 335 ? -2.686 16.969 18.609 1 93.5 335 VAL B C 1
ATOM 5322 O O . VAL B 1 335 ? -3.846 16.703 18.938 1 93.5 335 VAL B O 1
ATOM 5325 N N . LEU B 1 336 ? -1.72 16.156 19 1 92.12 336 LEU B N 1
ATOM 5326 C CA . LEU B 1 336 ? -1.989 14.812 19.5 1 92.12 336 LEU B CA 1
ATOM 5327 C C . LEU B 1 336 ? -1.662 14.703 20.984 1 92.12 336 LEU B C 1
ATOM 5329 O O . LEU B 1 336 ? -2.164 13.812 21.672 1 92.12 336 LEU B O 1
ATOM 5333 N N . LEU B 1 337 ? -0.85 15.609 21.484 1 95.75 337 LEU B N 1
ATOM 5334 C CA . LEU B 1 337 ? -0.374 15.477 22.859 1 95.75 337 LEU B CA 1
ATOM 5335 C C . LEU B 1 337 ? -1.271 16.234 23.828 1 95.75 337 LEU B C 1
ATOM 5337 O O . LEU B 1 337 ? -1.848 17.266 23.453 1 95.75 337 LEU B O 1
ATOM 5341 N N . PRO B 1 338 ? -1.337 15.805 25.031 1 97 338 PRO B N 1
ATOM 5342 C CA . PRO B 1 338 ? -2.197 16.453 26.016 1 97 338 PRO B CA 1
ATOM 5343 C C . PRO B 1 338 ? -1.437 17.453 26.891 1 97 338 PRO B C 1
ATOM 5345 O O . PRO B 1 338 ? -1.654 17.5 28.094 1 97 338 PRO B O 1
ATOM 5348 N N . TRP B 1 339 ? -0.45 18.156 26.344 1 97.88 339 TRP B N 1
ATOM 5349 C CA . TRP B 1 339 ? 0.317 19.188 27.031 1 97.88 339 TRP B CA 1
ATOM 5350 C C . TRP B 1 339 ? 1.038 20.094 26.047 1 97.88 339 TRP B C 1
ATOM 5352 O O . TRP B 1 339 ? 1.077 19.812 24.844 1 97.88 339 TRP B O 1
ATOM 5362 N N . LEU B 1 340 ? 1.473 21.25 26.5 1 98.31 340 LEU B N 1
ATOM 5363 C CA . LEU B 1 340 ? 2.469 22.062 25.812 1 98.31 340 LEU B CA 1
ATOM 5364 C C . LEU B 1 340 ? 3.877 21.703 26.281 1 98.31 340 LEU B C 1
ATOM 5366 O O . LEU B 1 340 ? 4.109 21.516 27.484 1 98.31 340 LEU B O 1
ATOM 5370 N N . THR B 1 341 ? 4.781 21.547 25.312 1 98.56 341 THR B N 1
ATOM 5371 C CA . THR B 1 341 ? 6.168 21.25 25.656 1 98.56 341 THR B CA 1
ATOM 5372 C C . THR B 1 341 ? 7.004 22.531 25.672 1 98.56 341 THR B C 1
ATOM 5374 O O . THR B 1 341 ? 6.863 23.375 24.781 1 98.56 341 THR B O 1
ATOM 5377 N N . VAL B 1 342 ? 7.836 22.672 26.703 1 98.56 342 VAL B N 1
ATOM 5378 C CA . VAL B 1 342 ? 8.727 23.828 26.812 1 98.56 342 VAL B CA 1
ATOM 5379 C C . VAL B 1 342 ? 10.18 23.344 26.891 1 98.56 342 VAL B C 1
ATOM 5381 O O . VAL B 1 342 ? 10.508 22.438 27.656 1 98.56 342 VAL B O 1
ATOM 5384 N N . VAL B 1 343 ? 10.969 23.953 26.094 1 98.44 343 VAL B N 1
ATOM 5385 C CA . VAL B 1 343 ? 12.383 23.625 26.016 1 98.44 343 VAL B CA 1
ATOM 5386 C C . VAL B 1 343 ? 13.227 24.875 26.234 1 98.44 343 VAL B C 1
ATOM 5388 O O . VAL B 1 343 ? 13.047 25.875 25.531 1 98.44 343 VAL B O 1
ATOM 5391 N N . ASP B 1 344 ? 14.109 24.812 27.203 1 97.81 344 ASP B N 1
ATOM 5392 C CA . ASP B 1 344 ? 15.07 25.891 27.359 1 97.81 344 ASP B CA 1
ATOM 5393 C C . ASP B 1 344 ? 16.172 25.812 26.312 1 97.81 344 ASP B C 1
ATOM 5395 O O . ASP B 1 344 ? 16.922 24.844 26.266 1 97.81 344 ASP B O 1
ATOM 5399 N N . LEU B 1 345 ? 16.312 26.828 25.578 1 96.56 345 LEU B N 1
ATOM 5400 C CA . LEU B 1 345 ? 17.203 26.797 24.438 1 96.56 345 LEU B CA 1
ATOM 5401 C C . LEU B 1 345 ? 18.656 26.781 24.891 1 96.56 345 LEU B C 1
ATOM 5403 O O . LEU B 1 345 ? 19.547 26.422 24.109 1 96.56 345 LEU B O 1
ATOM 5407 N N . SER B 1 346 ? 18.922 27.156 26.078 1 95.75 346 SER B N 1
ATOM 5408 C CA . SER B 1 346 ? 20.297 27.234 26.594 1 95.75 346 SER B CA 1
ATOM 5409 C C . SER B 1 346 ? 20.719 25.922 27.25 1 95.75 346 SER B C 1
ATOM 5411 O O . SER B 1 346 ? 21.891 25.562 27.219 1 95.75 346 SER B O 1
ATOM 5413 N N . THR B 1 347 ? 19.75 25.188 27.75 1 96 347 THR B N 1
ATOM 5414 C CA . THR B 1 347 ? 20.156 24.062 28.578 1 96 347 THR B CA 1
ATOM 5415 C C . THR B 1 347 ? 19.578 22.75 28.031 1 96 347 THR B C 1
ATOM 5417 O O . THR B 1 347 ? 20.062 21.672 28.359 1 96 347 THR B O 1
ATOM 5420 N N . ASP B 1 348 ? 18.578 22.812 27.297 1 96.06 348 ASP B N 1
ATOM 5421 C CA . ASP B 1 348 ? 17.828 21.594 27 1 96.06 348 ASP B CA 1
ATOM 5422 C C . ASP B 1 348 ? 18.156 21.078 25.594 1 96.06 348 ASP B C 1
ATOM 5424 O O . ASP B 1 348 ? 17.453 20.234 25.062 1 96.06 348 ASP B O 1
ATOM 5428 N N . LEU B 1 349 ? 19.172 21.609 25.016 1 95.69 349 LEU B N 1
ATOM 5429 C CA . LEU B 1 349 ? 19.594 21.203 23.688 1 95.69 349 LEU B CA 1
ATOM 5430 C C . LEU B 1 349 ? 21.047 20.766 23.688 1 95.69 349 LEU B C 1
ATOM 5432 O O . LEU B 1 349 ? 21.859 21.312 24.438 1 95.69 349 LEU B O 1
ATOM 5436 N N . GLN B 1 350 ? 21.281 19.734 22.875 1 94.88 350 GLN B N 1
ATOM 5437 C CA . GLN B 1 350 ? 22.656 19.297 22.609 1 94.88 350 GLN B CA 1
ATOM 5438 C C . GLN B 1 350 ? 23.016 19.453 21.141 1 94.88 350 GLN B C 1
ATOM 5440 O O . GLN B 1 350 ? 22.281 18.984 20.266 1 94.88 350 GLN B O 1
ATOM 5445 N N . LEU B 1 351 ? 24.062 20.188 20.922 1 89.12 351 LEU B N 1
ATOM 5446 C CA . LEU B 1 351 ? 24.531 20.344 19.547 1 89.12 351 LEU B CA 1
ATOM 5447 C C . LEU B 1 351 ? 25.188 19.062 19.047 1 89.12 351 LEU B C 1
ATOM 5449 O O . LEU B 1 351 ? 25.969 18.438 19.766 1 89.12 351 LEU B O 1
ATOM 5453 N N . ASN B 1 352 ? 24.688 18.656 17.828 1 80.19 352 ASN B N 1
ATOM 5454 C CA . ASN B 1 352 ? 25.266 17.453 17.219 1 80.19 352 ASN B CA 1
ATOM 5455 C C . ASN B 1 352 ? 26.516 17.781 16.406 1 80.19 352 ASN B C 1
ATOM 5457 O O . ASN B 1 352 ? 26.625 18.891 15.859 1 80.19 352 ASN B O 1
#

Secondary structure (DSSP, 8-state):
--------EEEEE---EEESTTTS-----EEE-SS-TTEEEEE-TTSEEEEEETTT--EEEEEESSTT--HHHHTTTTT-GGGHHHH--EEEEEE-TTSPEEEEETTTEEEEE-SS-TT-EEEEE-EETTEEPS-EEEEEE-TTSSEEEEEE--SS--GGGHHHHHHH--S-EEEEEEETTT--EEEEEEEESSEEEEEE-TTSSEEEEEETTTTEEEEEE-SSTTTT-EEEEES--SS-EEEEEE-TTS-EEEEESS---HHHHHHHH-HHHHHHHHHHS-HHHHHTTSPP-EEEEEE-TTS-EEEEEEETT-SS--S-SEEEEETTEEEEE-SS-SSEEEEETTTSEEE-/--------EEEEE---EEESTTTS-----EEE-SS-TTEEEEE-TTSEEEEEETTT--EEEEEESSTT--HHHHHHTTT-GGGHHHH--EEEEEE-TTSPEEEEETTTEEEEE-SS-TT-EEEEE-EETTEEPS-EEEEEE-TTSSEEEEEE--SS--GGGHHHHHHH--S-EEEEEEETTT--EEEEEEEESSEEEEEE-TTSSEEEEEETTTTEEEEEE-SSTTTT-EEEEES--SS-EEEEEE-TTS-EEEEESS---HHHHHHHH-HHHHHHHHHHS-HHHHHTTSPP-EEEEEE-TTS-EEEEEEETT-SS--S-SEEEEETTEEEEE-SS-SSEEEEETTTSEEE-

pLDDT: mean 96.02, std 8.02, range [24.73, 98.94]

Nearest PDB structures (foldseek):
  8kg3-assembly9_I  TM=8.941E-01  e=9.504E-27  Oryza sativa Japonica Group
  6s5u-assembly3_B  TM=9.075E-01  e=7.669E-25  Ophiorrhiza pumila
  2fpb-assembly2_B  TM=9.067E-01  e=1.594E-24  Rauvolfia serpentina
  6s5q-assembly1_A  TM=8.969E-01  e=1.784E-24  Ophiorrhiza pumila
  6n5v-assembly1_A  TM=8.755E-01  e=1.137E-24  Rauvolfia serpentina

Solvent-accessible surface area (backbone atoms only — not comparable to full-atom values): 34583 Å² total; per-residue (Å²): 130,80,74,72,74,77,73,64,43,43,30,32,56,74,39,58,44,73,35,36,73,79,65,35,33,18,23,19,26,65,31,70,43,93,80,46,88,50,31,33,35,29,20,20,50,40,9,34,28,33,39,31,32,72,80,83,41,50,69,44,80,57,34,42,73,51,63,82,61,50,72,74,62,53,69,48,31,54,78,40,80,84,34,22,76,76,28,19,32,36,42,18,43,38,65,46,83,85,54,25,38,38,32,13,18,21,55,62,17,36,32,41,29,35,62,91,45,35,77,45,66,42,76,75,44,44,54,58,94,86,39,70,51,44,15,24,25,14,44,44,69,42,94,84,60,40,42,33,39,36,19,30,26,25,78,86,43,42,70,92,38,49,58,54,48,40,45,63,48,49,58,51,1,29,33,36,40,34,31,72,84,79,64,50,76,41,84,72,42,62,59,33,22,32,20,27,13,40,29,60,40,77,83,62,43,31,35,41,35,24,17,20,47,64,14,24,30,36,31,36,32,63,45,76,94,56,39,78,41,70,48,79,49,28,78,66,72,63,20,32,35,32,26,40,32,57,46,96,86,39,27,34,29,31,6,14,40,28,62,66,44,70,67,60,51,54,34,54,72,30,73,65,55,27,53,48,41,72,72,49,46,58,57,68,65,62,54,63,72,47,66,69,15,17,32,36,39,31,23,42,83,79,49,49,66,49,34,38,39,35,18,81,78,37,79,61,39,53,36,19,20,21,40,48,76,57,94,68,25,36,41,33,17,9,59,81,38,34,23,36,38,36,30,44,65,82,73,19,50,41,81,109,130,80,74,72,73,78,72,63,43,45,30,32,56,75,41,57,45,73,36,37,72,81,66,34,34,17,24,18,26,64,33,69,44,94,79,47,88,51,30,35,36,29,20,19,51,40,9,34,28,32,38,32,31,72,80,82,40,50,69,44,83,56,34,43,73,49,63,82,59,53,72,72,62,53,69,46,32,54,77,40,80,84,35,23,76,76,28,20,34,35,43,18,44,38,65,47,83,86,54,25,38,39,32,13,17,21,57,62,18,35,32,39,28,35,64,90,44,35,77,46,65,43,76,75,43,47,56,59,95,86,39,69,50,44,14,25,26,14,44,44,67,41,92,85,60,40,42,33,40,35,19,30,27,26,78,87,42,42,68,92,38,49,58,53,49,40,45,63,48,49,56,52,2,28,33,36,39,35,31,71,85,80,62,50,75,42,84,71,43,65,58,33,23,33,19,28,12,39,28,59,41,76,84,62,43,31,36,41,34,22,16,20,48,65,15,24,28,35,30,38,32,63,44,74,96,55,40,79,40,69,47,78,49,28,78,64,72,63,19,32,35,32,25,39,33,56,47,95,86,37,27,34,28,32,5,15,40,28,62,67,43,70,68,59,50,53,33,53,72,30,74,65,55,28,53,47,41,72,74,50,45,57,58,68,66,62,53,62,71,48,68,71,15,16,34,38,38,30,23,42,84,79,49,48,66,49,34,37,40,36,18,80,77,36,79,60,39,51,37,19,20,20,41,47,77,59,95,66,26,37,40,34,16,8,60,80,36,34,23,37,39,38,27,44,66,84,73,19,52,39,81,109

InterPro domains:
  IPR011042 Six-bladed beta-propeller, TolB-like [G3DSA:2.120.10.30] (11-350)
  IPR018119 Strictosidine synthase, conserved region [PF03088] (137-224)

Sequence (704 aa):
MMVSATRIREKTFINSRKIGLGVLTGPESFAWDLVDQDILYTGIADGSIRRVNVTSGESTVFAYSVPSLNATTRATCGLSVWNEPICGRVLGLTFDHDRNLIVADAYKGILRISFNNPSQVQVLVNSYQGVPIKMVNSVVVMPDGKTIYFTDSSLAFSRMQFVSIVLANSADSRLFKFHVETGELQLVISDLRFGNGIALSSDHSFLVINECSERRIRKYYLTGRKAGTNVVFVEDIGGYPDNIKTDEDGNFLVGLYAETNADVTAVQSSINIKNIFLKHVPPLTALNMVPVMGLVKKLDRHGRVISVYVDRTATFVSQVSEADVHEGKMYLGSVLLPWLTVVDLSTDLQLNMMVSATRIREKTFINSRKIGLGVLTGPESFAWDLVDQDILYTGIADGSIRRVNVTSGESTVFAYSVPSLNATTRATCGLSVWNEPICGRVLGLTFDHDRNLIVADAYKGILRISFNNPSQVQVLVNSYQGVPIKMVNSVVVMPDGKTIYFTDSSLAFSRMQFVSIVLANSADSRLFKFHVETGELQLVISDLRFGNGIALSSDHSFLVINECSERRIRKYYLTGRKAGTNVVFVEDIGGYPDNIKTDEDGNFLVGLYAETNADVTAVQSSINIKNIFLKHVPPLTALNMVPVMGLVKKLDRHGRVISVYVDRTATFVSQVSEADVHEGKMYLGSVLLPWLTVVDLSTDLQLN

Radius of gyration: 33.91 Å; Cα contacts (8 Å, |Δi|>4): 1992; chains: 2; bounding box: 60×96×75 Å